Protein AF-0000000082834543 (afdb_homodimer)

Sequence (490 aa):
MIEQALQAWVHFFKPLGLNYGFVLDPGELSAFGHGLLVTLQLCAWTIPVSLLFGVLIAAGLTSGRPWLARPLQAFVELTRNTPTLVQLYCAFLVLNMLITQKLGGGSPITPFMWVVIVVALHKGVFHAEALRAGIEAVPSVTLEAARSLAFSRRQILTQVQLPLALRFALPALVNNLVDLVKMTAIASAIAVGDVTYESIMIWSHRDNVLELLLLILLYFGLLTWLVSVGGRWLEARLRMPGYGQMIEQALQAWVHFFKPLGLNYGFVLDPGELSAFGHGLLVTLQLCAWTIPVSLLFGVLIAAGLTSGRPWLARPLQAFVELTRNTPTLVQLYCAFLVLNMLITQKLGGGSPITPFMWVVIVVALHKGVFHAEALRAGIEAVPSVTLEAARSLAFSRRQILTQVQLPLALRFALPALVNNLVDLVKMTAIASAIAVGDVTYESIMIWSHRDNVLELLLLILLYFGLLTWLVSVGGRWLEARLRMPGYGQ

InterPro domains:
  IPR000515 ABC transporter type 1, transmembrane domain MetI-like [PF00528] (51-239)
  IPR000515 ABC transporter type 1, transmembrane domain MetI-like [PS50928] (36-228)
  IPR000515 ABC transporter type 1, transmembrane domain MetI-like [cd06261] (36-203)
  IPR010065 Amino acid ABC transporter, permease protein, 3-TM domain [TIGR01726] (30-133)
  IPR035906 MetI-like superfamily [G3DSA:1.10.3720.10] (27-240)
  IPR035906 MetI-like superfamily [SSF161098] (32-224)
  IPR043429 ABC transporter membrane protein permease protein ArtM/GltK/GlnP/TcyL/YhdX-like [PTHR30614] (32-240)

pLDDT: mean 88.03, std 10.31, range [29.05, 98.38]

Radius of gyration: 25.02 Å; Cα contacts (8 Å, |Δi|>4): 587; chains: 2; bounding box: 62×73×67 Å

Solvent-accessible surface area (backbone atoms only — not comparable to full-atom values): 25168 Å² total; per-residue (Å²): 108,67,66,56,53,49,50,49,52,32,58,65,35,41,83,75,71,36,63,50,62,56,68,75,35,66,68,53,34,51,44,44,51,46,3,49,50,43,44,51,49,48,44,64,50,23,53,61,49,11,52,51,40,6,52,51,50,36,49,40,59,66,59,82,44,60,85,52,21,50,59,51,49,51,49,44,51,51,54,76,32,34,35,64,68,57,51,43,48,43,48,56,58,38,49,37,46,53,46,16,63,69,67,73,42,81,52,85,67,46,66,63,52,47,45,35,51,48,53,11,49,54,49,4,46,53,36,16,50,28,45,51,52,9,49,68,63,50,57,62,65,61,54,49,52,44,49,73,71,66,48,48,74,65,47,39,42,68,69,44,48,46,57,52,9,48,60,62,15,41,65,53,42,38,52,50,49,35,51,48,54,36,52,55,57,59,36,33,79,71,66,28,66,22,41,62,32,35,41,52,59,49,26,76,72,67,68,31,51,58,47,48,48,52,50,50,45,52,51,40,34,49,53,30,46,52,49,49,51,54,40,49,52,51,49,59,70,63,52,64,92,69,84,84,111,109,66,66,58,51,50,49,49,50,31,59,65,34,40,82,75,73,36,62,50,62,56,67,76,35,68,68,52,32,49,44,45,50,47,2,49,49,42,42,49,50,48,44,66,48,23,53,60,50,11,52,51,40,7,51,52,50,36,48,39,58,67,61,82,46,61,86,52,19,51,60,50,49,52,49,43,51,50,54,75,33,32,35,64,70,57,51,43,48,43,48,56,59,38,49,35,46,53,48,17,62,69,67,72,42,81,53,86,67,46,65,63,53,46,46,36,51,48,53,11,50,52,49,5,47,54,38,16,50,28,45,51,52,8,47,66,64,50,55,64,66,62,54,50,52,42,49,74,70,65,48,49,74,66,47,40,43,69,69,45,47,46,56,51,10,47,60,61,12,41,64,55,44,39,51,49,50,36,51,47,54,37,52,55,55,58,36,33,78,69,68,27,64,22,41,63,32,34,41,51,61,48,24,76,72,68,69,32,52,56,47,49,48,52,49,49,44,51,50,40,34,48,52,30,47,51,46,49,52,52,39,48,54,50,48,59,69,62,52,61,92,74,86,80,116

Organism: NCBI:txid1287738

Foldseek 3Di:
DVLVVQVVVQVVCVVVVAHPVLCNPPVLVVLLVVQLVLLVVLLVLLLVLLQVLLVVLLCQCVVPDCVRNVVSVVVLVVLVPDDLLVQLCCCVVPVQVVCCVVVVHRRPQDLSNSLSVSLSNSLSSQSNVLLVVLLVPDDPVQLVVCVVVVDDPVCCVPPPRNLSSCLSSLVSSLVSSLVSSVSSLSSLVVPDSHNNVSLVVVCVVVVSNVNSVVVVVVSSVVVSVVSNVVSVVVSVVSPDPPPVD/DVLVVQVVVQVVCVVVVAHPVLCNPPVLVVLLVVQLVLLVVLLVLLLVLLQVLLVVLLCQCVVPDCVRNVVSVVVLVVLVPDDLLVVLCCCVVPVQVVCCVVVVHHRPQDLSNSLSVSLSNSLSSQSNVLLVVLLVPDDPVQLVVCVVVVDDPVCCVPPPRNLSSCLSSLVSSLVSSLVSSVSSLSSLVVPDSHNNVSLVVVCVVVVSNVNSVVVVVVSSVVVSVVSNVVSVVVSVVSPDPPVPD

Structure (mmCIF, N/CA/C/O backbone):
data_AF-0000000082834543-model_v1
#
loop_
_entity.id
_entity.type
_entity.pdbx_description
1 polymer 'Putative glutamine ABC transporter permease protein GlnM'
#
loop_
_atom_site.group_PDB
_atom_site.id
_atom_site.type_symbol
_atom_site.label_atom_id
_atom_site.label_alt_id
_atom_site.label_comp_id
_atom_site.label_asym_id
_atom_site.label_entity_id
_atom_site.label_seq_id
_atom_site.pdbx_PDB_ins_code
_atom_site.Cartn_x
_atom_site.Cartn_y
_atom_site.Cartn_z
_atom_site.occupancy
_atom_site.B_iso_or_equiv
_atom_site.auth_seq_id
_atom_site.auth_comp_id
_atom_site.auth_asym_id
_atom_site.auth_atom_id
_atom_site.pdbx_PDB_model_num
ATOM 1 N N . MET A 1 1 ? 18.625 3.967 36.75 1 70.62 1 MET A N 1
ATOM 2 C CA . MET A 1 1 ? 19.25 3.043 35.812 1 70.62 1 MET A CA 1
ATOM 3 C C . MET A 1 1 ? 18.766 3.301 34.406 1 70.62 1 MET A C 1
ATOM 5 O O . MET A 1 1 ? 19.562 3.52 33.469 1 70.62 1 MET A O 1
ATOM 9 N N . ILE A 1 2 ? 17.5 3.488 34.25 1 76.31 2 ILE A N 1
ATOM 10 C CA . ILE A 1 2 ? 16.953 3.762 32.938 1 76.31 2 ILE A CA 1
ATOM 11 C C . ILE A 1 2 ? 17.391 5.145 32.469 1 76.31 2 ILE A C 1
ATOM 13 O O . ILE A 1 2 ? 17.766 5.324 31.312 1 76.31 2 ILE A O 1
ATOM 17 N N . GLU A 1 3 ? 17.391 6.098 33.312 1 78.12 3 GLU A N 1
ATOM 18 C CA . GLU A 1 3 ? 17.781 7.457 32.969 1 78.12 3 GLU A CA 1
ATOM 19 C C . GLU A 1 3 ? 19.234 7.512 32.5 1 78.12 3 GLU A C 1
ATOM 21 O O . GLU A 1 3 ? 19.562 8.242 31.562 1 78.12 3 GLU A O 1
ATOM 26 N N . GLN A 1 4 ? 20.031 6.781 33.156 1 81.94 4 GLN A N 1
ATOM 27 C CA . GLN A 1 4 ? 21.438 6.746 32.781 1 81.94 4 GLN A CA 1
ATOM 28 C C . GLN A 1 4 ? 21.625 6.113 31.406 1 81.94 4 GLN A C 1
ATOM 30 O O . GLN A 1 4 ? 22.438 6.574 30.609 1 81.94 4 GLN A O 1
ATOM 35 N N . ALA A 1 5 ? 20.938 5.078 31.219 1 81.94 5 ALA A N 1
ATOM 36 C CA . ALA A 1 5 ? 21.016 4.414 29.922 1 81.94 5 ALA A CA 1
ATOM 37 C C . ALA A 1 5 ? 20.531 5.34 28.797 1 81.94 5 ALA A C 1
ATOM 39 O O . ALA A 1 5 ? 21.109 5.363 27.719 1 81.94 5 ALA A O 1
ATOM 40 N N . LEU A 1 6 ? 19.484 6.078 29.109 1 83.56 6 LEU A N 1
ATOM 41 C CA . LEU A 1 6 ? 18.953 7.016 28.125 1 83.56 6 LEU A CA 1
ATOM 42 C C . LEU A 1 6 ? 19.953 8.133 27.828 1 83.56 6 LEU A C 1
ATOM 44 O O . LEU A 1 6 ? 20.125 8.523 26.672 1 83.56 6 LEU A O 1
ATOM 48 N N . GLN A 1 7 ? 20.531 8.594 28.859 1 82.31 7 GLN A N 1
ATOM 49 C CA . GLN A 1 7 ? 21.547 9.617 28.672 1 82.31 7 GLN A CA 1
ATOM 50 C C . GLN A 1 7 ? 22.719 9.094 27.859 1 82.31 7 GLN A C 1
ATOM 52 O O . GLN A 1 7 ? 23.266 9.805 27 1 82.31 7 GLN A O 1
ATOM 57 N N . ALA A 1 8 ? 23.078 7.855 28.172 1 80.31 8 ALA A N 1
ATOM 58 C CA . ALA A 1 8 ? 24.172 7.23 27.422 1 80.31 8 ALA A CA 1
ATOM 59 C C . ALA A 1 8 ? 23.812 7.105 25.938 1 80.31 8 ALA A C 1
ATOM 61 O O . ALA A 1 8 ? 24.656 7.309 25.078 1 80.31 8 ALA A O 1
ATOM 62 N N . TRP A 1 9 ? 22.625 6.762 25.688 1 81.81 9 TRP A N 1
ATOM 63 C CA . TRP A 1 9 ? 22.125 6.648 24.328 1 81.81 9 TRP A CA 1
ATOM 64 C C . TRP A 1 9 ? 22.203 7.988 23.609 1 81.81 9 TRP A C 1
ATOM 66 O O . TRP A 1 9 ? 22.703 8.062 22.484 1 81.81 9 TRP A O 1
ATOM 76 N N . VAL A 1 10 ? 21.75 9.008 24.25 1 82.88 10 VAL A N 1
ATOM 77 C CA . VAL A 1 10 ? 21.766 10.344 23.672 1 82.88 10 VAL A CA 1
ATOM 78 C C . VAL A 1 10 ? 23.203 10.773 23.406 1 82.88 10 VAL A C 1
ATOM 80 O O . VAL A 1 10 ? 23.5 11.305 22.328 1 82.88 10 VAL A O 1
ATOM 83 N N . HIS A 1 11 ? 24.047 10.453 24.312 1 82.38 11 HIS A N 1
ATOM 84 C CA . HIS A 1 11 ? 25.438 10.859 24.188 1 82.38 11 HIS A CA 1
ATOM 85 C C . HIS A 1 11 ? 26.141 10.07 23.094 1 82.38 11 HIS A C 1
ATOM 87 O O . HIS A 1 11 ? 27.047 10.594 22.438 1 82.38 11 HIS A O 1
ATOM 93 N N . PHE A 1 12 ? 25.766 8.891 22.969 1 82.06 12 PHE A N 1
ATOM 94 C CA . PHE A 1 12 ? 26.375 8.023 21.969 1 82.06 12 PHE A CA 1
ATOM 95 C C . PHE A 1 12 ? 26.078 8.523 20.547 1 82.06 12 PHE A C 1
ATOM 97 O O . PHE A 1 12 ? 26.938 8.492 19.672 1 82.06 12 PHE A O 1
ATOM 104 N N . PHE A 1 13 ? 24.922 9.039 20.328 1 83.69 13 PHE A N 1
ATOM 105 C CA . PHE A 1 13 ? 24.5 9.367 18.969 1 83.69 13 PHE A CA 1
ATOM 106 C C . PHE A 1 13 ? 24.734 10.844 18.688 1 83.69 13 PHE A C 1
ATOM 108 O O . PHE A 1 13 ? 24.719 11.258 17.516 1 83.69 13 PHE A O 1
ATOM 115 N N . LYS A 1 14 ? 24.984 11.617 19.703 1 79.5 14 LYS A N 1
ATOM 116 C CA . LYS A 1 14 ? 25.172 13.055 19.547 1 79.5 14 LYS A CA 1
ATOM 117 C C . LYS A 1 14 ? 26.328 13.359 18.594 1 79.5 14 LYS A C 1
ATOM 119 O O . LYS A 1 14 ? 26.203 14.188 17.703 1 79.5 14 LYS A O 1
ATOM 124 N N . PRO A 1 15 ? 27.359 12.57 18.734 1 78.75 15 PRO A N 1
ATOM 125 C CA . PRO A 1 15 ? 28.484 12.859 17.828 1 78.75 15 PRO A CA 1
ATOM 126 C C . PRO A 1 15 ? 28.156 12.523 16.375 1 78.75 15 PRO A C 1
ATOM 128 O O . PRO A 1 15 ? 28.797 13.039 15.453 1 78.75 15 PRO A O 1
ATOM 131 N N . LEU A 1 16 ? 27.156 11.773 16.219 1 78.06 16 LEU A N 1
ATOM 132 C CA . LEU A 1 16 ? 26.766 11.383 14.867 1 78.06 16 LEU A CA 1
ATOM 133 C C . LEU A 1 16 ? 25.797 12.383 14.273 1 78.06 16 LEU A C 1
ATOM 135 O O . LEU A 1 16 ? 25.328 12.203 13.148 1 78.06 16 LEU A O 1
ATOM 139 N N . GLY A 1 17 ? 25.484 13.422 15.141 1 79.19 17 GLY A N 1
ATOM 140 C CA . GLY A 1 17 ? 24.594 14.461 14.664 1 79.19 17 GLY A CA 1
ATOM 141 C C . GLY A 1 17 ? 23.125 14.172 14.938 1 79.19 17 GLY A C 1
ATOM 142 O O . GLY A 1 17 ? 22.234 14.836 14.391 1 79.19 17 GLY A O 1
ATOM 143 N N . LEU A 1 18 ? 22.922 13.211 15.656 1 83.38 18 LEU A N 1
ATOM 144 C CA . LEU A 1 18 ? 21.562 12.812 15.984 1 83.38 18 LEU A CA 1
ATOM 145 C C . LEU A 1 18 ? 21.172 13.305 17.375 1 83.38 18 LEU A C 1
ATOM 147 O O . LEU A 1 18 ? 21.844 12.977 18.359 1 83.38 18 LEU A O 1
ATOM 151 N N . ASN A 1 19 ? 20.094 14.047 17.469 1 83.31 19 ASN A N 1
ATOM 152 C CA . ASN A 1 19 ? 19.625 14.602 18.719 1 83.31 19 ASN A CA 1
ATOM 153 C C . ASN A 1 19 ? 18.422 13.812 19.266 1 83.31 19 ASN A C 1
ATOM 155 O O . ASN A 1 19 ? 17.281 14.094 18.906 1 83.31 19 ASN A O 1
ATOM 159 N N . TYR A 1 20 ? 18.75 12.922 20.141 1 88.88 20 TYR A N 1
ATOM 160 C CA . TYR A 1 20 ? 17.703 12.125 20.781 1 88.88 20 TYR A CA 1
ATOM 161 C C . TYR A 1 20 ? 17.328 12.711 22.141 1 88.88 20 TYR A C 1
ATOM 163 O O . TYR A 1 20 ? 16.984 11.969 23.062 1 88.88 20 TYR A O 1
ATOM 171 N N . GLY A 1 21 ? 17.344 13.938 22.281 1 85.25 21 GLY A N 1
ATOM 172 C CA . GLY A 1 21 ? 17.062 14.641 23.531 1 85.25 21 GLY A CA 1
ATOM 173 C C . GLY A 1 21 ? 15.648 14.422 24.031 1 85.25 21 GLY A C 1
ATOM 174 O O . GLY A 1 21 ? 15.383 14.531 25.234 1 85.25 21 GLY A O 1
ATOM 175 N N . PHE A 1 22 ? 14.711 14.062 23.141 1 87.75 22 PHE A N 1
ATOM 176 C CA . PHE A 1 22 ? 13.32 13.891 23.547 1 87.75 22 PHE A CA 1
ATOM 177 C C . PHE A 1 22 ? 13.172 12.742 24.531 1 87.75 22 PHE A C 1
ATOM 179 O O . PHE A 1 22 ? 12.227 12.703 25.312 1 87.75 22 PHE A O 1
ATOM 186 N N . VAL A 1 23 ? 14.141 11.844 24.578 1 88.12 23 VAL A N 1
ATOM 187 C CA . VAL A 1 23 ? 14.055 10.68 25.453 1 88.12 23 VAL A CA 1
ATOM 188 C C . VAL A 1 23 ? 14.289 11.102 26.891 1 88.12 23 VAL A C 1
ATOM 190 O O . VAL A 1 23 ? 13.922 10.375 27.828 1 88.12 23 VAL A O 1
ATOM 193 N N . LEU A 1 24 ? 14.859 12.297 27.047 1 87.12 24 LEU A N 1
ATOM 194 C CA . LEU A 1 24 ? 15.164 12.789 28.375 1 87.12 24 LEU A CA 1
ATOM 195 C C . LEU A 1 24 ? 13.992 13.57 28.953 1 87.12 24 LEU A C 1
ATOM 197 O O . LEU A 1 24 ? 13.969 13.859 30.156 1 87.12 24 LEU A O 1
ATOM 201 N N . ASP A 1 25 ? 13.055 13.922 28.141 1 89.06 25 ASP A N 1
ATOM 202 C CA . ASP A 1 25 ? 11.812 14.555 28.594 1 89.06 25 ASP A CA 1
ATOM 203 C C . ASP A 1 25 ? 10.75 13.5 28.906 1 89.06 25 ASP A C 1
ATOM 205 O O . ASP A 1 25 ? 10.281 12.797 28 1 89.06 25 ASP A O 1
ATOM 209 N N . PRO A 1 26 ? 10.391 13.484 30.125 1 88.94 26 PRO A N 1
ATOM 210 C CA . PRO A 1 26 ? 9.445 12.438 30.531 1 88.94 26 PRO A CA 1
ATOM 211 C C . PRO A 1 26 ? 8.141 12.477 29.75 1 88.94 26 PRO A C 1
ATOM 213 O O . PRO A 1 26 ? 7.566 11.43 29.438 1 88.94 26 PRO A O 1
ATOM 216 N N . GLY A 1 27 ? 7.617 13.602 29.469 1 90.44 27 GLY A N 1
ATOM 217 C CA . GLY A 1 27 ? 6.395 13.727 28.688 1 90.44 27 GLY A CA 1
ATOM 218 C C . GLY A 1 27 ? 6.523 13.188 27.281 1 90.44 27 GLY A C 1
ATOM 219 O O . GLY A 1 27 ? 5.688 12.406 26.828 1 90.44 27 GLY A O 1
ATOM 220 N N . GLU A 1 28 ? 7.531 13.539 26.672 1 90.81 28 GLU A N 1
ATOM 221 C CA . GLU A 1 28 ? 7.766 13.094 25.297 1 90.81 28 GLU A CA 1
ATOM 222 C C . GLU A 1 28 ? 8.086 11.609 25.25 1 90.81 28 GLU A C 1
ATOM 224 O O . GLU A 1 28 ? 7.656 10.906 24.328 1 90.81 28 GLU A O 1
ATOM 229 N N . LEU A 1 29 ? 8.797 11.25 26.203 1 90.88 29 LEU A N 1
ATOM 230 C CA . LEU A 1 29 ? 9.125 9.828 26.281 1 90.88 29 LEU A CA 1
ATOM 231 C C . LEU A 1 29 ? 7.867 9 26.484 1 90.88 29 LEU A C 1
ATOM 233 O O . LEU A 1 29 ? 7.707 7.938 25.875 1 90.88 29 LEU A O 1
ATOM 237 N N . SER A 1 30 ? 7.086 9.461 27.359 1 93.38 30 SER A N 1
ATOM 238 C CA . SER A 1 30 ? 5.828 8.766 27.609 1 93.38 30 SER A CA 1
ATOM 239 C C . SER A 1 30 ? 4.938 8.766 26.375 1 93.38 30 SER A C 1
ATOM 241 O O . SER A 1 30 ? 4.297 7.758 26.062 1 93.38 30 SER A O 1
ATOM 243 N N . ALA A 1 31 ? 4.887 9.859 25.688 1 93.12 31 ALA A N 1
ATOM 244 C CA . ALA A 1 31 ? 4.098 9.961 24.469 1 93.12 31 ALA A CA 1
ATOM 245 C C . ALA A 1 31 ? 4.609 9.008 23.391 1 93.12 31 ALA A C 1
ATOM 247 O O . ALA A 1 31 ? 3.822 8.328 22.719 1 93.12 31 ALA A O 1
ATOM 248 N N . PHE A 1 32 ? 5.895 8.977 23.25 1 94.44 32 PHE A N 1
ATOM 249 C CA . PHE A 1 32 ? 6.512 8.086 22.281 1 94.44 32 PHE A CA 1
ATOM 250 C C . PHE A 1 32 ? 6.238 6.629 22.641 1 94.44 32 PHE A C 1
ATOM 252 O O . PHE A 1 32 ? 5.883 5.828 21.766 1 94.44 32 PHE A O 1
ATOM 259 N N . GLY A 1 33 ? 6.395 6.281 23.859 1 95.38 33 GLY A N 1
ATOM 260 C CA . GLY A 1 33 ? 6.105 4.934 24.328 1 95.38 33 GLY A CA 1
ATOM 261 C C . GLY A 1 33 ? 4.66 4.527 24.109 1 95.38 33 GLY A C 1
ATOM 262 O O . GLY A 1 33 ? 4.383 3.391 23.719 1 95.38 33 GLY A O 1
ATOM 263 N N . HIS A 1 34 ? 3.85 5.414 24.422 1 95.81 34 HIS A N 1
ATOM 264 C CA . HIS A 1 34 ? 2.432 5.172 24.188 1 95.81 34 HIS A CA 1
ATOM 265 C C . HIS A 1 34 ? 2.158 4.941 22.703 1 95.81 34 HIS A C 1
ATOM 267 O O . HIS A 1 34 ? 1.362 4.066 22.344 1 95.81 34 HIS A O 1
ATOM 273 N N . GLY A 1 35 ? 2.764 5.715 21.844 1 96.75 35 GLY A N 1
ATOM 274 C CA . GLY A 1 35 ? 2.631 5.527 20.406 1 96.75 35 GLY A CA 1
ATOM 275 C C . GLY A 1 35 ? 3.068 4.148 19.938 1 96.75 35 GLY A C 1
ATOM 276 O O . GLY A 1 35 ? 2.422 3.543 19.078 1 96.75 35 GLY A O 1
ATOM 277 N N . LEU A 1 36 ? 4.184 3.688 20.562 1 96.81 36 LEU A N 1
ATOM 278 C CA . LEU A 1 36 ? 4.66 2.346 20.25 1 96.81 36 LEU A CA 1
ATOM 279 C C . LEU A 1 36 ? 3.613 1.297 20.625 1 96.81 36 LEU A C 1
ATOM 281 O O . LEU A 1 36 ? 3.363 0.367 19.844 1 96.81 36 LEU A O 1
ATOM 285 N N . LEU A 1 37 ? 3.057 1.478 21.688 1 97.56 37 LEU A N 1
ATOM 286 C CA . LEU A 1 37 ? 2.072 0.525 22.203 1 97.56 37 LEU A CA 1
ATOM 287 C C . LEU A 1 37 ? 0.808 0.549 21.344 1 97.56 37 LEU A C 1
ATOM 289 O O . LEU A 1 37 ? 0.222 -0.499 21.062 1 97.56 37 LEU A O 1
ATOM 293 N N . VAL A 1 38 ? 0.364 1.679 21 1 97.56 38 VAL A N 1
ATOM 294 C CA . VAL A 1 38 ? -0.834 1.813 20.172 1 97.56 38 VAL A CA 1
ATOM 295 C C . VAL A 1 38 ? -0.613 1.134 18.828 1 97.56 38 VAL A C 1
ATOM 297 O O . VAL A 1 38 ? -1.506 0.454 18.312 1 97.56 38 VAL A O 1
ATOM 300 N N . THR A 1 39 ? 0.554 1.37 18.234 1 97.56 39 THR A N 1
ATOM 301 C CA . THR A 1 39 ? 0.878 0.698 16.969 1 97.56 39 THR A CA 1
ATOM 302 C C . THR A 1 39 ? 0.825 -0.818 17.141 1 97.56 39 THR A C 1
ATOM 304 O O . THR A 1 39 ? 0.283 -1.524 16.297 1 97.56 39 THR A O 1
ATOM 307 N N . LEU A 1 40 ? 1.346 -1.29 18.219 1 97.81 40 LEU A N 1
ATOM 308 C CA . LEU A 1 40 ? 1.307 -2.721 18.5 1 97.81 40 LEU A CA 1
ATOM 309 C C . LEU A 1 40 ? -0.131 -3.209 18.641 1 97.81 40 LEU A C 1
ATOM 311 O O . LEU A 1 40 ? -0.47 -4.297 18.172 1 97.81 40 LEU A O 1
ATOM 315 N N . GLN A 1 41 ? -0.909 -2.471 19.281 1 98.06 41 GLN A N 1
ATOM 316 C CA . GLN A 1 41 ? -2.316 -2.814 19.453 1 98.06 41 GLN A CA 1
ATOM 317 C C . GLN A 1 41 ? -3.041 -2.842 18.109 1 98.06 41 GLN A C 1
ATOM 319 O O . GLN A 1 41 ? -3.875 -3.717 17.875 1 98.06 41 GLN A O 1
ATOM 324 N N . LEU A 1 42 ? -2.738 -1.862 17.312 1 98 42 LEU A N 1
ATOM 325 C CA . LEU A 1 42 ? -3.328 -1.843 15.984 1 98 42 LEU A CA 1
ATOM 326 C C . LEU A 1 42 ? -2.988 -3.119 15.219 1 98 42 LEU A C 1
ATOM 328 O O . LEU A 1 42 ? -3.867 -3.742 14.617 1 98 42 LEU A O 1
ATOM 332 N N . CYS A 1 43 ? -1.749 -3.49 15.289 1 97.62 43 CYS A N 1
ATOM 333 C CA . CYS A 1 43 ? -1.327 -4.715 14.617 1 97.62 43 CYS A CA 1
ATOM 334 C C . CYS A 1 43 ? -2.033 -5.93 15.203 1 97.62 43 CYS A C 1
ATOM 336 O O . CYS A 1 43 ? -2.52 -6.785 14.461 1 97.62 43 CYS A O 1
ATOM 338 N N . ALA A 1 44 ? -2.094 -5.988 16.5 1 97.62 44 ALA A N 1
ATOM 339 C CA . ALA A 1 44 ? -2.656 -7.133 17.203 1 97.62 44 ALA A CA 1
ATOM 340 C C . ALA A 1 44 ? -4.125 -7.336 16.844 1 97.62 44 ALA A C 1
ATOM 342 O O . ALA A 1 44 ? -4.605 -8.469 16.781 1 97.62 44 ALA A O 1
ATOM 343 N N . TRP A 1 45 ? -4.812 -6.258 16.594 1 97.94 45 TRP A N 1
ATOM 344 C CA . TRP A 1 45 ? -6.234 -6.355 16.281 1 97.94 45 TRP A CA 1
ATOM 345 C C . TRP A 1 45 ? -6.449 -6.527 14.781 1 97.94 45 TRP A C 1
ATOM 347 O O . TRP A 1 45 ? -7.27 -7.34 14.352 1 97.94 45 TRP A O 1
ATOM 357 N N . THR A 1 46 ? -5.734 -5.777 13.969 1 98.25 46 THR A N 1
ATOM 358 C CA . THR A 1 46 ? -5.977 -5.77 12.531 1 98.25 46 THR A CA 1
ATOM 359 C C . THR A 1 46 ? -5.609 -7.113 11.914 1 98.25 46 THR A C 1
ATOM 361 O O . THR A 1 46 ? -6.246 -7.559 10.953 1 98.25 46 THR A O 1
ATOM 364 N N . ILE A 1 47 ? -4.609 -7.809 12.484 1 97.62 47 ILE A N 1
ATOM 365 C CA . ILE A 1 47 ? -4.125 -9.055 11.898 1 97.62 47 ILE A CA 1
ATOM 366 C C . ILE A 1 47 ? -5.211 -10.125 11.984 1 97.62 47 ILE A C 1
ATOM 368 O O . ILE A 1 47 ? -5.699 -10.609 10.953 1 97.62 47 ILE A O 1
ATOM 372 N N . PRO A 1 48 ? -5.73 -10.477 13.188 1 97.81 48 PRO A N 1
ATOM 373 C CA . PRO A 1 48 ? -6.762 -11.523 13.234 1 97.81 48 PRO A CA 1
ATOM 374 C C . PRO A 1 48 ? -8.07 -11.094 12.57 1 97.81 48 PRO A C 1
ATOM 376 O O . PRO A 1 48 ? -8.734 -11.914 11.93 1 97.81 48 PRO A O 1
ATOM 379 N N . VAL A 1 49 ? -8.422 -9.875 12.68 1 98.31 49 VAL A N 1
ATOM 380 C CA . VAL A 1 49 ? -9.68 -9.398 12.109 1 98.31 49 VAL A CA 1
ATOM 381 C C . VAL A 1 49 ? -9.602 -9.438 10.586 1 98.31 49 VAL A C 1
ATOM 383 O O . VAL A 1 49 ? -10.578 -9.797 9.922 1 98.31 49 VAL A O 1
ATOM 386 N N . SER A 1 50 ? -8.461 -9.023 10.023 1 98.38 50 SER A N 1
ATOM 387 C CA . SER A 1 50 ? -8.312 -9.078 8.57 1 98.38 50 SER A CA 1
ATOM 388 C C . SER A 1 50 ? -8.383 -10.516 8.062 1 98.38 50 SER A C 1
ATOM 390 O O . SER A 1 50 ? -8.969 -10.773 7.008 1 98.38 50 SER A O 1
ATOM 392 N N . LEU A 1 51 ? -7.781 -11.43 8.805 1 97.12 51 LEU A N 1
ATOM 393 C CA . LEU A 1 51 ? -7.828 -12.836 8.414 1 97.12 51 LEU A CA 1
ATOM 394 C C . LEU A 1 51 ? -9.258 -13.367 8.461 1 97.12 51 LEU A C 1
ATOM 396 O O . LEU A 1 51 ? -9.68 -14.102 7.57 1 97.12 51 LEU A O 1
ATOM 400 N N . LEU A 1 52 ? -9.945 -13 9.484 1 97.44 52 LEU A N 1
ATOM 401 C CA . LEU A 1 52 ? -11.352 -13.391 9.602 1 97.44 52 LEU A CA 1
ATOM 402 C C . LEU A 1 52 ? -12.164 -12.867 8.422 1 97.44 52 LEU A C 1
ATOM 404 O O . LEU A 1 52 ? -12.93 -13.609 7.809 1 97.44 52 LEU A O 1
ATOM 408 N N . PHE A 1 53 ? -11.977 -11.633 8.078 1 97.25 53 PHE A N 1
ATOM 409 C CA . PHE A 1 53 ? -12.68 -11.055 6.941 1 97.25 53 PHE A CA 1
ATOM 410 C C . PHE A 1 53 ? -12.281 -11.758 5.648 1 97.25 53 PHE A C 1
ATOM 412 O O . PHE A 1 53 ? -13.117 -11.961 4.766 1 97.25 53 PHE A O 1
ATOM 419 N N . GLY A 1 54 ? -10.977 -12.031 5.559 1 97.06 54 GLY A N 1
ATOM 420 C CA . GLY A 1 54 ? -10.516 -12.742 4.379 1 97.06 54 GLY A CA 1
ATOM 421 C C . GLY A 1 54 ? -11.227 -14.062 4.156 1 97.06 54 GLY A C 1
ATOM 422 O O . GLY A 1 54 ? -11.688 -14.352 3.049 1 97.06 54 GLY A O 1
ATOM 423 N N . VAL A 1 55 ? -11.398 -14.82 5.203 1 94.19 55 VAL A N 1
ATOM 424 C CA . VAL A 1 55 ? -12.062 -16.109 5.133 1 94.19 55 VAL A CA 1
ATOM 425 C C . VAL A 1 55 ? -13.547 -15.922 4.805 1 94.19 55 VAL A C 1
ATOM 427 O O . VAL A 1 55 ? -14.094 -16.625 3.955 1 94.19 55 VAL A O 1
ATOM 430 N N . LEU A 1 56 ? -14.164 -15 5.426 1 95.69 56 LEU A N 1
ATOM 431 C CA . LEU A 1 56 ? -15.586 -14.75 5.223 1 95.69 56 LEU A CA 1
ATOM 432 C C . LEU A 1 56 ? -15.859 -14.281 3.797 1 95.69 56 LEU A C 1
ATOM 434 O O . LEU A 1 56 ? -16.812 -14.734 3.164 1 95.69 56 LEU A O 1
ATOM 438 N N . ILE A 1 57 ? -15.039 -13.414 3.295 1 96.38 57 ILE A N 1
ATOM 439 C CA . ILE A 1 57 ? -15.211 -12.898 1.942 1 96.38 57 ILE A CA 1
ATOM 440 C C . ILE A 1 57 ? -14.984 -14.016 0.929 1 96.38 57 ILE A C 1
ATOM 442 O O . ILE A 1 57 ? -15.758 -14.18 -0.014 1 96.38 57 ILE A O 1
ATOM 446 N N . ALA A 1 58 ? -13.922 -14.773 1.163 1 93.44 58 ALA A N 1
ATOM 447 C CA . ALA A 1 58 ? -13.648 -15.898 0.276 1 93.44 58 ALA A CA 1
ATOM 448 C C . ALA A 1 58 ? -14.82 -16.875 0.266 1 93.44 58 ALA A C 1
ATOM 450 O O . ALA A 1 58 ? -15.227 -17.359 -0.795 1 93.44 58 ALA A O 1
ATOM 451 N N . ALA A 1 59 ? -15.359 -17.172 1.396 1 90.5 59 ALA A N 1
ATOM 452 C CA . ALA A 1 59 ? -16.5 -18.078 1.518 1 90.5 59 ALA A CA 1
ATOM 453 C C . ALA A 1 59 ? -17.734 -17.516 0.814 1 90.5 59 ALA A C 1
ATOM 455 O O . ALA A 1 59 ? -18.453 -18.234 0.143 1 90.5 59 ALA A O 1
ATOM 456 N N . GLY A 1 60 ? -17.953 -16.266 0.995 1 92.25 60 GLY A N 1
ATOM 457 C CA . GLY A 1 60 ? -19.078 -15.633 0.339 1 92.25 60 GLY A CA 1
ATOM 458 C C . GLY A 1 60 ? -18.969 -15.641 -1.175 1 92.25 60 GLY A C 1
ATOM 459 O O . GLY A 1 60 ? -19.953 -15.883 -1.871 1 92.25 60 GLY A O 1
ATOM 460 N N . LEU A 1 61 ? -17.828 -15.469 -1.646 1 92.06 61 LEU A N 1
ATOM 461 C CA . LEU A 1 61 ? -17.594 -15.414 -3.086 1 92.06 61 LEU A CA 1
ATOM 462 C C . LEU A 1 61 ? -17.75 -16.797 -3.715 1 92.06 61 LEU A C 1
ATOM 464 O O . LEU A 1 61 ? -18.109 -16.906 -4.887 1 92.06 61 LEU A O 1
ATOM 468 N N . THR A 1 62 ? -17.516 -17.844 -2.939 1 85.94 62 THR A N 1
ATOM 469 C CA . THR A 1 62 ? -17.562 -19.203 -3.465 1 85.94 62 THR A CA 1
ATOM 470 C C . THR A 1 62 ? -18.828 -19.922 -3.008 1 85.94 62 THR A C 1
ATOM 472 O O . THR A 1 62 ? -18.938 -21.141 -3.115 1 85.94 62 THR A O 1
ATOM 475 N N . SER A 1 63 ? -19.766 -19.281 -2.457 1 85.31 63 SER A N 1
ATOM 476 C CA . SER A 1 63 ? -20.984 -19.859 -1.886 1 85.31 63 SER A CA 1
ATOM 477 C C . SER A 1 63 ? -21.906 -20.391 -2.975 1 85.31 63 SER A C 1
ATOM 479 O O . SER A 1 63 ? -22.797 -21.188 -2.703 1 85.31 63 SER A O 1
ATOM 481 N N . GLY A 1 64 ? -21.797 -20.016 -4.129 1 85.69 64 GLY A N 1
ATOM 482 C CA . GLY A 1 64 ? -22.703 -20.391 -5.199 1 85.69 64 GLY A CA 1
ATOM 483 C C . GLY A 1 64 ? -23.984 -19.562 -5.219 1 85.69 64 GLY A C 1
ATOM 484 O O . GLY A 1 64 ? -24.828 -19.75 -6.09 1 85.69 64 GLY A O 1
ATOM 485 N N . ARG A 1 65 ? -24.203 -18.688 -4.309 1 92.94 65 ARG A N 1
ATOM 486 C CA . ARG A 1 65 ? -25.359 -17.797 -4.227 1 92.94 65 ARG A CA 1
ATOM 487 C C . ARG A 1 65 ? -25.062 -16.453 -4.859 1 92.94 65 ARG A C 1
ATOM 489 O O . ARG A 1 65 ? -24.375 -15.617 -4.266 1 92.94 65 ARG A O 1
ATOM 496 N N . PRO A 1 66 ? -25.609 -16.109 -5.879 1 93.06 66 PRO A N 1
ATOM 497 C CA . PRO A 1 66 ? -25.297 -14.875 -6.602 1 93.06 66 PRO A CA 1
ATOM 498 C C . PRO A 1 66 ? -25.641 -13.617 -5.805 1 93.06 66 PRO A C 1
ATOM 500 O O . PRO A 1 66 ? -24.969 -12.594 -5.941 1 93.06 66 PRO A O 1
ATOM 503 N N . TRP A 1 67 ? -26.703 -13.695 -5.031 1 93.88 67 TRP A N 1
ATOM 504 C CA . TRP A 1 67 ? -27.109 -12.516 -4.273 1 93.88 67 TRP A CA 1
ATOM 505 C C . TRP A 1 67 ? -26.047 -12.148 -3.24 1 93.88 67 TRP A C 1
ATOM 507 O O . TRP A 1 67 ? -25.953 -10.992 -2.824 1 93.88 67 TRP A O 1
ATOM 517 N N . LEU A 1 68 ? -25.234 -13.039 -2.893 1 93.75 68 LEU A N 1
ATOM 518 C CA . LEU A 1 68 ? -24.125 -12.797 -1.96 1 93.75 68 LEU A CA 1
ATOM 519 C C . LEU A 1 68 ? -22.828 -12.516 -2.707 1 93.75 68 LEU A C 1
ATOM 521 O O . LEU A 1 68 ? -22.094 -11.594 -2.357 1 93.75 68 LEU A O 1
ATOM 525 N N . ALA A 1 69 ? -22.625 -13.211 -3.676 1 93.81 69 ALA A N 1
ATOM 526 C CA . ALA A 1 69 ? -21.359 -13.156 -4.406 1 93.81 69 ALA A CA 1
ATOM 527 C C . ALA A 1 69 ? -21.234 -11.859 -5.199 1 93.81 69 ALA A C 1
ATOM 529 O O . ALA A 1 69 ? -20.156 -11.266 -5.281 1 93.81 69 ALA A O 1
ATOM 530 N N . ARG A 1 70 ? -22.266 -11.406 -5.77 1 94.56 70 ARG A N 1
ATOM 531 C CA . ARG A 1 70 ? -22.203 -10.25 -6.652 1 94.56 70 ARG A CA 1
ATOM 532 C C . ARG A 1 70 ? -21.875 -8.977 -5.875 1 94.56 70 ARG A C 1
ATOM 534 O O . ARG A 1 70 ? -20.938 -8.258 -6.223 1 94.56 70 ARG A O 1
ATOM 541 N N . PRO A 1 71 ? -22.562 -8.695 -4.801 1 94.75 71 PRO A N 1
ATOM 542 C CA . PRO A 1 71 ? -22.188 -7.512 -4.027 1 94.75 71 PRO A CA 1
ATOM 543 C C . PRO A 1 71 ? -20.797 -7.621 -3.43 1 94.75 71 PRO A C 1
ATOM 545 O O . PRO A 1 71 ? -20.078 -6.617 -3.334 1 94.75 71 PRO A O 1
ATOM 548 N N . LEU A 1 72 ? -20.422 -8.781 -3.037 1 94.81 72 LEU A N 1
ATOM 549 C CA . LEU A 1 72 ? -19.094 -8.984 -2.482 1 94.81 72 LEU A CA 1
ATOM 550 C C . LEU A 1 72 ? -18.016 -8.742 -3.541 1 94.81 72 LEU A C 1
ATOM 552 O O . LEU A 1 72 ? -16.953 -8.203 -3.242 1 94.81 72 LEU A O 1
ATOM 556 N N . GLN A 1 73 ? -18.344 -9.133 -4.699 1 94.19 73 GLN A N 1
ATOM 557 C CA . GLN A 1 73 ? -17.438 -8.883 -5.809 1 94.19 73 GLN A CA 1
ATOM 558 C C . GLN A 1 73 ? -17.281 -7.391 -6.078 1 94.19 73 GLN A C 1
ATOM 560 O O . GLN A 1 73 ? -16.172 -6.91 -6.336 1 94.19 73 GLN A O 1
ATOM 565 N N . ALA A 1 74 ? -18.344 -6.738 -6.047 1 92.12 74 ALA A N 1
ATOM 566 C CA . ALA A 1 74 ? -18.312 -5.289 -6.219 1 92.12 74 ALA A CA 1
ATOM 567 C C . ALA A 1 74 ? -17.5 -4.625 -5.113 1 92.12 74 ALA A C 1
ATOM 569 O O . ALA A 1 74 ? -16.719 -3.701 -5.375 1 92.12 74 ALA A O 1
ATOM 570 N N . PHE A 1 75 ? -17.703 -5.117 -3.914 1 93.12 75 PHE A N 1
ATOM 571 C CA . PHE A 1 75 ? -16.969 -4.598 -2.766 1 93.12 75 PHE A CA 1
ATOM 572 C C . PHE A 1 75 ? -15.477 -4.836 -2.93 1 93.12 75 PHE A C 1
ATOM 574 O O . PHE A 1 75 ? -14.672 -3.941 -2.662 1 93.12 75 PHE A O 1
ATOM 581 N N . VAL A 1 76 ? -15.109 -5.949 -3.35 1 93.19 76 VAL A N 1
ATOM 582 C CA . VAL A 1 76 ? -13.711 -6.324 -3.566 1 93.19 76 VAL A CA 1
ATOM 583 C C . VAL A 1 76 ? -13.094 -5.41 -4.621 1 93.19 76 VAL A C 1
ATOM 585 O O . VAL A 1 76 ? -12 -4.875 -4.422 1 93.19 76 VAL A O 1
ATOM 588 N N . GLU A 1 77 ? -13.844 -5.191 -5.648 1 89.12 77 GLU A N 1
ATOM 589 C CA . GLU A 1 77 ? -13.352 -4.352 -6.734 1 89.12 77 GLU A CA 1
ATOM 590 C C . GLU A 1 77 ? -13.18 -2.906 -6.281 1 89.12 77 GLU A C 1
ATOM 592 O O . GLU A 1 77 ? -12.195 -2.252 -6.625 1 89.12 77 GLU A O 1
ATOM 597 N N . LEU A 1 78 ? -14.078 -2.451 -5.562 1 88.44 78 LEU A N 1
ATOM 598 C CA . LEU A 1 78 ? -14.016 -1.086 -5.047 1 88.44 78 LEU A CA 1
ATOM 599 C C . LEU A 1 78 ? -12.828 -0.913 -4.109 1 88.44 78 LEU A C 1
ATOM 601 O O . LEU A 1 78 ? -12.102 0.081 -4.195 1 88.44 78 LEU A O 1
ATOM 605 N N . THR A 1 79 ? -12.68 -1.811 -3.229 1 90.25 79 THR A N 1
ATOM 606 C CA . THR A 1 79 ? -11.609 -1.742 -2.238 1 90.25 79 THR A CA 1
ATOM 607 C C . THR A 1 79 ? -10.242 -1.831 -2.91 1 90.25 79 THR A C 1
ATOM 609 O O . THR A 1 79 ? -9.328 -1.076 -2.572 1 90.25 79 THR A O 1
ATOM 612 N N . ARG A 1 80 ? -10.102 -2.627 -3.861 1 89.12 80 ARG A N 1
ATOM 613 C CA . ARG A 1 80 ? -8.812 -2.873 -4.508 1 89.12 80 ARG A CA 1
ATOM 614 C C . ARG A 1 80 ? -8.445 -1.729 -5.445 1 89.12 80 ARG A C 1
ATOM 616 O O . ARG A 1 80 ? -7.281 -1.567 -5.809 1 89.12 80 ARG A O 1
ATOM 623 N N . ASN A 1 81 ? -9.539 -0.911 -5.797 1 87.62 81 ASN A N 1
ATOM 624 C CA . ASN A 1 81 ? -9.273 0.095 -6.82 1 87.62 81 ASN A CA 1
ATOM 625 C C . ASN A 1 81 ? -9.328 1.508 -6.246 1 87.62 81 ASN A C 1
ATOM 627 O O . ASN A 1 81 ? -9.398 2.484 -6.996 1 87.62 81 ASN A O 1
ATOM 631 N N . THR A 1 82 ? -9.297 1.588 -4.945 1 89.88 82 THR A N 1
ATOM 632 C CA . THR A 1 82 ? -9.312 2.898 -4.305 1 89.88 82 THR A CA 1
ATOM 633 C C . THR A 1 82 ? -8.227 2.992 -3.24 1 89.88 82 THR A C 1
ATOM 635 O O . THR A 1 82 ? -7.859 1.986 -2.629 1 89.88 82 THR A O 1
ATOM 638 N N . PRO A 1 83 ? -7.66 4.199 -3.07 1 90.81 83 PRO A N 1
ATOM 639 C CA . PRO A 1 83 ? -6.641 4.375 -2.033 1 90.81 83 PRO A CA 1
ATOM 640 C C . PRO A 1 83 ? -7.172 4.09 -0.63 1 90.81 83 PRO A C 1
ATOM 642 O O . PRO A 1 83 ? -8.266 4.539 -0.277 1 90.81 83 PRO A O 1
ATOM 645 N N . THR A 1 84 ? -6.383 3.381 0.09 1 90.19 84 THR A N 1
ATOM 646 C CA . THR A 1 84 ? -6.797 3.01 1.438 1 90.19 84 THR A CA 1
ATOM 647 C C . THR A 1 84 ? -6.969 4.25 2.312 1 90.19 84 THR A C 1
ATOM 649 O O . THR A 1 84 ? -7.84 4.285 3.186 1 90.19 84 THR A O 1
ATOM 652 N N . LEU A 1 85 ? -6.098 5.207 2.129 1 88.12 85 LEU A N 1
ATOM 653 C CA . LEU A 1 85 ? -6.219 6.457 2.867 1 88.12 85 LEU A CA 1
ATOM 654 C C . LEU A 1 85 ? -7.59 7.09 2.646 1 88.12 85 LEU A C 1
ATOM 656 O O . LEU A 1 85 ? -8.211 7.578 3.592 1 88.12 85 LEU A O 1
ATOM 660 N N . VAL A 1 86 ? -8.016 7.078 1.437 1 86.81 86 VAL A N 1
ATOM 661 C CA . VAL A 1 86 ? -9.312 7.645 1.093 1 86.81 86 VAL A CA 1
ATOM 662 C C . VAL A 1 86 ? -10.43 6.809 1.716 1 86.81 86 VAL A C 1
ATOM 664 O O . VAL A 1 86 ? -11.43 7.348 2.188 1 86.81 86 VAL A O 1
ATOM 667 N N . GLN A 1 87 ? -10.273 5.539 1.724 1 89.88 87 GLN A N 1
ATOM 668 C CA . GLN A 1 87 ? -11.227 4.648 2.389 1 89.88 87 GLN A CA 1
ATOM 669 C C . GLN A 1 87 ? -11.344 4.98 3.873 1 89.88 87 GLN A C 1
ATOM 671 O O . GLN A 1 87 ? -12.445 4.992 4.426 1 89.88 87 GLN A O 1
ATOM 676 N N . LEU A 1 88 ? -10.227 5.238 4.445 1 90.38 88 LEU A N 1
ATOM 677 C CA . LEU A 1 88 ? -10.203 5.562 5.867 1 90.38 88 LEU A CA 1
ATOM 678 C C . LEU A 1 88 ? -10.922 6.879 6.137 1 90.38 88 LEU A C 1
ATOM 680 O O . LEU A 1 88 ? -11.703 6.977 7.082 1 90.38 88 LEU A O 1
ATOM 684 N N . TYR A 1 89 ? -10.664 7.863 5.324 1 87.94 89 TYR A N 1
ATOM 685 C CA . TYR A 1 89 ? -11.359 9.133 5.477 1 87.94 89 TYR A CA 1
ATOM 686 C C . TYR A 1 89 ? -12.859 8.961 5.32 1 87.94 89 TYR A C 1
ATOM 688 O O . TYR A 1 89 ? -13.648 9.555 6.066 1 87.94 89 TYR A O 1
ATOM 696 N N . CYS A 1 90 ? -13.25 8.156 4.34 1 85.94 90 CYS A N 1
ATOM 697 C CA . CYS A 1 90 ? -14.664 7.914 4.098 1 85.94 90 CYS A CA 1
ATOM 698 C C . CYS A 1 90 ? -15.32 7.258 5.309 1 85.94 90 CYS A C 1
ATOM 700 O O . CYS A 1 90 ? -16.391 7.68 5.738 1 85.94 90 CYS A O 1
ATOM 702 N N . ALA A 1 91 ? -14.656 6.32 5.824 1 85.62 91 ALA A N 1
ATOM 703 C CA . ALA A 1 91 ? -15.227 5.598 6.957 1 85.62 91 ALA A CA 1
ATOM 704 C C . ALA A 1 91 ? -15.266 6.48 8.203 1 85.62 91 ALA A C 1
ATOM 706 O O . ALA A 1 91 ? -16.297 6.559 8.875 1 85.62 91 ALA A O 1
ATOM 707 N N . PHE A 1 92 ? -14.25 7.191 8.453 1 84.81 92 PHE A N 1
ATOM 708 C CA . PHE A 1 92 ? -14.109 7.977 9.672 1 84.81 92 PHE A CA 1
ATOM 709 C C . PHE A 1 92 ? -14.945 9.25 9.594 1 84.81 92 PHE A C 1
ATOM 711 O O . PHE A 1 92 ? -15.664 9.594 10.531 1 84.81 92 PHE A O 1
ATOM 718 N N . LEU A 1 93 ? -14.883 9.883 8.539 1 81.25 93 LEU A N 1
ATOM 719 C CA . LEU A 1 93 ? -15.516 11.195 8.484 1 81.25 93 LEU A CA 1
ATOM 720 C C . LEU A 1 93 ? -16.953 11.086 7.996 1 81.25 93 LEU A C 1
ATOM 722 O O . LEU A 1 93 ? -17.844 11.766 8.508 1 81.25 93 LEU A O 1
ATOM 726 N N . VAL A 1 94 ? -17.219 10.148 7.039 1 75.88 94 VAL A N 1
ATOM 727 C CA . VAL A 1 94 ? -18.547 10.094 6.434 1 75.88 94 VAL A CA 1
ATOM 728 C C . VAL A 1 94 ? -19.422 9.109 7.199 1 75.88 94 VAL A C 1
ATOM 730 O O . VAL A 1 94 ? -20.484 9.469 7.695 1 75.88 94 VAL A O 1
ATOM 733 N N . LEU A 1 95 ? -18.953 7.949 7.344 1 75.75 95 LEU A N 1
ATOM 734 C CA . LEU A 1 95 ? -19.797 6.938 7.973 1 75.75 95 LEU A CA 1
ATOM 735 C C . LEU A 1 95 ? -19.984 7.227 9.461 1 75.75 95 LEU A C 1
ATOM 737 O O . LEU A 1 95 ? -21.062 7 10.016 1 75.75 95 LEU A O 1
ATOM 741 N N . ASN A 1 96 ? -18.922 7.711 10 1 74.12 96 ASN A N 1
ATOM 742 C CA . ASN A 1 96 ? -19.031 8.07 11.414 1 74.12 96 ASN A CA 1
ATOM 743 C C . ASN A 1 96 ? -20.062 9.172 11.633 1 74.12 96 ASN A C 1
ATOM 745 O O . ASN A 1 96 ? -20.844 9.125 12.594 1 74.12 96 ASN A O 1
ATOM 749 N N . MET A 1 97 ? -20.078 10.078 10.75 1 74.25 97 MET A N 1
ATOM 750 C CA . MET A 1 97 ? -21.047 11.18 10.836 1 74.25 97 MET A CA 1
ATOM 751 C C . MET A 1 97 ? -22.469 10.664 10.648 1 74.25 97 MET A C 1
ATOM 753 O O . MET A 1 97 ? -23.375 11.055 11.383 1 74.25 97 MET A O 1
ATOM 757 N N . LEU A 1 98 ? -22.609 9.773 9.703 1 72.56 98 LEU A N 1
ATOM 758 C CA . LEU A 1 98 ? -23.938 9.25 9.406 1 72.56 98 LEU A CA 1
ATOM 759 C C . LEU A 1 98 ? -24.469 8.414 10.57 1 72.56 98 LEU A C 1
ATOM 761 O O . LEU A 1 98 ? -25.641 8.5 10.914 1 72.56 98 LEU A O 1
ATOM 765 N N . ILE A 1 99 ? -23.609 7.738 11.211 1 72.31 99 ILE A N 1
ATOM 766 C CA . ILE A 1 99 ? -24 6.902 12.336 1 72.31 99 ILE A CA 1
ATOM 767 C C . ILE A 1 99 ? -24.328 7.781 13.539 1 72.31 99 ILE A C 1
ATOM 769 O O . ILE A 1 99 ? -25.312 7.539 14.242 1 72.31 99 ILE A O 1
ATOM 773 N N . THR A 1 100 ? -23.5 8.773 13.703 1 72.12 100 THR A N 1
ATOM 774 C CA . THR A 1 100 ? -23.719 9.688 14.812 1 72.12 100 THR A CA 1
ATOM 775 C C . THR A 1 100 ? -25.047 10.438 14.656 1 72.12 100 THR A C 1
ATOM 777 O O . THR A 1 100 ? -25.766 10.633 15.633 1 72.12 100 THR A O 1
ATOM 780 N N . GLN A 1 101 ? -25.281 10.828 13.469 1 70.5 101 GLN A N 1
ATOM 781 C CA . GLN A 1 101 ? -26.531 11.547 13.195 1 70.5 101 GLN A CA 1
ATOM 782 C C . GLN A 1 101 ? -27.734 10.648 13.406 1 70.5 101 GLN A C 1
ATOM 784 O O . GLN A 1 101 ? -28.766 11.094 13.914 1 70.5 101 GLN A O 1
ATOM 789 N N . LYS A 1 102 ? -27.547 9.5 13.039 1 70.94 102 LYS A N 1
ATOM 790 C CA . LYS A 1 102 ? -28.688 8.578 13.117 1 70.94 102 LYS A CA 1
ATOM 791 C C . LYS A 1 102 ? -28.891 8.078 14.547 1 70.94 102 LYS A C 1
ATOM 793 O O . LYS A 1 102 ? -30.016 7.91 15 1 70.94 102 LYS A O 1
ATOM 798 N N . LEU A 1 103 ? -27.844 7.891 15.109 1 70.38 103 LEU A N 1
ATOM 799 C CA . LEU A 1 103 ? -27.984 7.312 16.438 1 70.38 103 LEU A CA 1
ATOM 800 C C . LEU A 1 103 ? -28.109 8.406 17.5 1 70.38 103 LEU A C 1
ATOM 802 O O . LEU A 1 103 ? -28.406 8.117 18.656 1 70.38 103 LEU A O 1
ATOM 806 N N . GLY A 1 104 ? -28.203 9.719 16.953 1 61.31 104 GLY A N 1
ATOM 807 C CA . GLY A 1 104 ? -28.484 10.883 17.797 1 61.31 104 GLY A CA 1
ATOM 808 C C . GLY A 1 104 ? -27.375 11.188 18.781 1 61.31 104 GLY A C 1
ATOM 809 O O . GLY A 1 104 ? -27.406 12.211 19.469 1 61.31 104 GLY A O 1
ATOM 810 N N . GLY A 1 105 ? -26.344 10.242 18.891 1 60.22 105 GLY A N 1
ATOM 811 C CA . GLY A 1 105 ? -25.281 10.453 19.859 1 60.22 105 GLY A CA 1
ATOM 812 C C . GLY A 1 105 ? -23.891 10.281 19.281 1 60.22 105 GLY A C 1
ATOM 813 O O . GLY A 1 105 ? -23.734 10.25 18.047 1 60.22 105 GLY A O 1
ATOM 814 N N . GLY A 1 106 ? -22.75 10.547 20.172 1 62 106 GLY A N 1
ATOM 815 C CA . GLY A 1 106 ? -21.359 10.383 19.781 1 62 106 GLY A CA 1
ATOM 816 C C . GLY A 1 106 ? -21.062 9.031 19.156 1 62 106 GLY A C 1
ATOM 817 O O . GLY A 1 106 ? -21.75 8.047 19.453 1 62 106 GLY A O 1
ATOM 818 N N . SER A 1 107 ? -20.656 9.008 17.953 1 64.31 107 SER A N 1
ATOM 819 C CA . SER A 1 107 ? -20.297 7.742 17.328 1 64.31 107 SER A CA 1
ATOM 820 C C . SER A 1 107 ? -19.516 6.848 18.297 1 64.31 107 SER A C 1
ATOM 822 O O . SER A 1 107 ? -18.547 7.293 18.922 1 64.31 107 SER A O 1
ATOM 824 N N . PRO A 1 108 ? -20.078 5.723 18.672 1 71.5 108 PRO A N 1
ATOM 825 C CA . PRO A 1 108 ? -19.406 4.801 19.578 1 71.5 108 PRO A CA 1
ATOM 826 C C . PRO A 1 108 ? -18.125 4.207 18.969 1 71.5 108 PRO A C 1
ATOM 828 O O . PRO A 1 108 ? -17.328 3.59 19.688 1 71.5 108 PRO A O 1
ATOM 831 N N . ILE A 1 109 ? -17.922 4.508 17.75 1 84.06 109 ILE A N 1
ATOM 832 C CA . ILE A 1 109 ? -16.734 3.879 17.156 1 84.06 109 ILE A CA 1
ATOM 833 C C . ILE A 1 109 ? -15.562 4.848 17.188 1 84.06 109 ILE A C 1
ATOM 835 O O . ILE A 1 109 ? -15.602 5.906 16.562 1 84.06 109 ILE A O 1
ATOM 839 N N . THR A 1 110 ? -14.594 4.578 18 1 88.81 110 THR A N 1
ATOM 840 C CA . THR A 1 110 ? -13.414 5.418 18.156 1 88.81 110 THR A CA 1
ATOM 841 C C . THR A 1 110 ? -12.57 5.422 16.891 1 88.81 110 THR A C 1
ATOM 843 O O . THR A 1 110 ? -12.688 4.52 16.062 1 88.81 110 THR A O 1
ATOM 846 N N . PRO A 1 111 ? -11.758 6.492 16.703 1 91.12 111 PRO A N 1
ATOM 847 C CA . PRO A 1 111 ? -10.844 6.512 15.555 1 91.12 111 PRO A CA 1
ATOM 848 C C . PRO A 1 111 ? -9.992 5.246 15.461 1 91.12 111 PRO A C 1
ATOM 850 O O . PRO A 1 111 ? -9.75 4.738 14.367 1 91.12 111 PRO A O 1
ATOM 853 N N . PHE A 1 112 ? -9.633 4.738 16.625 1 95.12 112 PHE A N 1
ATOM 854 C CA . PHE A 1 112 ? -8.852 3.51 16.688 1 95.12 112 PHE A CA 1
ATOM 855 C C . PHE A 1 112 ? -9.609 2.357 16.016 1 95.12 112 PHE A C 1
ATOM 857 O O . PHE A 1 112 ? -9.047 1.631 15.203 1 95.12 112 PHE A O 1
ATOM 864 N N . MET A 1 113 ? -10.828 2.221 16.328 1 94.31 113 MET A N 1
ATOM 865 C CA . MET A 1 113 ? -11.648 1.127 15.812 1 94.31 113 MET A CA 1
ATOM 866 C C . MET A 1 113 ? -11.883 1.29 14.312 1 94.31 113 MET A C 1
ATOM 868 O O . MET A 1 113 ? -11.953 0.302 13.578 1 94.31 113 MET A O 1
ATOM 872 N N . TRP A 1 114 ? -12 2.512 13.859 1 93.44 114 TRP A N 1
ATOM 873 C CA . TRP A 1 114 ? -12.18 2.748 12.438 1 93.44 114 TRP A CA 1
ATOM 874 C C . TRP A 1 114 ? -10.953 2.289 11.648 1 93.44 114 TRP A C 1
ATOM 876 O O . TRP A 1 114 ? -11.078 1.724 10.562 1 93.44 114 TRP A O 1
ATOM 886 N N . VAL A 1 115 ? -9.75 2.57 12.211 1 95.69 115 VAL A N 1
ATOM 887 C CA . VAL A 1 115 ? -8.531 2.121 11.555 1 95.69 115 VAL A CA 1
ATOM 888 C C . VAL A 1 115 ? -8.516 0.596 11.477 1 95.69 115 VAL A C 1
ATOM 890 O O . VAL A 1 115 ? -8.211 0.025 10.422 1 95.69 115 VAL A O 1
ATOM 893 N N . VAL A 1 116 ? -8.914 -0.027 12.57 1 96.94 116 VAL A N 1
ATOM 894 C CA . VAL A 1 116 ? -8.914 -1.485 12.625 1 96.94 116 VAL A CA 1
ATOM 895 C C . VAL A 1 116 ? -9.875 -2.043 11.57 1 96.94 116 VAL A C 1
ATOM 897 O O . VAL A 1 116 ? -9.508 -2.928 10.797 1 96.94 116 VAL A O 1
ATOM 900 N N . ILE A 1 117 ? -11 -1.529 11.492 1 95.75 117 ILE A N 1
ATOM 901 C CA . ILE A 1 117 ? -12.039 -2.043 10.609 1 95.75 117 ILE A CA 1
ATOM 902 C C . ILE A 1 117 ? -11.641 -1.822 9.148 1 95.75 117 ILE A C 1
ATOM 904 O O . ILE A 1 117 ? -11.695 -2.748 8.336 1 95.75 117 ILE A O 1
ATOM 908 N N . VAL A 1 118 ? -11.227 -0.617 8.812 1 95.06 118 VAL A N 1
ATOM 909 C CA . VAL A 1 118 ? -10.938 -0.25 7.434 1 95.06 118 VAL A CA 1
ATOM 910 C C . VAL A 1 118 ? -9.711 -1.019 6.938 1 95.06 118 VAL A C 1
ATOM 912 O O . VAL A 1 118 ? -9.734 -1.598 5.848 1 95.06 118 VAL A O 1
ATOM 915 N N . VAL A 1 119 ? -8.68 -1.032 7.734 1 96.31 119 VAL A N 1
ATOM 916 C CA . VAL A 1 119 ? -7.453 -1.725 7.348 1 96.31 119 VAL A CA 1
ATOM 917 C C . VAL A 1 119 ? -7.707 -3.227 7.273 1 96.31 119 VAL A C 1
ATOM 919 O O . VAL A 1 119 ? -7.234 -3.898 6.352 1 96.31 119 VAL A O 1
ATOM 922 N N . ALA A 1 120 ? -8.461 -3.729 8.219 1 97.5 120 ALA A N 1
ATOM 923 C CA . ALA A 1 120 ? -8.758 -5.156 8.234 1 97.5 120 ALA A CA 1
ATOM 924 C C . ALA A 1 120 ? -9.602 -5.559 7.027 1 97.5 120 ALA A C 1
ATOM 926 O O . ALA A 1 120 ? -9.359 -6.598 6.41 1 97.5 120 ALA A O 1
ATOM 927 N N . LEU A 1 121 ? -10.562 -4.793 6.719 1 96.5 121 LEU A N 1
ATOM 928 C CA . LEU A 1 121 ? -11.406 -5.09 5.562 1 96.5 121 LEU A CA 1
ATOM 929 C C . LEU A 1 121 ? -10.609 -4.988 4.27 1 96.5 121 LEU A C 1
ATOM 931 O O . LEU A 1 121 ? -10.75 -5.832 3.379 1 9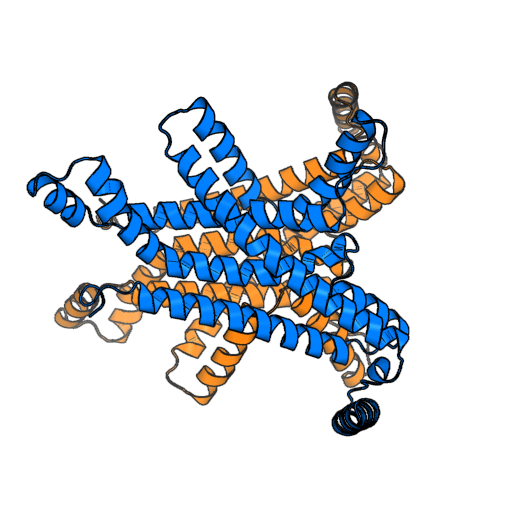6.5 121 LEU A O 1
ATOM 935 N N . HIS A 1 122 ? -9.836 -3.928 4.203 1 95.75 122 HIS A N 1
ATOM 936 C CA . HIS A 1 122 ? -9 -3.748 3.02 1 95.75 122 HIS A CA 1
ATOM 937 C C . HIS A 1 122 ? -8.078 -4.945 2.809 1 95.75 122 HIS A C 1
ATOM 939 O O . HIS A 1 122 ? -8.031 -5.512 1.714 1 95.75 122 HIS A O 1
ATOM 945 N N . LYS A 1 123 ? -7.383 -5.324 3.779 1 97.12 123 LYS A N 1
ATOM 946 C CA . LYS A 1 123 ? -6.457 -6.445 3.641 1 97.12 123 LYS A CA 1
ATOM 947 C C . LYS A 1 123 ? -7.207 -7.773 3.59 1 97.12 123 LYS A C 1
ATOM 949 O O . LYS A 1 123 ? -6.707 -8.75 3.035 1 97.12 123 LYS A O 1
ATOM 954 N N . GLY A 1 124 ? -8.422 -7.812 4.215 1 97.62 124 GLY A N 1
ATOM 955 C CA . GLY A 1 124 ? -9.266 -8.992 4.082 1 97.62 124 GLY A CA 1
ATOM 956 C C . GLY A 1 124 ? -9.555 -9.352 2.637 1 97.62 124 GLY A C 1
ATOM 957 O O . GLY A 1 124 ? -9.578 -10.531 2.279 1 97.62 124 GLY A O 1
ATOM 958 N N . VAL A 1 125 ? -9.781 -8.383 1.883 1 96.62 125 VAL A N 1
ATOM 959 C CA . VAL A 1 125 ? -10.031 -8.57 0.458 1 96.62 125 VAL A CA 1
ATOM 960 C C . VAL A 1 125 ? -8.82 -9.242 -0.193 1 96.62 125 VAL A C 1
ATOM 962 O O . VAL A 1 125 ? -8.977 -10.18 -0.979 1 96.62 125 VAL A O 1
ATOM 965 N N . PHE A 1 126 ? -7.68 -8.859 0.176 1 94.81 126 PHE A N 1
ATOM 966 C CA . PHE A 1 126 ? -6.469 -9.43 -0.401 1 94.81 126 PHE A CA 1
ATOM 967 C C . PHE A 1 126 ? -6.219 -10.836 0.132 1 94.81 126 PHE A C 1
ATOM 969 O O . PHE A 1 126 ? -5.703 -11.695 -0.585 1 94.81 126 PHE A O 1
ATOM 976 N N . HIS A 1 127 ? -6.605 -11.016 1.36 1 97 127 HIS A N 1
ATOM 977 C CA . HIS A 1 127 ? -6.547 -12.375 1.883 1 97 127 HIS A CA 1
ATOM 978 C C . HIS A 1 127 ? -7.477 -13.305 1.105 1 97 127 HIS A C 1
ATOM 980 O O . HIS A 1 127 ? -7.105 -14.438 0.79 1 97 127 HIS A O 1
ATOM 986 N N . ALA A 1 128 ? -8.641 -12.836 0.828 1 96.12 128 ALA A N 1
ATOM 987 C CA . ALA A 1 128 ? -9.609 -13.633 0.083 1 96.12 128 ALA A CA 1
ATOM 988 C C . ALA A 1 128 ? -9.07 -14 -1.297 1 96.12 128 ALA A C 1
ATOM 990 O O . ALA A 1 128 ? -9.227 -15.141 -1.746 1 96.12 128 ALA A O 1
ATOM 991 N N . GLU A 1 129 ? -8.477 -13.07 -1.916 1 92.44 129 GLU A N 1
ATOM 992 C CA . GLU A 1 129 ? -7.879 -13.32 -3.223 1 92.44 129 GLU A CA 1
ATOM 993 C C . GLU A 1 129 ? -6.746 -14.344 -3.125 1 92.44 129 GLU A C 1
ATOM 995 O O . GLU A 1 129 ? -6.602 -15.203 -3.996 1 92.44 129 GLU A O 1
ATOM 1000 N N . ALA A 1 130 ? -5.934 -14.211 -2.125 1 93.38 130 ALA A N 1
ATOM 1001 C CA . ALA A 1 130 ? -4.848 -15.156 -1.903 1 93.38 130 ALA A CA 1
ATOM 1002 C C . ALA A 1 130 ? -5.395 -16.562 -1.668 1 93.38 130 ALA A C 1
ATOM 1004 O O . ALA A 1 130 ? -4.84 -17.547 -2.178 1 93.38 130 ALA A O 1
ATOM 1005 N N . LEU A 1 131 ? -6.43 -16.609 -0.942 1 94.06 131 LEU A N 1
ATOM 1006 C CA . LEU A 1 131 ? -7.059 -17.906 -0.661 1 94.06 131 LEU A CA 1
ATOM 1007 C C . LEU A 1 131 ? -7.656 -18.5 -1.928 1 94.06 131 LEU A C 1
ATOM 1009 O O . LEU A 1 131 ? -7.508 -19.703 -2.182 1 94.06 131 LEU A O 1
ATOM 1013 N N . ARG A 1 132 ? -8.297 -17.688 -2.645 1 90.62 132 ARG A N 1
ATOM 1014 C CA . ARG A 1 132 ? -8.859 -18.156 -3.914 1 90.62 132 ARG A CA 1
ATOM 1015 C C . ARG A 1 132 ? -7.762 -18.656 -4.848 1 90.62 132 ARG A C 1
ATOM 1017 O O . ARG A 1 132 ? -7.898 -19.719 -5.457 1 90.62 132 ARG A O 1
ATOM 1024 N N . ALA A 1 133 ? -6.715 -17.891 -4.945 1 88.19 133 ALA A N 1
ATOM 1025 C CA . ALA A 1 133 ? -5.582 -18.297 -5.77 1 88.19 133 ALA A CA 1
ATOM 1026 C C . ALA A 1 133 ? -4.977 -19.609 -5.262 1 88.19 133 ALA A C 1
ATOM 1028 O O . ALA A 1 133 ? -4.547 -20.453 -6.051 1 88.19 133 ALA A O 1
ATOM 1029 N N . GLY A 1 134 ? -4.945 -19.734 -4 1 89.94 134 GLY A N 1
ATOM 1030 C CA . GLY A 1 134 ? -4.469 -20.984 -3.41 1 89.94 134 GLY A CA 1
ATOM 1031 C C . GLY A 1 134 ? -5.328 -22.172 -3.764 1 89.94 134 GLY A C 1
ATOM 1032 O O . GLY A 1 134 ? -4.809 -23.266 -4.051 1 89.94 134 GLY A O 1
ATOM 1033 N N . ILE A 1 135 ? -6.594 -22.047 -3.779 1 88.88 135 ILE A N 1
ATOM 1034 C CA . ILE A 1 135 ? -7.527 -23.109 -4.133 1 88.88 135 ILE A CA 1
ATOM 1035 C C . ILE A 1 135 ? -7.34 -23.5 -5.598 1 88.88 135 ILE A C 1
ATOM 1037 O O . ILE A 1 135 ? -7.32 -24.672 -5.934 1 88.88 135 ILE A O 1
ATOM 1041 N N . GLU A 1 136 ? -7.152 -22.516 -6.371 1 86.94 136 GLU A N 1
ATOM 1042 C CA . GLU A 1 136 ? -6.977 -22.75 -7.805 1 86.94 136 GLU A CA 1
ATOM 1043 C C . GLU A 1 136 ? -5.633 -23.406 -8.094 1 86.94 136 GLU A C 1
ATOM 1045 O O . GLU A 1 136 ? -5.473 -24.062 -9.133 1 86.94 136 GLU A O 1
ATOM 1050 N N . ALA A 1 137 ? -4.762 -23.203 -7.203 1 86.12 137 ALA A N 1
ATOM 1051 C CA . ALA A 1 137 ? -3.414 -23.734 -7.402 1 86.12 137 ALA A CA 1
ATOM 1052 C C . ALA A 1 137 ? -3.369 -25.234 -7.105 1 86.12 137 ALA A C 1
ATOM 1054 O O . ALA A 1 137 ? -2.414 -25.922 -7.477 1 86.12 137 ALA A O 1
ATOM 1055 N N . VAL A 1 138 ? -4.395 -25.797 -6.504 1 89.81 138 VAL A N 1
ATOM 1056 C CA . VAL A 1 138 ? -4.434 -27.219 -6.199 1 89.81 138 VAL A CA 1
ATOM 1057 C C . VAL A 1 138 ? -4.594 -28.016 -7.488 1 89.81 138 VAL A C 1
ATOM 1059 O O . VAL A 1 138 ? -5.551 -27.812 -8.234 1 89.81 138 VAL A O 1
ATOM 1062 N N . PRO A 1 139 ? -3.646 -28.906 -7.715 1 89.56 139 PRO A N 1
ATOM 1063 C CA . PRO A 1 139 ? -3.709 -29.688 -8.961 1 89.56 139 PRO A CA 1
ATOM 1064 C C . PRO A 1 139 ? -4.977 -30.531 -9.062 1 89.56 139 PRO A C 1
ATOM 1066 O O . PRO A 1 139 ? -5.367 -31.188 -8.086 1 89.56 139 PRO A O 1
ATOM 1069 N N . SER A 1 140 ? -5.445 -30.562 -10.195 1 89.5 140 SER A N 1
ATOM 1070 C CA . SER A 1 140 ? -6.664 -31.328 -10.445 1 89.5 140 SER A CA 1
ATOM 1071 C C . SER A 1 140 ? -6.418 -32.812 -10.273 1 89.5 140 SER A C 1
ATOM 1073 O O . SER A 1 140 ? -7.305 -33.562 -9.836 1 89.5 140 SER A O 1
ATOM 1075 N N . VAL A 1 141 ? -5.25 -33.188 -10.609 1 89.19 141 VAL A N 1
ATOM 1076 C CA . VAL A 1 141 ? -4.883 -34.594 -10.516 1 89.19 141 VAL A CA 1
ATOM 1077 C C . VAL A 1 141 ? -5 -35.094 -9.07 1 89.19 141 VAL A C 1
ATOM 1079 O O . VAL A 1 141 ? -5.418 -36.219 -8.805 1 89.19 141 VAL A O 1
ATOM 1082 N N . THR A 1 142 ? -4.605 -34.156 -8.172 1 89.56 142 THR A N 1
ATOM 1083 C CA . THR A 1 142 ? -4.695 -34.5 -6.754 1 89.56 142 THR A CA 1
ATOM 1084 C C . THR A 1 142 ? -6.152 -34.656 -6.324 1 89.56 142 THR A C 1
ATOM 1086 O O . THR A 1 142 ? -6.492 -35.562 -5.574 1 89.56 142 THR A O 1
ATOM 1089 N N . LEU A 1 143 ? -6.977 -33.875 -6.852 1 90.38 143 LEU A N 1
ATOM 1090 C CA . LEU A 1 143 ? -8.391 -33.938 -6.516 1 90.38 143 LEU A CA 1
ATOM 1091 C C . LEU A 1 143 ? -9.055 -35.156 -7.145 1 90.38 143 LEU A C 1
ATOM 1093 O O . LEU A 1 143 ? -9.906 -35.781 -6.523 1 90.38 143 LEU A O 1
ATOM 1097 N N . GLU A 1 144 ? -8.641 -35.5 -8.328 1 91.12 144 GLU A N 1
ATOM 1098 C CA . GLU A 1 144 ? -9.148 -36.688 -9.008 1 91.12 144 GLU A CA 1
ATOM 1099 C C . GLU A 1 144 ? -8.719 -37.969 -8.297 1 91.12 144 GLU A C 1
ATOM 1101 O O . GLU A 1 144 ? -9.5 -38.906 -8.18 1 91.12 144 GLU A O 1
ATOM 1106 N N . ALA A 1 145 ? -7.5 -37.906 -7.887 1 92.25 145 ALA A N 1
ATOM 1107 C CA . ALA A 1 145 ? -6.996 -39.031 -7.137 1 92.25 145 ALA A CA 1
ATOM 1108 C C . ALA A 1 145 ? -7.797 -39.25 -5.855 1 92.25 145 ALA A C 1
ATOM 1110 O O . ALA A 1 145 ? -8.117 -40.375 -5.496 1 92.25 145 ALA A O 1
ATOM 1111 N N . ALA A 1 146 ? -8.102 -38.219 -5.188 1 90.81 146 ALA A N 1
ATOM 1112 C CA . ALA A 1 146 ? -8.891 -38.312 -3.965 1 90.81 146 ALA A CA 1
ATOM 1113 C C . ALA A 1 146 ? -10.289 -38.844 -4.254 1 90.81 146 ALA A C 1
ATOM 1115 O O . ALA A 1 146 ? -10.836 -39.625 -3.475 1 90.81 146 ALA A O 1
ATOM 1116 N N . ARG A 1 147 ? -10.836 -38.469 -5.344 1 90.69 147 ARG A N 1
ATOM 1117 C CA . ARG A 1 147 ? -12.148 -38.938 -5.758 1 90.69 147 ARG A CA 1
ATOM 1118 C C . ARG A 1 147 ? -12.117 -40.438 -6.07 1 90.69 147 ARG A C 1
ATOM 1120 O O . ARG A 1 147 ? -13.07 -41.156 -5.773 1 90.69 147 ARG A O 1
ATOM 1127 N N . SER A 1 148 ? -11.078 -40.844 -6.66 1 92.88 148 SER A N 1
ATOM 1128 C CA . SER A 1 148 ? -10.93 -42.25 -7.012 1 92.88 148 SER A CA 1
ATOM 1129 C C . SER A 1 148 ? -10.797 -43.125 -5.77 1 92.88 148 SER A C 1
ATOM 1131 O O . SER A 1 148 ? -11.094 -44.312 -5.812 1 92.88 148 SER A O 1
ATOM 1133 N N . LEU A 1 149 ? -10.328 -42.562 -4.68 1 93.06 149 LEU A N 1
ATOM 1134 C CA . LEU A 1 149 ? -10.18 -43.25 -3.414 1 93.06 149 LEU A CA 1
ATOM 1135 C C . LEU A 1 149 ? -11.477 -43.219 -2.609 1 93.06 149 LEU A C 1
ATOM 1137 O O . LEU A 1 149 ? -11.484 -43.562 -1.426 1 93.06 149 LEU A O 1
ATOM 1141 N N . ALA A 1 150 ? -12.562 -42.719 -3.191 1 91.69 150 ALA A N 1
ATOM 1142 C CA . ALA A 1 150 ? -13.93 -42.719 -2.676 1 91.69 150 ALA A CA 1
ATOM 1143 C C . ALA A 1 150 ? -14.086 -41.719 -1.533 1 91.69 150 ALA A C 1
ATOM 1145 O O . ALA A 1 150 ? -14.867 -41.938 -0.604 1 91.69 150 ALA A O 1
ATOM 1146 N N . PHE A 1 151 ? -13.227 -40.719 -1.513 1 90.81 151 PHE A N 1
ATOM 1147 C CA . PHE A 1 151 ? -13.477 -39.625 -0.576 1 90.81 151 PHE A CA 1
ATOM 1148 C C . PHE A 1 151 ? -14.789 -38.938 -0.911 1 90.81 151 PHE A C 1
ATOM 1150 O O . PHE A 1 151 ? -15.117 -38.75 -2.084 1 90.81 151 PHE A O 1
ATOM 1157 N N . SER A 1 152 ? -15.5 -38.531 0.175 1 92.19 152 SER A N 1
ATOM 1158 C CA . SER A 1 152 ? -16.688 -37.719 -0.038 1 92.19 152 SER A CA 1
ATOM 1159 C C . SER A 1 152 ? -16.328 -36.281 -0.384 1 92.19 152 SER A C 1
ATOM 1161 O O . SER A 1 152 ? -15.172 -35.875 -0.214 1 92.19 152 SER A O 1
ATOM 1163 N N . ARG A 1 153 ? -17.266 -35.531 -0.944 1 87.75 153 ARG A N 1
ATOM 1164 C CA . ARG A 1 153 ? -17.031 -34.125 -1.305 1 87.75 153 ARG A CA 1
ATOM 1165 C C . ARG A 1 153 ? -16.562 -33.312 -0.101 1 87.75 153 ARG A C 1
ATOM 1167 O O . ARG A 1 153 ? -15.672 -32.469 -0.229 1 87.75 153 ARG A O 1
ATOM 1174 N N . ARG A 1 154 ? -17.109 -33.625 1.007 1 88.25 154 ARG A N 1
ATOM 1175 C CA . ARG A 1 154 ? -16.734 -32.938 2.229 1 88.25 154 ARG A CA 1
ATOM 1176 C C . ARG A 1 154 ? -15.32 -33.312 2.662 1 88.25 154 ARG A C 1
ATOM 1178 O O . ARG A 1 154 ? -14.555 -32.438 3.119 1 88.25 154 ARG A O 1
ATOM 1185 N N . GLN A 1 155 ? -15.008 -34.5 2.479 1 90.56 155 GLN A N 1
ATOM 1186 C CA . GLN A 1 155 ? -13.664 -34.969 2.828 1 90.56 155 GLN A CA 1
ATOM 1187 C C . GLN A 1 155 ? -12.609 -34.375 1.91 1 90.56 155 GLN A C 1
ATOM 1189 O O . GLN A 1 155 ? -11.539 -33.969 2.367 1 90.56 155 GLN A O 1
ATOM 1194 N N . ILE A 1 156 ? -12.961 -34.344 0.642 1 89.94 156 ILE A N 1
ATOM 1195 C CA . ILE A 1 156 ? -12.039 -33.75 -0.324 1 89.94 156 ILE A CA 1
ATOM 1196 C C . ILE A 1 156 ? -11.805 -32.281 0.008 1 89.94 156 ILE A C 1
ATOM 1198 O O . ILE A 1 156 ? -10.672 -31.812 0.002 1 89.94 156 ILE A O 1
ATOM 1202 N N . LEU A 1 157 ? -12.82 -31.625 0.343 1 85.25 157 LEU A N 1
ATOM 1203 C CA . LEU A 1 157 ? -12.727 -30.203 0.639 1 85.25 157 LEU A CA 1
ATOM 1204 C C . LEU A 1 157 ? -11.945 -29.953 1.925 1 85.25 157 LEU A C 1
ATOM 1206 O O . LEU A 1 157 ? -11.008 -29.156 1.944 1 85.25 157 LEU A O 1
ATOM 1210 N N . THR A 1 158 ? -12.219 -30.609 3.035 1 87.81 158 THR A N 1
ATOM 1211 C CA . THR A 1 158 ? -11.695 -30.297 4.359 1 87.81 158 THR A CA 1
ATOM 1212 C C . THR A 1 158 ? -10.352 -30.969 4.59 1 87.81 158 THR A C 1
ATOM 1214 O O . THR A 1 158 ? -9.508 -30.453 5.324 1 87.81 158 THR A O 1
ATOM 1217 N N . GLN A 1 159 ? -10.109 -32.094 3.859 1 89.75 159 GLN A N 1
ATOM 1218 C CA . GLN A 1 159 ? -8.922 -32.875 4.18 1 89.75 159 GLN A CA 1
ATOM 1219 C C . GLN A 1 159 ? -7.875 -32.781 3.074 1 89.75 159 GLN A C 1
ATOM 1221 O O . GLN A 1 159 ? -6.695 -33.062 3.301 1 89.75 159 GLN A O 1
ATOM 1226 N N . VAL A 1 160 ? -8.281 -32.406 1.939 1 89.06 160 VAL A N 1
ATOM 1227 C CA . VAL A 1 160 ? -7.328 -32.406 0.835 1 89.06 160 VAL A CA 1
ATOM 1228 C C . VAL A 1 160 ? -7.207 -30.984 0.264 1 89.06 160 VAL A C 1
ATOM 1230 O O . VAL A 1 160 ? -6.18 -30.328 0.434 1 89.06 160 VAL A O 1
ATOM 1233 N N . GLN A 1 161 ? -8.336 -30.484 -0.188 1 88.06 161 GLN A N 1
ATOM 1234 C CA . GLN A 1 161 ? -8.32 -29.25 -0.954 1 88.06 161 GLN A CA 1
ATOM 1235 C C . GLN A 1 161 ? -7.969 -28.062 -0.065 1 88.06 161 GLN A C 1
ATOM 1237 O O . GLN A 1 161 ? -7.07 -27.281 -0.385 1 88.06 161 GLN A O 1
ATOM 1242 N N . LEU A 1 162 ? -8.539 -27.906 1.06 1 88.44 162 LEU A N 1
ATOM 1243 C CA . LEU A 1 162 ? -8.383 -26.719 1.888 1 88.44 162 LEU A CA 1
ATOM 1244 C C . LEU A 1 162 ? -6.992 -26.688 2.518 1 88.44 162 LEU A C 1
ATOM 1246 O O . LEU A 1 162 ? -6.34 -25.641 2.52 1 88.44 162 LEU A O 1
ATOM 1250 N N . PRO A 1 163 ? -6.586 -27.781 3.051 1 88.88 163 PRO A N 1
ATOM 1251 C CA . PRO A 1 163 ? -5.23 -27.766 3.604 1 88.88 163 PRO A CA 1
ATOM 1252 C C . PRO A 1 163 ? -4.172 -27.453 2.553 1 88.88 163 PRO A C 1
ATOM 1254 O O . PRO A 1 163 ? -3.25 -26.672 2.818 1 88.88 163 PRO A O 1
ATOM 1257 N N . LEU A 1 164 ? -4.312 -28 1.386 1 90.19 164 LEU A N 1
ATOM 1258 C CA . LEU A 1 164 ? -3.361 -27.75 0.31 1 90.19 164 LEU A CA 1
ATOM 1259 C C . LEU A 1 164 ? -3.486 -26.312 -0.185 1 90.19 164 LEU A C 1
ATOM 1261 O O . LEU A 1 164 ? -2.48 -25.656 -0.464 1 90.19 164 LEU A O 1
ATOM 1265 N N . ALA A 1 165 ? -4.676 -25.906 -0.267 1 90.31 165 ALA A N 1
ATOM 1266 C CA . ALA A 1 165 ? -4.934 -24.531 -0.703 1 90.31 165 ALA A CA 1
ATOM 1267 C C . ALA A 1 165 ? -4.301 -23.516 0.252 1 90.31 165 ALA A C 1
ATOM 1269 O O . ALA A 1 165 ? -3.742 -22.516 -0.182 1 90.31 165 ALA A O 1
ATOM 1270 N N . LEU A 1 166 ? -4.41 -23.781 1.497 1 90.81 166 LEU A N 1
ATOM 1271 C CA . LEU A 1 166 ? -3.848 -22.891 2.504 1 90.81 166 LEU A CA 1
ATOM 1272 C C . LEU A 1 166 ? -2.326 -22.844 2.402 1 90.81 166 LEU A C 1
ATOM 1274 O O . LEU A 1 166 ? -1.721 -21.781 2.561 1 90.81 166 LEU A O 1
ATOM 1278 N N . ARG A 1 167 ? -1.767 -23.938 2.117 1 90.81 167 ARG A N 1
ATOM 1279 C CA . ARG A 1 167 ? -0.316 -24 1.96 1 90.81 167 ARG A CA 1
ATOM 1280 C C . ARG A 1 167 ? 0.137 -23.172 0.758 1 90.81 167 ARG A C 1
ATOM 1282 O O . ARG A 1 167 ? 1.147 -22.469 0.826 1 90.81 167 ARG A O 1
ATOM 1289 N N . PHE A 1 168 ? -0.619 -23.266 -0.252 1 89.56 168 PHE A N 1
ATOM 1290 C CA . PHE A 1 168 ? -0.294 -22.5 -1.453 1 89.56 168 PHE A CA 1
ATOM 1291 C C . PHE A 1 168 ? -0.512 -21.016 -1.227 1 89.56 168 PHE A C 1
ATOM 1293 O O . PHE A 1 168 ? 0.209 -20.172 -1.784 1 89.56 168 PHE A O 1
ATOM 1300 N N . ALA A 1 169 ? -1.42 -20.703 -0.373 1 93.19 169 ALA A N 1
ATOM 1301 C CA . ALA A 1 169 ? -1.8 -19.312 -0.149 1 93.19 169 ALA A CA 1
ATOM 1302 C C . ALA A 1 169 ? -0.902 -18.656 0.899 1 93.19 169 ALA A C 1
ATOM 1304 O O . ALA A 1 169 ? -0.855 -17.438 1.008 1 93.19 169 ALA A O 1
ATOM 1305 N N . LEU A 1 170 ? -0.19 -19.453 1.633 1 93.38 170 LEU A N 1
ATOM 1306 C CA . LEU A 1 170 ? 0.488 -19 2.842 1 93.38 170 LEU A CA 1
ATOM 1307 C C . LEU A 1 170 ? 1.496 -17.906 2.518 1 93.38 170 LEU A C 1
ATOM 1309 O O . LEU A 1 170 ? 1.543 -16.875 3.199 1 93.38 170 LEU A O 1
ATOM 1313 N N . PRO A 1 171 ? 2.33 -18.047 1.488 1 89.25 171 PRO A N 1
ATOM 1314 C CA . PRO A 1 171 ? 3.281 -16.984 1.175 1 89.25 171 PRO A CA 1
ATOM 1315 C C . PRO A 1 171 ? 2.6 -15.648 0.877 1 89.25 171 PRO A C 1
ATOM 1317 O O . PRO A 1 171 ? 3.039 -14.602 1.361 1 89.25 171 PRO A O 1
ATOM 1320 N N . ALA A 1 172 ? 1.562 -15.742 0.13 1 91.56 172 ALA A N 1
ATOM 1321 C CA . ALA A 1 172 ? 0.808 -14.531 -0.204 1 91.56 172 ALA A CA 1
ATOM 1322 C C . ALA A 1 172 ? 0.146 -13.938 1.036 1 91.56 172 ALA A C 1
ATOM 1324 O O . ALA A 1 172 ? 0.08 -12.719 1.188 1 91.56 172 ALA A O 1
ATOM 1325 N N . LEU A 1 173 ? -0.369 -14.789 1.886 1 95.25 173 LEU A N 1
ATOM 1326 C CA . LEU A 1 173 ? -0.997 -14.328 3.119 1 95.25 173 LEU A CA 1
ATOM 1327 C C . LEU A 1 173 ? 0.016 -13.625 4.016 1 95.25 173 LEU A C 1
ATOM 1329 O O . LEU A 1 173 ? -0.287 -12.578 4.598 1 95.25 173 LEU A O 1
ATOM 1333 N N . VAL A 1 174 ? 1.192 -14.188 4.121 1 93.69 174 VAL A N 1
ATOM 1334 C CA . VAL A 1 174 ? 2.246 -13.602 4.941 1 93.69 174 VAL A CA 1
ATOM 1335 C C . VAL A 1 174 ? 2.646 -12.242 4.379 1 93.69 174 VAL A C 1
ATOM 1337 O O . VAL A 1 174 ? 2.812 -11.281 5.129 1 93.69 174 VAL A O 1
ATOM 1340 N N . ASN A 1 175 ? 2.77 -12.18 3.1 1 91.38 175 ASN A N 1
ATOM 1341 C CA . ASN A 1 175 ? 3.082 -10.906 2.459 1 91.38 175 ASN A CA 1
ATOM 1342 C C . ASN A 1 175 ? 2.006 -9.859 2.734 1 91.38 175 ASN A C 1
ATOM 1344 O O . ASN A 1 175 ? 2.316 -8.695 2.979 1 91.38 175 ASN A O 1
ATOM 1348 N N . ASN A 1 176 ? 0.771 -10.281 2.67 1 95.25 176 ASN A N 1
ATOM 1349 C CA . ASN A 1 176 ? -0.339 -9.391 2.979 1 95.25 176 ASN A CA 1
ATOM 1350 C C . ASN A 1 176 ? -0.263 -8.875 4.414 1 95.25 176 ASN A C 1
ATOM 1352 O O . ASN A 1 176 ? -0.589 -7.719 4.684 1 95.25 176 ASN A O 1
ATOM 1356 N N . LEU A 1 177 ? 0.129 -9.773 5.281 1 96.62 177 LEU A N 1
ATOM 1357 C CA . LEU A 1 177 ? 0.209 -9.383 6.688 1 96.62 177 LEU A CA 1
ATOM 1358 C C . LEU A 1 177 ? 1.349 -8.398 6.914 1 96.62 177 LEU A C 1
ATOM 1360 O O . LEU A 1 177 ? 1.23 -7.484 7.738 1 96.62 177 LEU A O 1
ATOM 1364 N N . VAL A 1 178 ? 2.439 -8.625 6.293 1 94.56 178 VAL A N 1
ATOM 1365 C CA . VAL A 1 178 ? 3.549 -7.676 6.363 1 94.56 178 VAL A CA 1
ATOM 1366 C C . VAL A 1 178 ? 3.09 -6.305 5.867 1 94.56 178 VAL A C 1
ATOM 1368 O O . VAL A 1 178 ? 3.352 -5.285 6.512 1 94.56 178 VAL A O 1
ATOM 1371 N N . ASP A 1 179 ? 2.402 -6.262 4.773 1 94.25 179 ASP A N 1
ATOM 1372 C CA . ASP A 1 179 ? 1.871 -5.023 4.215 1 94.25 179 ASP A CA 1
ATOM 1373 C C . ASP A 1 179 ? 0.882 -4.367 5.176 1 94.25 179 ASP A C 1
ATOM 1375 O O . ASP A 1 179 ? 0.82 -3.141 5.273 1 94.25 179 ASP A O 1
ATOM 1379 N N . LEU A 1 180 ? 0.11 -5.215 5.816 1 96.69 180 LEU A N 1
ATOM 1380 C CA . LEU A 1 180 ? -0.875 -4.746 6.785 1 96.69 180 LEU A CA 1
ATOM 1381 C C . LEU A 1 180 ? -0.204 -3.969 7.91 1 96.69 180 LEU A C 1
ATOM 1383 O O . LEU A 1 180 ? -0.674 -2.895 8.297 1 96.69 180 LEU A O 1
ATOM 1387 N N . VAL A 1 181 ? 0.855 -4.492 8.406 1 96.69 181 VAL A N 1
ATOM 1388 C CA . VAL A 1 181 ? 1.582 -3.85 9.492 1 96.69 181 VAL A CA 1
ATOM 1389 C C . VAL A 1 181 ? 2.018 -2.449 9.07 1 96.69 181 VAL A C 1
ATOM 1391 O O . VAL A 1 181 ? 1.818 -1.48 9.805 1 96.69 181 VAL A O 1
ATOM 1394 N N . LYS A 1 182 ? 2.529 -2.32 7.938 1 94.44 182 LYS A N 1
ATOM 1395 C CA . LYS A 1 182 ? 2.986 -1.029 7.43 1 94.44 182 LYS A CA 1
ATOM 1396 C C . LYS A 1 182 ? 1.811 -0.087 7.188 1 94.44 182 LYS A C 1
ATOM 1398 O O . LYS A 1 182 ? 1.926 1.123 7.395 1 94.44 182 LYS A O 1
ATOM 1403 N N . MET A 1 183 ? 0.749 -0.654 6.832 1 93.75 183 MET A N 1
ATOM 1404 C CA . MET A 1 183 ? -0.441 0.131 6.52 1 93.75 183 MET A CA 1
ATOM 1405 C C . MET A 1 183 ? -1.019 0.771 7.777 1 93.75 183 MET A C 1
ATOM 1407 O O . MET A 1 183 ? -1.72 1.781 7.699 1 93.75 183 MET A O 1
ATOM 1411 N N . THR A 1 184 ? -0.729 0.229 8.914 1 95.06 184 THR A N 1
ATOM 1412 C CA . THR A 1 184 ? -1.263 0.784 10.156 1 95.06 184 THR A CA 1
ATOM 1413 C C . THR A 1 184 ? -0.769 2.211 10.359 1 95.06 184 THR A C 1
ATOM 1415 O O . THR A 1 184 ? -1.36 2.973 11.133 1 95.06 184 THR A O 1
ATOM 1418 N N . ALA A 1 185 ? 0.281 2.584 9.688 1 93.31 185 ALA A N 1
ATOM 1419 C CA . ALA A 1 185 ? 0.834 3.928 9.828 1 93.31 185 ALA A CA 1
ATOM 1420 C C . ALA A 1 185 ? -0.16 4.984 9.352 1 93.31 185 ALA A C 1
ATOM 1422 O O . ALA A 1 185 ? -0.077 6.148 9.75 1 93.31 185 ALA A O 1
ATOM 1423 N N . ILE A 1 186 ? -1.151 4.605 8.562 1 90.88 186 ILE A N 1
ATOM 1424 C CA . ILE A 1 186 ? -2.115 5.57 8.039 1 90.88 186 ILE A CA 1
ATOM 1425 C C . ILE A 1 186 ? -3.021 6.059 9.164 1 90.88 186 ILE A C 1
ATOM 1427 O O . ILE A 1 186 ? -3.736 7.051 9.016 1 90.88 186 ILE A O 1
ATOM 1431 N N . ALA A 1 187 ? -2.973 5.34 10.305 1 93.44 187 ALA A N 1
ATOM 1432 C CA . ALA A 1 187 ? -3.75 5.734 11.477 1 93.44 187 ALA A CA 1
ATOM 1433 C C . ALA A 1 187 ? -3.443 7.172 11.883 1 93.44 187 ALA A C 1
ATOM 1435 O O . ALA A 1 187 ? -4.309 7.871 12.406 1 93.44 187 ALA A O 1
ATOM 1436 N N . SER A 1 188 ? -2.262 7.629 11.617 1 91.94 188 SER A N 1
ATOM 1437 C CA . SER A 1 188 ? -1.849 8.977 11.977 1 91.94 188 SER A CA 1
ATOM 1438 C C . SER A 1 188 ? -2.66 10.023 11.227 1 91.94 188 SER A C 1
ATOM 1440 O O . SER A 1 188 ? -2.852 11.141 11.711 1 91.94 188 SER A O 1
ATOM 1442 N N . ALA A 1 189 ? -3.244 9.664 10.086 1 85.56 189 ALA A N 1
ATOM 1443 C CA . ALA A 1 189 ? -3.986 10.594 9.242 1 85.56 189 ALA A CA 1
ATOM 1444 C C . ALA A 1 189 ? -5.285 11.031 9.914 1 85.56 189 ALA A C 1
ATOM 1446 O O . ALA A 1 189 ? -5.812 12.109 9.617 1 85.56 189 ALA A O 1
ATOM 1447 N N . ILE A 1 190 ? -5.816 10.188 10.797 1 88.06 190 ILE A N 1
ATOM 1448 C CA . ILE A 1 190 ? -7.027 10.57 11.523 1 88.06 190 ILE A CA 1
ATOM 1449 C C . ILE A 1 190 ? -6.707 10.75 13 1 88.06 190 ILE A C 1
ATOM 1451 O O . ILE A 1 190 ? -7.551 10.492 13.859 1 88.06 190 ILE A O 1
ATOM 1455 N N . ALA A 1 191 ? -5.457 10.953 13.289 1 89.25 191 ALA A N 1
ATOM 1456 C CA . ALA A 1 191 ? -4.965 11.406 14.594 1 89.25 191 ALA A CA 1
ATOM 1457 C C . ALA A 1 191 ? -5.094 10.297 15.641 1 89.25 191 ALA A C 1
ATOM 1459 O O . ALA A 1 191 ? -5.391 10.57 16.797 1 89.25 191 ALA A O 1
ATOM 1460 N N . VAL A 1 192 ? -4.984 9.078 15.164 1 93.38 192 VAL A N 1
ATOM 1461 C CA . VAL A 1 192 ? -4.773 8.008 16.125 1 93.38 192 VAL A CA 1
ATOM 1462 C C . VAL A 1 192 ? -3.377 8.117 16.734 1 93.38 192 VAL A C 1
ATOM 1464 O O . VAL A 1 192 ? -2.408 8.398 16.031 1 93.38 192 VAL A O 1
ATOM 1467 N N . GLY A 1 193 ? -3.217 8.031 18.047 1 94.62 193 GLY A N 1
ATOM 1468 C CA . GLY A 1 193 ? -1.963 8.242 18.75 1 94.62 193 GLY A CA 1
ATOM 1469 C C . GLY A 1 193 ? -0.978 7.102 18.578 1 94.62 193 GLY A C 1
ATOM 1470 O O . GLY A 1 193 ? -0.446 6.578 19.547 1 94.62 193 GLY A O 1
ATOM 1471 N N . ASP A 1 194 ? -0.753 6.688 17.266 1 96.5 194 ASP A N 1
ATOM 1472 C CA . ASP A 1 194 ? 0.247 5.664 16.984 1 96.5 194 ASP A CA 1
ATOM 1473 C C . ASP A 1 194 ? 1.65 6.262 16.953 1 96.5 194 ASP A C 1
ATOM 1475 O O . ASP A 1 194 ? 1.833 7.445 17.234 1 96.5 194 ASP A O 1
ATOM 1479 N N . VAL A 1 195 ? 2.625 5.48 16.672 1 95.75 195 VAL A N 1
ATOM 1480 C CA . VAL A 1 195 ? 4.016 5.918 16.766 1 95.75 195 VAL A CA 1
ATOM 1481 C C . VAL A 1 195 ? 4.281 7.008 15.727 1 95.75 195 VAL A C 1
ATOM 1483 O O . VAL A 1 195 ? 5.059 7.93 15.969 1 95.75 195 VAL A O 1
ATOM 1486 N N . THR A 1 196 ? 3.678 6.895 14.586 1 92.56 196 THR A N 1
ATOM 1487 C CA . THR A 1 196 ? 3.863 7.898 13.539 1 92.56 196 THR A CA 1
ATOM 1488 C C . THR A 1 196 ? 3.279 9.242 13.977 1 92.56 196 THR A C 1
ATOM 1490 O O . THR A 1 196 ? 3.938 10.273 13.859 1 92.56 196 THR A O 1
ATOM 1493 N N . TYR A 1 197 ? 2.135 9.227 14.516 1 93.25 197 TYR A N 1
ATOM 1494 C CA . TYR A 1 197 ? 1.472 10.445 14.969 1 93.25 197 TYR A CA 1
ATOM 1495 C C . TYR A 1 197 ? 2.258 11.102 16.094 1 93.25 197 TYR A C 1
ATOM 1497 O O . TYR A 1 197 ? 2.521 12.305 16.062 1 93.25 197 TYR A O 1
ATOM 1505 N N . GLU A 1 198 ? 2.568 10.352 17.078 1 93.94 198 GLU A N 1
ATOM 1506 C CA . GLU A 1 198 ? 3.285 10.891 18.234 1 93.94 198 GLU A CA 1
ATOM 1507 C C . GLU A 1 198 ? 4.641 11.461 17.828 1 93.94 198 GLU A C 1
ATOM 1509 O O . GLU A 1 198 ? 5.094 12.453 18.391 1 93.94 198 GLU A O 1
ATOM 1514 N N . SER A 1 199 ? 5.285 10.781 16.906 1 92.56 199 SER A N 1
ATOM 1515 C CA . SER A 1 199 ? 6.57 11.273 16.422 1 92.56 199 SER A CA 1
ATOM 1516 C C . SER A 1 199 ? 6.414 12.617 15.719 1 92.56 199 SER A C 1
ATOM 1518 O O . SER A 1 199 ? 7.246 13.508 15.891 1 92.56 199 SER A O 1
ATOM 1520 N N . ILE A 1 200 ? 5.363 12.727 14.945 1 88.12 200 ILE A N 1
ATOM 1521 C CA . ILE A 1 200 ? 5.086 13.984 14.258 1 88.12 200 ILE A CA 1
ATOM 1522 C C . ILE A 1 200 ? 4.887 15.102 15.289 1 88.12 200 ILE A C 1
ATOM 1524 O O . ILE A 1 200 ? 5.426 16.203 15.125 1 88.12 200 ILE A O 1
ATOM 1528 N N . MET A 1 201 ? 4.223 14.82 16.328 1 90.75 201 MET A N 1
ATOM 1529 C CA . MET A 1 201 ? 3.965 15.812 17.375 1 90.75 201 MET A CA 1
ATOM 1530 C C . MET A 1 201 ? 5.262 16.219 18.062 1 90.75 201 MET A C 1
ATOM 1532 O O . MET A 1 201 ? 5.465 17.391 18.375 1 90.75 201 MET A O 1
ATOM 1536 N N . ILE A 1 202 ? 6.117 15.273 18.266 1 90.44 202 ILE A N 1
ATOM 1537 C CA . ILE A 1 202 ? 7.375 15.531 18.969 1 90.44 202 ILE A CA 1
ATOM 1538 C C . ILE A 1 202 ? 8.312 16.328 18.062 1 90.44 202 ILE A C 1
ATOM 1540 O O . ILE A 1 202 ? 8.891 17.328 18.484 1 90.44 202 ILE A O 1
ATOM 1544 N N . TRP A 1 203 ? 8.461 15.891 16.812 1 87.19 203 TRP A N 1
ATOM 1545 C CA . TRP A 1 203 ? 9.461 16.547 15.969 1 87.19 203 TRP A CA 1
ATOM 1546 C C . TRP A 1 203 ? 8.969 17.906 15.508 1 87.19 203 TRP A C 1
ATOM 1548 O O . TRP A 1 203 ? 9.773 18.766 15.117 1 87.19 203 TRP A O 1
ATOM 1558 N N . SER A 1 204 ? 7.68 18.172 15.523 1 83.31 204 SER A N 1
ATOM 1559 C CA . SER A 1 204 ? 7.172 19.516 15.219 1 83.31 204 SER A CA 1
ATOM 1560 C C . SER A 1 204 ? 7.633 20.531 16.25 1 83.31 204 SER A C 1
ATOM 1562 O O . SER A 1 204 ? 7.75 21.719 15.945 1 83.31 204 SER A O 1
ATOM 1564 N N . HIS A 1 205 ? 8.023 20 17.391 1 82.44 205 HIS A N 1
ATOM 1565 C CA . HIS A 1 205 ? 8.43 20.891 18.469 1 82.44 205 HIS A CA 1
ATOM 1566 C C . HIS A 1 205 ? 9.945 20.906 18.641 1 82.44 205 HIS A C 1
ATOM 1568 O O . HIS A 1 205 ? 10.516 21.938 19 1 82.44 205 HIS A O 1
ATOM 1574 N N . ARG A 1 206 ? 10.648 19.812 18.375 1 79.44 206 ARG A N 1
ATOM 1575 C CA . ARG A 1 206 ? 12.07 19.672 18.703 1 79.44 206 ARG A CA 1
ATOM 1576 C C . ARG A 1 206 ? 12.93 19.703 17.453 1 79.44 206 ARG A C 1
ATOM 1578 O O . ARG A 1 206 ? 14.148 19.828 17.531 1 79.44 206 ARG A O 1
ATOM 1585 N N . ASP A 1 207 ? 12.305 19.562 16.328 1 77.94 207 ASP A N 1
ATOM 1586 C CA . ASP A 1 207 ? 13.008 19.562 15.055 1 77.94 207 ASP A CA 1
ATOM 1587 C C . ASP A 1 207 ? 13.953 18.375 14.945 1 77.94 207 ASP A C 1
ATOM 1589 O O . ASP A 1 207 ? 15.078 18.5 14.469 1 77.94 207 ASP A O 1
ATOM 1593 N N . ASN A 1 208 ? 13.625 17.328 15.578 1 84.44 208 ASN A N 1
ATOM 1594 C CA . ASN A 1 208 ? 14.406 16.094 15.539 1 84.44 208 ASN A CA 1
ATOM 1595 C C . ASN A 1 208 ? 13.758 15.062 14.617 1 84.44 208 ASN A C 1
ATOM 1597 O O . ASN A 1 208 ? 13.555 13.914 15.016 1 84.44 208 ASN A O 1
ATOM 1601 N N . VAL A 1 209 ? 13.508 15.492 13.461 1 82.12 209 VAL A N 1
ATOM 1602 C CA . VAL A 1 209 ? 12.781 14.695 12.477 1 82.12 209 VAL A CA 1
ATOM 1603 C C . VAL A 1 209 ? 13.578 13.445 12.125 1 82.12 209 VAL A C 1
ATOM 1605 O O . VAL A 1 209 ? 13.047 12.328 12.164 1 82.12 209 VAL A O 1
ATOM 1608 N N . LEU A 1 210 ? 14.82 13.562 11.875 1 82.5 210 LEU A N 1
ATOM 1609 C CA . LEU A 1 210 ? 15.664 12.453 11.445 1 82.5 210 LEU A CA 1
ATOM 1610 C C . LEU A 1 210 ? 15.711 11.367 12.516 1 82.5 210 LEU A C 1
ATOM 1612 O O . LEU A 1 210 ? 15.562 10.18 12.219 1 82.5 210 LEU A O 1
ATOM 1616 N N . GLU A 1 211 ? 15.898 11.75 13.672 1 87.69 211 GLU A N 1
ATOM 1617 C CA . GLU A 1 211 ? 16.031 10.82 14.797 1 87.69 211 GLU A CA 1
ATOM 1618 C C . GLU A 1 211 ? 14.766 9.984 14.969 1 87.69 211 GLU A C 1
ATOM 1620 O O . GLU A 1 211 ? 14.836 8.758 15.102 1 87.69 211 GLU A O 1
ATOM 1625 N N . LEU A 1 212 ? 13.695 10.664 14.922 1 89.69 212 LEU A N 1
ATOM 1626 C CA . LEU A 1 212 ? 12.422 9.984 15.148 1 89.69 212 LEU A CA 1
ATOM 1627 C C . LEU A 1 212 ? 12.062 9.102 13.961 1 89.69 212 LEU A C 1
ATOM 1629 O O . LEU A 1 212 ? 11.531 8 14.141 1 89.69 212 LEU A O 1
ATOM 1633 N N . LEU A 1 213 ? 12.398 9.562 12.805 1 87.94 213 LEU A N 1
ATOM 1634 C CA . LEU A 1 213 ? 12.109 8.766 11.617 1 87.94 213 LEU A CA 1
ATOM 1635 C C . LEU A 1 213 ? 12.945 7.488 11.602 1 87.94 213 LEU A C 1
ATOM 1637 O O . LEU A 1 213 ? 12.469 6.434 11.172 1 87.94 213 LEU A O 1
ATOM 1641 N N . LEU A 1 214 ? 14.141 7.551 12.016 1 87.56 214 LEU A N 1
ATOM 1642 C CA . LEU A 1 214 ? 14.984 6.359 12.102 1 87.56 214 LEU A CA 1
ATOM 1643 C C . LEU A 1 214 ? 14.398 5.359 13.094 1 87.56 214 LEU A C 1
ATOM 1645 O O . LEU A 1 214 ? 14.414 4.152 12.844 1 87.56 214 LEU A O 1
ATOM 1649 N N . LEU A 1 215 ? 13.898 5.895 14.18 1 91 215 LEU A N 1
ATOM 1650 C CA . LEU A 1 215 ? 13.297 5.023 15.18 1 91 215 LEU A CA 1
ATOM 1651 C C . LEU A 1 215 ? 12.039 4.352 14.633 1 91 215 LEU A C 1
ATOM 1653 O O . LEU A 1 215 ? 11.797 3.172 14.891 1 91 215 LEU A O 1
ATOM 1657 N N . ILE A 1 216 ? 11.25 5.098 13.859 1 92.38 216 ILE A N 1
ATOM 1658 C CA . ILE A 1 216 ? 10.039 4.547 13.258 1 92.38 216 ILE A CA 1
ATOM 1659 C C . ILE A 1 216 ? 10.414 3.449 12.266 1 92.38 216 ILE A C 1
ATOM 1661 O O . ILE A 1 216 ? 9.789 2.387 12.234 1 92.38 216 ILE A O 1
ATOM 1665 N N . LEU A 1 217 ? 11.414 3.768 11.492 1 89.88 217 LEU A N 1
ATOM 1666 C CA . LEU A 1 217 ? 11.867 2.793 10.508 1 89.88 217 LEU A CA 1
ATOM 1667 C C . LEU A 1 217 ? 12.328 1.506 11.188 1 89.88 217 LEU A C 1
ATOM 1669 O O . LEU A 1 217 ? 11.992 0.408 10.734 1 89.88 217 LEU A O 1
ATOM 1673 N N . LEU A 1 218 ? 13.039 1.619 12.234 1 91.19 218 LEU A N 1
ATOM 1674 C CA . LEU A 1 218 ? 13.523 0.461 12.977 1 91.19 218 LEU A CA 1
ATOM 1675 C C . LEU A 1 218 ? 12.367 -0.302 13.609 1 91.19 218 LEU A C 1
ATOM 1677 O O . LEU A 1 218 ? 12.359 -1.535 13.617 1 91.19 218 LEU A O 1
ATOM 1681 N N . TYR A 1 219 ? 11.445 0.455 14.18 1 95.19 219 TYR A N 1
ATOM 1682 C CA . TYR A 1 219 ? 10.305 -0.154 14.844 1 95.19 219 TYR A CA 1
ATOM 1683 C C . TYR A 1 219 ? 9.453 -0.95 13.859 1 95.19 219 TYR A C 1
ATOM 1685 O O . TYR A 1 219 ? 9.125 -2.111 14.109 1 95.19 219 TYR A O 1
ATOM 1693 N N . PHE A 1 220 ? 9.156 -0.376 12.75 1 94.94 220 PHE A N 1
ATOM 1694 C CA . PHE A 1 220 ? 8.352 -1.075 11.758 1 94.94 220 PHE A CA 1
ATOM 1695 C C . PHE A 1 220 ? 9.148 -2.205 11.109 1 94.94 220 PHE A C 1
ATOM 1697 O O . PHE A 1 220 ? 8.586 -3.246 10.766 1 94.94 220 PHE A O 1
ATOM 1704 N N . GLY A 1 221 ? 10.422 -1.955 10.891 1 92.19 221 GLY A N 1
ATOM 1705 C CA . GLY A 1 221 ? 11.266 -3.049 10.438 1 92.19 221 GLY A CA 1
ATOM 1706 C C . GLY A 1 221 ? 11.219 -4.262 11.352 1 92.19 221 GLY A C 1
ATOM 1707 O O . GLY A 1 221 ? 11.133 -5.395 10.875 1 92.19 221 GLY A O 1
ATOM 1708 N N . LEU A 1 222 ? 11.25 -3.99 12.57 1 94.38 222 LEU A N 1
ATOM 1709 C CA . LEU A 1 222 ? 11.18 -5.062 13.562 1 94.38 222 LEU A CA 1
ATOM 1710 C C . LEU A 1 222 ? 9.82 -5.762 13.508 1 94.38 222 LEU A C 1
ATOM 1712 O O . LEU A 1 222 ? 9.75 -6.992 13.523 1 94.38 222 LEU A O 1
ATOM 1716 N N . LEU A 1 223 ? 8.781 -5.016 13.484 1 95.88 223 LEU A N 1
ATOM 1717 C CA . LEU A 1 223 ? 7.434 -5.582 13.477 1 95.88 223 LEU A CA 1
ATOM 1718 C C . LEU A 1 223 ? 7.215 -6.434 12.227 1 95.88 223 LEU A C 1
ATOM 1720 O O . LEU A 1 223 ? 6.676 -7.539 12.312 1 95.88 223 LEU A O 1
ATOM 1724 N N . THR A 1 224 ? 7.594 -5.902 11.109 1 95.06 224 THR A N 1
ATOM 1725 C CA . THR A 1 224 ? 7.406 -6.648 9.867 1 95.06 224 THR A CA 1
ATOM 1726 C C . THR A 1 224 ? 8.289 -7.895 9.852 1 95.06 224 THR A C 1
ATOM 1728 O O . THR A 1 224 ? 7.895 -8.938 9.328 1 95.06 224 THR A O 1
ATOM 1731 N N . TRP A 1 225 ? 9.469 -7.754 10.398 1 92.06 225 TRP A N 1
ATOM 1732 C CA . TRP A 1 225 ? 10.352 -8.906 10.523 1 92.06 225 TRP A CA 1
ATOM 1733 C C . TRP A 1 225 ? 9.719 -9.984 11.398 1 92.06 225 TRP A C 1
ATOM 1735 O O . TRP A 1 225 ? 9.758 -11.172 11.062 1 92.06 225 TRP A O 1
ATOM 1745 N N . LEU A 1 226 ? 9.18 -9.609 12.461 1 94.69 226 LEU A N 1
ATOM 1746 C CA . LEU A 1 226 ? 8.516 -10.547 13.367 1 94.69 226 LEU A CA 1
ATOM 1747 C C . LEU A 1 226 ? 7.379 -11.273 12.664 1 94.69 226 LEU A C 1
ATOM 1749 O O . LEU A 1 226 ? 7.219 -12.484 12.82 1 94.69 226 LEU A O 1
ATOM 1753 N N . VAL A 1 227 ? 6.621 -10.539 11.922 1 94.56 227 VAL A N 1
ATOM 1754 C CA . VAL A 1 227 ? 5.512 -11.133 11.18 1 94.56 227 VAL A CA 1
ATOM 1755 C C . VAL A 1 227 ? 6.055 -12.094 10.125 1 94.56 227 VAL A C 1
ATOM 1757 O O . VAL A 1 227 ? 5.508 -13.18 9.93 1 94.56 227 VAL A O 1
ATOM 1760 N N . SER A 1 228 ? 7.102 -11.68 9.445 1 91.5 228 SER A N 1
ATOM 1761 C CA . SER A 1 228 ? 7.711 -12.516 8.414 1 91.5 228 SER A CA 1
ATOM 1762 C C . SER A 1 228 ? 8.25 -13.812 9.008 1 91.5 228 SER A C 1
ATOM 1764 O O . SER A 1 228 ? 8.078 -14.891 8.43 1 91.5 228 SER A O 1
ATOM 1766 N N . VAL A 1 229 ? 8.898 -13.742 10.125 1 91.44 229 VAL A N 1
ATOM 1767 C CA . VAL A 1 229 ? 9.453 -14.914 10.789 1 91.44 229 VAL A CA 1
ATOM 1768 C C . VAL A 1 229 ? 8.312 -15.828 11.258 1 91.44 229 VAL A C 1
ATOM 1770 O O . VAL A 1 229 ? 8.398 -17.047 11.133 1 91.44 229 VAL A O 1
ATOM 1773 N N . GLY A 1 230 ? 7.301 -15.242 11.82 1 91.69 230 GLY A N 1
ATOM 1774 C CA . GLY A 1 230 ? 6.133 -16.016 12.195 1 91.69 230 GLY A CA 1
ATOM 1775 C C . GLY A 1 230 ? 5.492 -16.734 11.016 1 91.69 230 GLY A C 1
ATOM 1776 O O . GLY A 1 230 ? 5.102 -17.891 11.133 1 91.69 230 GLY A O 1
ATOM 1777 N N . GLY A 1 231 ? 5.375 -16.031 9.898 1 88.88 231 GLY A N 1
ATOM 1778 C CA . GLY A 1 231 ? 4.84 -16.625 8.688 1 88.88 231 GLY A CA 1
ATOM 1779 C C . GLY A 1 231 ? 5.684 -17.766 8.164 1 88.88 231 GLY A C 1
ATOM 1780 O O . GLY A 1 231 ? 5.156 -18.812 7.77 1 88.88 231 GLY A O 1
ATOM 1781 N N . ARG A 1 232 ? 6.996 -17.609 8.164 1 85.25 232 ARG A N 1
ATOM 1782 C CA . ARG A 1 232 ? 7.902 -18.656 7.707 1 85.25 232 ARG A CA 1
ATOM 1783 C C . ARG A 1 232 ? 7.816 -19.891 8.609 1 85.25 232 ARG A C 1
ATOM 1785 O O . ARG A 1 232 ? 7.883 -21.016 8.125 1 85.25 232 ARG A O 1
ATOM 1792 N N . TRP A 1 233 ? 7.785 -19.562 9.812 1 89.12 233 TRP A N 1
ATOM 1793 C CA . TRP A 1 233 ? 7.641 -20.656 10.766 1 89.12 233 TRP A CA 1
ATOM 1794 C C . TRP A 1 233 ? 6.371 -21.469 10.492 1 89.12 233 TRP A C 1
ATOM 1796 O O . TRP A 1 233 ? 6.391 -22.703 10.516 1 89.12 233 TRP A O 1
ATOM 1806 N N . LEU A 1 234 ? 5.332 -20.812 10.203 1 86.44 234 LEU A N 1
ATOM 1807 C CA . LEU A 1 234 ? 4.066 -21.469 9.875 1 86.44 234 LEU A CA 1
ATOM 1808 C C . LEU A 1 234 ? 4.172 -22.219 8.562 1 86.44 234 LEU A C 1
ATOM 1810 O O . LEU A 1 234 ? 3.623 -23.312 8.422 1 86.44 234 LEU A O 1
ATOM 1814 N N . GLU A 1 235 ? 4.863 -21.625 7.648 1 83.06 235 GLU A N 1
ATOM 1815 C CA . GLU A 1 235 ? 5.09 -22.281 6.363 1 83.06 235 GLU A CA 1
ATOM 1816 C C . GLU A 1 235 ? 5.883 -23.578 6.535 1 83.06 235 GLU A C 1
ATOM 1818 O O . GLU A 1 235 ? 5.586 -24.578 5.887 1 83.06 235 GLU A O 1
ATOM 1823 N N . ALA A 1 236 ? 6.824 -23.609 7.344 1 81.31 236 ALA A N 1
ATOM 1824 C CA . ALA A 1 236 ? 7.672 -24.781 7.582 1 81.31 236 ALA A CA 1
ATOM 1825 C C . ALA A 1 236 ? 6.895 -25.891 8.281 1 81.31 236 ALA A C 1
ATOM 1827 O O . ALA A 1 236 ? 7.098 -27.078 7.996 1 81.31 236 ALA A O 1
ATOM 1828 N N . ARG A 1 237 ? 6.039 -25.531 9.062 1 81.44 237 ARG A N 1
ATOM 1829 C CA . ARG A 1 237 ? 5.25 -26.516 9.797 1 81.44 237 ARG A CA 1
ATOM 1830 C C . ARG A 1 237 ? 4.207 -27.156 8.898 1 81.44 237 ARG A C 1
ATOM 1832 O O . ARG A 1 237 ? 3.84 -28.328 9.102 1 81.44 237 ARG A O 1
ATOM 1839 N N . LEU A 1 238 ? 3.762 -26.359 8.008 1 75.25 238 LEU A N 1
ATOM 1840 C CA . LEU A 1 238 ? 2.74 -26.875 7.109 1 75.25 238 LEU A CA 1
ATOM 1841 C C . LEU A 1 238 ? 3.377 -27.562 5.906 1 75.25 238 LEU A C 1
ATOM 1843 O O . LEU A 1 238 ? 2.68 -28.172 5.098 1 75.25 238 LEU A O 1
ATOM 1847 N N . ARG A 1 239 ? 4.637 -27.312 5.656 1 65.69 239 ARG A N 1
ATOM 1848 C CA . ARG A 1 239 ? 5.344 -27.969 4.559 1 65.69 239 ARG A CA 1
ATOM 1849 C C . ARG A 1 239 ? 5.258 -29.484 4.676 1 65.69 239 ARG A C 1
ATOM 1851 O O . ARG A 1 239 ? 5.402 -30.047 5.77 1 65.69 239 ARG A O 1
ATOM 1858 N N . MET A 1 240 ? 4.344 -30.109 3.887 1 56.44 240 MET A N 1
ATOM 1859 C CA . MET A 1 240 ? 4.312 -31.562 3.799 1 56.44 240 MET A CA 1
ATOM 1860 C C . MET A 1 240 ? 5.656 -32.125 3.322 1 56.44 240 MET A C 1
ATOM 1862 O O . MET A 1 240 ? 6.316 -31.5 2.482 1 56.44 240 MET A O 1
ATOM 1866 N N . PRO A 1 241 ? 6.27 -33 3.83 1 43.47 241 PRO A N 1
ATOM 1867 C CA . PRO A 1 241 ? 7.414 -33.75 3.336 1 43.47 241 PRO A CA 1
ATOM 1868 C C . PRO A 1 241 ? 7.195 -34.312 1.926 1 43.47 241 PRO A C 1
ATOM 1870 O O . PRO A 1 241 ? 6.113 -34.812 1.617 1 43.47 241 PRO A O 1
ATOM 1873 N N . GLY A 1 242 ? 7.859 -33.812 0.721 1 44.94 242 GLY A N 1
ATOM 1874 C CA . GLY A 1 242 ? 7.941 -34.344 -0.629 1 44.94 242 GLY A CA 1
ATOM 1875 C C . GLY A 1 242 ? 7.57 -33.344 -1.694 1 44.94 242 GLY A C 1
ATOM 1876 O O . GLY A 1 242 ? 7.777 -33.562 -2.887 1 44.94 242 GLY A O 1
ATOM 1877 N N . TYR A 1 243 ? 6.555 -32.438 -1.664 1 45.47 243 TYR A N 1
ATOM 1878 C CA . TYR A 1 243 ? 6.051 -31.75 -2.846 1 45.47 243 TYR A CA 1
ATOM 1879 C C . TYR A 1 243 ? 6.965 -30.594 -3.236 1 45.47 243 TYR A C 1
ATOM 1881 O O . TYR A 1 243 ? 6.98 -30.172 -4.395 1 45.47 243 TYR A O 1
ATOM 1889 N N . GLY A 1 244 ? 7.887 -30.094 -2.41 1 39.47 244 GLY A N 1
ATOM 1890 C CA . GLY A 1 244 ? 8.883 -29.094 -2.789 1 39.47 244 GLY A CA 1
ATOM 1891 C C . GLY A 1 244 ? 10.266 -29.688 -2.988 1 39.47 244 GLY A C 1
ATOM 1892 O O . GLY A 1 244 ? 11.25 -28.953 -3.094 1 39.47 244 GLY A O 1
ATOM 1893 N N . GLN A 1 245 ? 10.477 -30.984 -2.865 1 29.05 245 GLN A N 1
ATOM 1894 C CA . GLN A 1 245 ? 11.852 -31.391 -3.146 1 29.05 245 GLN A CA 1
ATOM 1895 C C . GLN A 1 245 ? 12.125 -31.406 -4.648 1 29.05 245 GLN A C 1
ATOM 1897 O O . GLN A 1 245 ? 11.234 -31.719 -5.441 1 29.05 245 GLN A O 1
ATOM 1902 N N . MET B 1 1 ? -22.688 27.5 -20.75 1 70.56 1 MET B N 1
ATOM 1903 C CA . MET B 1 1 ? -23.031 26.109 -20.969 1 70.56 1 MET B CA 1
ATOM 1904 C C . MET B 1 1 ? -22.453 25.219 -19.859 1 70.56 1 MET B C 1
ATOM 1906 O O . MET B 1 1 ? -23.172 24.469 -19.219 1 70.56 1 MET B O 1
ATOM 1910 N N . ILE B 1 2 ? -21.25 25.484 -19.516 1 76.44 2 ILE B N 1
ATOM 1911 C CA . ILE B 1 2 ? -20.641 24.703 -18.438 1 76.44 2 ILE B CA 1
ATOM 1912 C C . ILE B 1 2 ? -21.297 25.047 -17.109 1 76.44 2 ILE B C 1
ATOM 1914 O O . ILE B 1 2 ? -21.594 24.156 -16.312 1 76.44 2 ILE B O 1
ATOM 1918 N N . GLU B 1 3 ? -21.531 26.266 -16.875 1 78.81 3 GLU B N 1
ATOM 1919 C CA . GLU B 1 3 ? -22.141 26.688 -15.609 1 78.81 3 GLU B CA 1
ATOM 1920 C C . GLU B 1 3 ? -23.516 26.062 -15.422 1 78.81 3 GLU B C 1
ATOM 1922 O O . GLU B 1 3 ? -23.875 25.688 -14.312 1 78.81 3 GLU B O 1
ATOM 1927 N N . GLN B 1 4 ? -24.234 26.016 -16.484 1 81.88 4 GLN B N 1
ATOM 1928 C CA . GLN B 1 4 ? -25.562 25.422 -16.406 1 81.88 4 GLN B CA 1
ATOM 1929 C C . GLN B 1 4 ? -25.484 23.922 -16.078 1 81.88 4 GLN B C 1
ATOM 1931 O O . GLN B 1 4 ? -26.297 23.406 -15.312 1 81.88 4 GLN B O 1
ATOM 1936 N N . ALA B 1 5 ? -24.609 23.312 -16.75 1 81.81 5 ALA B N 1
ATOM 1937 C CA . ALA B 1 5 ? -24.406 21.891 -16.484 1 81.81 5 ALA B CA 1
ATOM 1938 C C . ALA B 1 5 ? -24.016 21.641 -15.039 1 81.81 5 ALA B C 1
ATOM 1940 O O . ALA B 1 5 ? -24.469 20.688 -14.414 1 81.81 5 ALA B O 1
ATOM 1941 N N . LEU B 1 6 ? -23.141 22.516 -14.531 1 83.81 6 LEU B N 1
ATOM 1942 C CA . LEU B 1 6 ? -22.703 22.391 -13.148 1 83.81 6 LEU B CA 1
ATOM 1943 C C . LEU B 1 6 ? -23.859 22.609 -12.188 1 83.81 6 LEU B C 1
ATOM 1945 O O . LEU B 1 6 ? -23.984 21.906 -11.188 1 83.81 6 LEU B O 1
ATOM 1949 N N . GLN B 1 7 ? -24.625 23.562 -12.492 1 82.75 7 GLN B N 1
ATOM 1950 C CA . GLN B 1 7 ? -25.797 23.828 -11.664 1 82.75 7 GLN B CA 1
ATOM 1951 C C . GLN B 1 7 ? -26.766 22.641 -11.695 1 82.75 7 GLN B C 1
ATOM 1953 O O . GLN B 1 7 ? -27.344 22.281 -10.664 1 82.75 7 GLN B O 1
ATOM 1958 N N . ALA B 1 8 ? -26.906 22.094 -12.891 1 80.5 8 ALA B N 1
ATOM 1959 C CA . ALA B 1 8 ? -27.781 20.922 -13.023 1 80.5 8 ALA B CA 1
ATOM 1960 C C . ALA B 1 8 ? -27.25 19.766 -12.195 1 80.5 8 ALA B C 1
ATOM 1962 O O . ALA B 1 8 ? -28.016 19.016 -11.586 1 80.5 8 ALA B O 1
ATOM 1963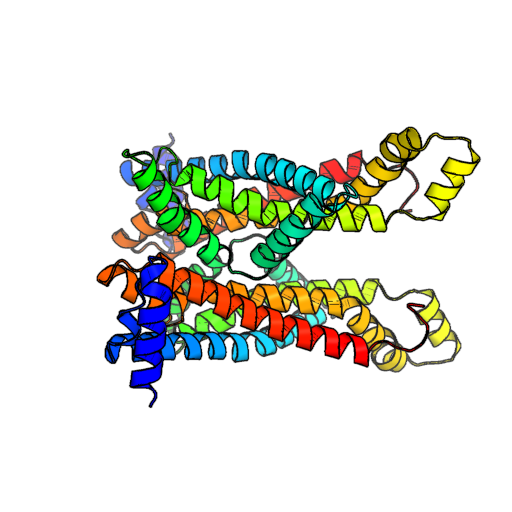 N N . TRP B 1 9 ? -26 19.609 -12.227 1 82 9 TRP B N 1
ATOM 1964 C CA . TRP B 1 9 ? -25.344 18.562 -11.438 1 82 9 TRP B CA 1
ATOM 1965 C C . TRP B 1 9 ? -25.625 18.75 -9.953 1 82 9 TRP B C 1
ATOM 1967 O O . TRP B 1 9 ? -26 17.797 -9.258 1 82 9 TRP B O 1
ATOM 1977 N N . VAL B 1 10 ? -25.438 19.938 -9.492 1 83 10 VAL B N 1
ATOM 1978 C CA . VAL B 1 10 ? -25.641 20.25 -8.078 1 83 10 VAL B CA 1
ATOM 1979 C C . VAL B 1 10 ? -27.109 20 -7.711 1 83 10 VAL B C 1
ATOM 1981 O O . VAL B 1 10 ? -27.391 19.406 -6.668 1 83 10 VAL B O 1
ATOM 1984 N N . HIS B 1 11 ? -27.953 20.359 -8.594 1 82.44 11 HIS B N 1
ATOM 1985 C CA . HIS B 1 11 ? -29.375 20.234 -8.328 1 82.44 11 HIS B CA 1
ATOM 1986 C C . HIS B 1 11 ? -29.812 18.766 -8.359 1 82.44 11 HIS B C 1
ATOM 1988 O O . HIS B 1 11 ? -30.719 18.375 -7.629 1 82.44 11 HIS B O 1
ATOM 1994 N N . PHE B 1 12 ? -29.188 18.062 -9.172 1 82.19 12 PHE B N 1
ATOM 1995 C CA . PHE B 1 12 ? -29.531 16.656 -9.305 1 82.19 12 PHE B CA 1
ATOM 1996 C C . PHE B 1 12 ? -29.188 15.891 -8.039 1 82.19 12 PHE B C 1
ATOM 1998 O O . PHE B 1 12 ? -29.938 15.008 -7.609 1 82.19 12 PHE B O 1
ATOM 2005 N N . PHE B 1 13 ? -28.141 16.25 -7.402 1 83.56 13 PHE B N 1
ATOM 2006 C CA . PHE B 1 13 ? -27.656 15.445 -6.281 1 83.56 13 PHE B CA 1
ATOM 2007 C C . PHE B 1 13 ? -28.141 16.016 -4.957 1 83.56 13 PHE B C 1
ATOM 2009 O O . PHE B 1 13 ? -28.094 15.344 -3.928 1 83.56 13 PHE B O 1
ATOM 2016 N N . LYS B 1 14 ? -28.641 17.234 -4.992 1 79.44 14 LYS B N 1
ATOM 2017 C CA . LYS B 1 14 ? -29.094 17.906 -3.773 1 79.44 14 LYS B CA 1
ATOM 2018 C C . LYS B 1 14 ? -30.188 17.094 -3.076 1 79.44 14 LYS B C 1
ATOM 2020 O O . LYS B 1 14 ? -30.141 16.891 -1.861 1 79.44 14 LYS B O 1
ATOM 2025 N N . PRO B 1 15 ? -31.047 16.547 -3.869 1 78.56 15 PRO B N 1
ATOM 2026 C CA . PRO B 1 15 ? -32.094 15.766 -3.203 1 78.56 15 PRO B CA 1
ATOM 2027 C C . PRO B 1 15 ? -31.562 14.484 -2.559 1 78.56 15 PRO B C 1
ATOM 2029 O O . PRO B 1 15 ? -32.188 13.938 -1.657 1 78.56 15 PRO B O 1
ATOM 2032 N N . LEU B 1 16 ? -30.453 14.125 -2.971 1 77.88 16 LEU B N 1
ATOM 2033 C CA . LEU B 1 16 ? -29.859 12.914 -2.43 1 77.88 16 LEU B CA 1
ATOM 2034 C C . LEU B 1 16 ? -29.031 13.219 -1.184 1 77.88 16 LEU B C 1
ATOM 2036 O O . LEU B 1 16 ? -28.422 12.312 -0.604 1 77.88 16 LEU B O 1
ATOM 2040 N N . GLY B 1 17 ? -29.016 14.555 -0.856 1 78.94 17 GLY B N 1
ATOM 2041 C CA . GLY B 1 17 ? -28.312 14.969 0.344 1 78.94 17 GLY B CA 1
ATOM 2042 C C . GLY B 1 17 ? -26.844 15.297 0.087 1 78.94 17 GLY B C 1
ATOM 2043 O O . GLY B 1 17 ? -26.062 15.422 1.026 1 78.94 17 GLY B O 1
ATOM 2044 N N . LEU B 1 18 ? -26.547 15.344 -1.093 1 83.19 18 LEU B N 1
ATOM 2045 C CA . LEU B 1 18 ? -25.172 15.641 -1.471 1 83.19 18 LEU B CA 1
ATOM 2046 C C . LEU B 1 18 ? -25.016 17.109 -1.885 1 83.19 18 LEU B C 1
ATOM 2048 O O . LEU B 1 18 ? -25.703 17.562 -2.797 1 83.19 18 LEU B O 1
ATOM 2052 N N . ASN B 1 19 ? -24.125 17.812 -1.241 1 83 19 ASN B N 1
ATOM 2053 C CA . ASN B 1 19 ? -23.875 19.234 -1.514 1 83 19 ASN B CA 1
ATOM 2054 C C . ASN B 1 19 ? -22.625 19.438 -2.354 1 83 19 ASN B C 1
ATOM 2056 O O . ASN B 1 19 ? -21.531 19.547 -1.811 1 83 19 ASN B O 1
ATOM 2060 N N . TYR B 1 20 ? -22.859 19.547 -3.619 1 88.81 20 TYR B N 1
ATOM 2061 C CA . TYR B 1 20 ? -21.75 19.797 -4.535 1 88.81 20 TYR B CA 1
ATOM 2062 C C . TYR B 1 20 ? -21.625 21.281 -4.859 1 88.81 20 TYR B C 1
ATOM 2064 O O . TYR B 1 20 ? -21.234 21.641 -5.969 1 88.81 20 TYR B O 1
ATOM 2072 N N . GLY B 1 21 ? -21.891 22.125 -3.973 1 85.44 21 GLY B N 1
ATOM 2073 C CA . GLY B 1 21 ? -21.891 23.562 -4.148 1 85.44 21 GLY B CA 1
ATOM 2074 C C . GLY B 1 21 ? -20.516 24.109 -4.492 1 85.44 21 GLY B C 1
ATOM 2075 O O . GLY B 1 21 ? -20.406 25.188 -5.102 1 85.44 21 GLY B O 1
ATOM 2076 N N . PHE B 1 22 ? -19.453 23.391 -4.148 1 87.75 22 PHE B N 1
ATOM 2077 C CA . PHE B 1 22 ? -18.109 23.875 -4.391 1 87.75 22 PHE B CA 1
ATOM 2078 C C . PHE B 1 22 ? -17.828 24.016 -5.883 1 87.75 22 PHE B C 1
ATOM 2080 O O . PHE B 1 22 ? -16.984 24.812 -6.297 1 87.75 22 PHE B O 1
ATOM 2087 N N . VAL B 1 23 ? -18.609 23.328 -6.711 1 88 23 VAL B N 1
ATOM 2088 C CA . VAL B 1 23 ? -18.375 23.359 -8.148 1 88 23 VAL B CA 1
ATOM 2089 C C . VAL B 1 23 ? -18.828 24.703 -8.719 1 88 23 VAL B C 1
ATOM 2091 O O . VAL B 1 23 ? -18.422 25.094 -9.82 1 88 23 VAL B O 1
ATOM 2094 N N . LEU B 1 24 ? -19.625 25.406 -7.914 1 87.06 24 LEU B N 1
ATOM 2095 C CA . LEU B 1 24 ? -20.172 26.688 -8.367 1 87.06 24 LEU B CA 1
ATOM 2096 C C . LEU B 1 24 ? -19.234 27.828 -7.988 1 87.06 24 LEU B C 1
ATOM 2098 O O . LEU B 1 24 ? -19.391 28.953 -8.469 1 87.06 24 LEU B O 1
ATOM 2102 N N . ASP B 1 25 ? -18.297 27.578 -7.129 1 89.12 25 ASP B N 1
ATOM 2103 C CA . ASP B 1 25 ? -17.266 28.547 -6.781 1 89.12 25 ASP B CA 1
ATOM 2104 C C . ASP B 1 25 ? -16.047 28.391 -7.695 1 89.12 25 ASP B C 1
ATOM 2106 O O . ASP B 1 25 ? -15.359 27.375 -7.664 1 89.12 25 ASP B O 1
ATOM 2110 N N . PRO B 1 26 ? -15.812 29.422 -8.422 1 88.94 26 PRO B N 1
ATOM 2111 C CA . PRO B 1 26 ? -14.734 29.328 -9.406 1 88.94 26 PRO B CA 1
ATOM 2112 C C . PRO B 1 26 ? -13.391 28.984 -8.766 1 88.94 26 PRO B C 1
ATOM 2114 O O . PRO B 1 26 ? -12.586 28.25 -9.352 1 88.94 26 PRO B O 1
ATOM 2117 N N . GLY B 1 27 ? -13.078 29.516 -7.66 1 90.5 27 GLY B N 1
ATOM 2118 C CA . GLY B 1 27 ? -11.828 29.234 -6.969 1 90.5 27 GLY B CA 1
ATOM 2119 C C . GLY B 1 27 ? -11.711 27.781 -6.547 1 90.5 27 GLY B C 1
ATOM 2120 O O . GLY B 1 27 ? -10.688 27.141 -6.805 1 90.5 27 GLY B O 1
ATOM 2121 N N . GLU B 1 28 ? -12.695 27.297 -6.004 1 90.81 28 GLU B N 1
ATOM 2122 C CA . GLU B 1 28 ? -12.695 25.922 -5.543 1 90.81 28 GLU B CA 1
ATOM 2123 C C . GLU B 1 28 ? -12.703 24.938 -6.723 1 90.81 28 GLU B C 1
ATOM 2125 O O . GLU B 1 28 ? -12.062 23.891 -6.672 1 90.81 28 GLU B O 1
ATOM 2130 N N . LEU B 1 29 ? -13.43 25.359 -7.652 1 91 29 LEU B N 1
ATOM 2131 C CA . LEU B 1 29 ? -13.469 24.516 -8.852 1 91 29 LEU B CA 1
ATOM 2132 C C . LEU B 1 29 ? -12.102 24.453 -9.508 1 91 29 LEU B C 1
ATOM 2134 O O . LEU B 1 29 ? -11.672 23.391 -9.961 1 91 29 LEU B O 1
ATOM 2138 N N . SER B 1 30 ? -11.531 25.562 -9.594 1 93.38 30 SER B N 1
ATOM 2139 C CA . SER B 1 30 ? -10.188 25.609 -10.172 1 93.38 30 SER B CA 1
ATOM 2140 C C . SER B 1 30 ? -9.195 24.812 -9.336 1 93.38 30 SER B C 1
ATOM 2142 O O . SER B 1 30 ? -8.336 24.125 -9.883 1 93.38 30 SER B O 1
ATOM 2144 N N . ALA B 1 31 ? -9.297 24.922 -8.047 1 93.12 31 ALA B N 1
ATOM 2145 C CA . ALA B 1 31 ? -8.422 24.172 -7.145 1 93.12 31 ALA B CA 1
ATOM 2146 C C . ALA B 1 31 ? -8.617 22.672 -7.305 1 93.12 31 ALA B C 1
ATOM 2148 O O . ALA B 1 31 ? -7.648 21.922 -7.348 1 93.12 31 ALA B O 1
ATOM 2149 N N . PHE B 1 32 ? -9.867 22.297 -7.359 1 94.44 32 PHE B N 1
ATOM 2150 C CA . PHE B 1 32 ? -10.195 20.875 -7.539 1 94.44 32 PHE B CA 1
ATOM 2151 C C . PHE B 1 32 ? -9.68 20.375 -8.875 1 94.44 32 PHE B C 1
ATOM 2153 O O . PHE B 1 32 ? -9.086 19.297 -8.945 1 94.44 32 PHE B O 1
ATOM 2160 N N . GLY B 1 33 ? -9.836 21.109 -9.922 1 95.31 33 GLY B N 1
ATOM 2161 C CA . GLY B 1 33 ? -9.336 20.75 -11.234 1 95.31 33 GLY B CA 1
ATOM 2162 C C . GLY B 1 33 ? -7.82 20.625 -11.281 1 95.31 33 GLY B C 1
ATOM 2163 O O . GLY B 1 33 ? -7.281 19.719 -11.914 1 95.31 33 GLY B O 1
ATOM 2164 N N . HIS B 1 34 ? -7.246 21.562 -10.703 1 95.81 34 HIS B N 1
ATOM 2165 C CA . HIS B 1 34 ? -5.793 21.516 -10.602 1 95.81 34 HIS B CA 1
ATOM 2166 C C . HIS B 1 34 ? -5.332 20.266 -9.859 1 95.81 34 HIS B C 1
ATOM 2168 O O . HIS B 1 34 ? -4.344 19.641 -10.25 1 95.81 34 HIS B O 1
ATOM 2174 N N . GLY B 1 35 ? -5.996 19.922 -8.789 1 96.75 35 GLY B N 1
ATOM 2175 C CA . GLY B 1 35 ? -5.684 18.703 -8.055 1 96.75 35 GLY B CA 1
ATOM 2176 C C . GLY B 1 35 ? -5.789 17.453 -8.906 1 96.75 35 GLY B C 1
ATOM 2177 O O . GLY B 1 35 ? -4.953 16.547 -8.797 1 96.75 35 GLY B O 1
ATOM 2178 N N . LEU B 1 36 ? -6.848 17.453 -9.758 1 96.88 36 LEU B N 1
ATOM 2179 C CA . LEU B 1 36 ? -7.012 16.328 -10.672 1 96.88 36 LEU B CA 1
ATOM 2180 C C . LEU B 1 36 ? -5.82 16.219 -11.617 1 96.88 36 LEU B C 1
ATOM 2182 O O . LEU B 1 36 ? -5.312 15.117 -11.859 1 96.88 36 LEU B O 1
ATOM 2186 N N . LEU B 1 37 ? -5.414 17.297 -12.07 1 97.56 37 LEU B N 1
ATOM 2187 C CA . LEU B 1 37 ? -4.316 17.328 -13.031 1 97.56 37 LEU B CA 1
ATOM 2188 C C . LEU B 1 37 ? -3.002 16.938 -12.367 1 97.56 37 LEU B C 1
ATOM 2190 O O . LEU B 1 37 ? -2.193 16.219 -12.969 1 97.56 37 LEU B O 1
ATOM 2194 N N . VAL B 1 38 ? -2.764 17.406 -11.219 1 97.5 38 VAL B N 1
ATOM 2195 C CA . VAL B 1 38 ? -1.541 17.062 -10.5 1 97.5 38 VAL B CA 1
ATOM 2196 C C . VAL B 1 38 ? -1.483 15.562 -10.242 1 97.5 38 VAL B C 1
ATOM 2198 O O . VAL B 1 38 ? -0.426 14.945 -10.375 1 97.5 38 VAL B O 1
ATOM 2201 N N . THR B 1 39 ? -2.611 14.992 -9.812 1 97.5 39 THR B N 1
ATOM 2202 C CA . THR B 1 39 ? -2.668 13.555 -9.617 1 97.5 39 THR B CA 1
ATOM 2203 C C . THR B 1 39 ? -2.326 12.82 -10.914 1 97.5 39 THR B C 1
ATOM 2205 O O . THR B 1 39 ? -1.57 11.844 -10.898 1 97.5 39 THR B O 1
ATOM 2208 N N . LEU B 1 40 ? -2.84 13.289 -11.992 1 97.81 40 LEU B N 1
ATOM 2209 C CA . LEU B 1 40 ? -2.541 12.688 -13.281 1 97.81 40 LEU B CA 1
ATOM 2210 C C . LEU B 1 40 ? -1.056 12.805 -13.609 1 97.81 40 LEU B C 1
ATOM 2212 O O . LEU B 1 40 ? -0.459 11.875 -14.156 1 97.81 40 LEU B O 1
ATOM 2216 N N . GLN B 1 41 ? -0.516 13.906 -13.344 1 98.06 41 GLN B N 1
ATOM 2217 C CA . GLN B 1 41 ? 0.909 14.125 -13.57 1 98.06 41 GLN B CA 1
ATOM 2218 C C . GLN B 1 41 ? 1.753 13.195 -12.711 1 98.06 41 GLN B C 1
ATOM 2220 O O . GLN B 1 41 ? 2.764 12.656 -13.164 1 98.06 41 GLN B O 1
ATOM 2225 N N . LEU B 1 42 ? 1.335 13.07 -11.477 1 98 42 LEU B N 1
ATOM 2226 C CA . LEU B 1 42 ? 2.037 12.141 -10.594 1 98 42 LEU B CA 1
ATOM 2227 C C . LEU B 1 42 ? 2.039 10.734 -11.18 1 98 42 LEU B C 1
ATOM 2229 O O . LEU B 1 42 ? 3.082 10.07 -11.219 1 98 42 LEU B O 1
ATOM 2233 N N . CYS B 1 43 ? 0.906 10.328 -11.641 1 97.62 43 CYS B N 1
ATOM 2234 C CA . CYS B 1 43 ? 0.807 9 -12.25 1 97.62 43 CYS B CA 1
ATOM 2235 C C . CYS B 1 43 ? 1.682 8.906 -13.492 1 97.62 43 CYS B C 1
ATOM 2237 O O . CYS B 1 43 ? 2.402 7.922 -13.672 1 97.62 43 CYS B O 1
ATOM 2239 N N . ALA B 1 44 ? 1.625 9.906 -14.312 1 97.62 44 ALA B N 1
ATOM 2240 C CA . ALA B 1 44 ? 2.332 9.914 -15.594 1 97.62 44 ALA B CA 1
ATOM 2241 C C . ALA B 1 44 ? 3.84 9.805 -15.383 1 97.62 44 ALA B C 1
ATOM 2243 O O . ALA B 1 44 ? 4.543 9.203 -16.203 1 97.62 44 ALA B O 1
ATOM 2244 N N . TRP B 1 45 ? 4.324 10.367 -14.312 1 97.94 45 TRP B N 1
ATOM 2245 C CA . TRP B 1 45 ? 5.758 10.344 -14.055 1 97.94 45 TRP B CA 1
ATOM 2246 C C . TRP B 1 45 ? 6.148 9.102 -13.266 1 97.94 45 TRP B C 1
ATOM 2248 O O . TRP B 1 45 ? 7.152 8.453 -13.562 1 97.94 45 TRP B O 1
ATOM 2258 N N . THR B 1 46 ? 5.375 8.75 -12.25 1 98.25 46 THR B N 1
ATOM 2259 C CA . THR B 1 46 ? 5.754 7.664 -11.352 1 98.25 46 THR B CA 1
ATOM 2260 C C . THR B 1 46 ? 5.723 6.324 -12.078 1 98.25 46 THR B C 1
ATOM 2262 O O . THR B 1 46 ? 6.52 5.434 -11.789 1 98.25 46 THR B O 1
ATOM 2265 N N . ILE B 1 47 ? 4.832 6.18 -13.07 1 97.62 47 ILE B N 1
ATOM 2266 C CA . ILE B 1 47 ? 4.668 4.898 -13.75 1 97.62 47 ILE B CA 1
ATOM 2267 C C . ILE B 1 47 ? 5.938 4.566 -14.539 1 97.62 47 ILE B C 1
ATOM 2269 O O . ILE B 1 47 ? 6.609 3.57 -14.25 1 97.62 47 ILE B O 1
ATOM 2273 N N . PRO B 1 48 ? 6.391 5.414 -15.5 1 97.81 48 PRO B N 1
ATOM 2274 C CA . PRO B 1 48 ? 7.598 5.055 -16.25 1 97.81 48 PRO B CA 1
ATOM 2275 C C . PRO B 1 48 ? 8.852 5.035 -15.375 1 97.81 48 PRO B C 1
ATOM 2277 O O . PRO B 1 48 ? 9.727 4.188 -15.562 1 97.81 48 PRO B O 1
ATOM 2280 N N . VAL B 1 49 ? 8.938 5.898 -14.438 1 98.31 49 VAL B N 1
ATOM 2281 C CA . VAL B 1 49 ? 10.117 5.973 -13.586 1 98.31 49 VAL B CA 1
ATOM 2282 C C . VAL B 1 49 ? 10.211 4.73 -12.711 1 98.31 49 VAL B C 1
ATOM 2284 O O . VAL B 1 49 ? 11.297 4.195 -12.484 1 98.31 49 VAL B O 1
ATOM 2287 N N . SER B 1 50 ? 9.062 4.297 -12.164 1 98.38 50 SER B N 1
ATOM 2288 C CA . SER B 1 50 ? 9.078 3.09 -11.344 1 98.38 50 SER B CA 1
ATOM 2289 C C . SER B 1 50 ? 9.484 1.868 -12.156 1 98.38 50 SER B C 1
ATOM 2291 O O . SER B 1 50 ? 10.211 1.001 -11.672 1 98.38 50 SER B O 1
ATOM 2293 N N . LEU B 1 51 ? 9.016 1.802 -13.383 1 97.12 51 LEU B N 1
ATOM 2294 C CA . LEU B 1 51 ? 9.375 0.692 -14.258 1 97.12 51 LEU B CA 1
ATOM 2295 C C . LEU B 1 51 ? 10.875 0.707 -14.555 1 97.12 51 LEU B C 1
ATOM 2297 O O . LEU B 1 51 ? 11.523 -0.343 -14.562 1 97.12 51 LEU B O 1
ATOM 2301 N N . LEU B 1 52 ? 11.367 1.867 -14.82 1 97.44 52 LEU B N 1
ATOM 2302 C CA . LEU B 1 52 ? 12.797 2.016 -15.062 1 97.44 52 LEU B CA 1
ATOM 2303 C C . LEU B 1 52 ? 13.602 1.551 -13.852 1 97.44 52 LEU B C 1
ATOM 2305 O O . LEU B 1 52 ? 14.562 0.785 -13.992 1 97.44 52 LEU B O 1
ATOM 2309 N N . PHE B 1 53 ? 13.211 1.952 -12.688 1 97.25 53 PHE B N 1
ATOM 2310 C CA . PHE B 1 53 ? 13.898 1.526 -11.477 1 97.25 53 PHE B CA 1
ATOM 2311 C C . PHE B 1 53 ? 13.773 0.019 -11.281 1 97.25 53 PHE B C 1
ATOM 2313 O O . PHE B 1 53 ? 14.719 -0.633 -10.828 1 97.25 53 PHE B O 1
ATOM 23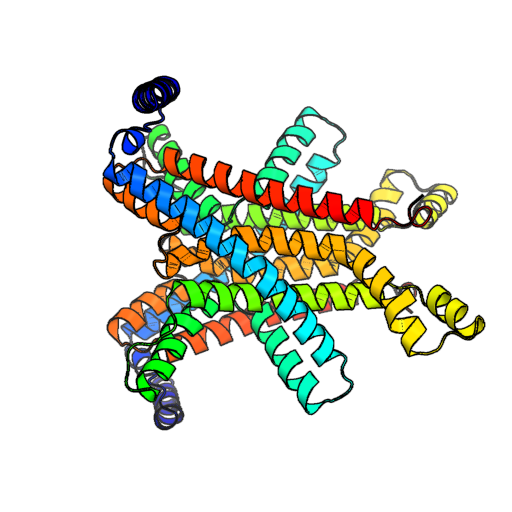20 N N . GLY B 1 54 ? 12.57 -0.476 -11.578 1 97.12 54 GLY B N 1
ATOM 2321 C CA . GLY B 1 54 ? 12.375 -1.913 -11.477 1 97.12 54 GLY B CA 1
ATOM 2322 C C . GLY B 1 54 ? 13.359 -2.709 -12.312 1 97.12 54 GLY B C 1
ATOM 2323 O O . GLY B 1 54 ? 13.977 -3.658 -11.82 1 97.12 54 GLY B O 1
ATOM 2324 N N . VAL B 1 55 ? 13.57 -2.279 -13.523 1 94.25 55 VAL B N 1
ATOM 2325 C CA . VAL B 1 55 ? 14.484 -2.951 -14.438 1 94.25 55 VAL B CA 1
ATOM 2326 C C . VAL B 1 55 ? 15.922 -2.805 -13.938 1 94.25 55 VAL B C 1
ATOM 2328 O O . VAL B 1 55 ? 16.688 -3.773 -13.922 1 94.25 55 VAL B O 1
ATOM 2331 N N . LEU B 1 56 ? 16.281 -1.657 -13.523 1 95.69 56 LEU B N 1
ATOM 2332 C CA . LEU B 1 56 ? 17.641 -1.39 -13.062 1 95.69 56 LEU B CA 1
ATOM 2333 C C . LEU B 1 56 ? 17.953 -2.197 -11.805 1 95.69 56 LEU B C 1
ATOM 2335 O O . LEU B 1 56 ? 19.031 -2.768 -11.688 1 95.69 56 LEU B O 1
ATOM 2339 N N . ILE B 1 57 ? 17.016 -2.25 -10.898 1 96.38 57 ILE B N 1
ATOM 2340 C CA . ILE B 1 57 ? 17.219 -2.99 -9.656 1 96.38 57 ILE B CA 1
ATOM 2341 C C . ILE B 1 57 ? 17.312 -4.484 -9.953 1 96.38 57 ILE B C 1
ATOM 2343 O O . ILE B 1 57 ? 18.203 -5.172 -9.438 1 96.38 57 ILE B O 1
ATOM 2347 N N . ALA B 1 58 ? 16.422 -4.949 -10.805 1 93.5 58 ALA B N 1
ATOM 2348 C CA . ALA B 1 58 ? 16.469 -6.355 -11.188 1 93.5 58 ALA B CA 1
ATOM 2349 C C . ALA B 1 58 ? 17.797 -6.699 -11.836 1 93.5 58 ALA B C 1
ATOM 2351 O O . ALA B 1 58 ? 18.406 -7.734 -11.539 1 93.5 58 ALA B O 1
ATOM 2352 N N . ALA B 1 59 ? 18.266 -5.863 -12.703 1 90.31 59 ALA B N 1
ATOM 2353 C CA . ALA B 1 59 ? 19.547 -6.066 -13.375 1 90.31 59 ALA B CA 1
ATOM 2354 C C . ALA B 1 59 ? 20.703 -6.055 -12.375 1 90.31 59 ALA B C 1
ATOM 2356 O O . ALA B 1 59 ? 21.625 -6.867 -12.484 1 90.31 59 ALA B O 1
ATOM 2357 N N . GLY B 1 60 ? 20.656 -5.148 -11.477 1 92.25 60 GLY B N 1
ATOM 2358 C CA . GLY B 1 60 ? 21.703 -5.074 -10.461 1 92.25 60 GLY B CA 1
ATOM 2359 C C . GLY B 1 60 ? 21.734 -6.297 -9.562 1 92.25 60 GLY B C 1
ATOM 2360 O O . GLY B 1 60 ? 22.812 -6.797 -9.234 1 92.25 60 GLY B O 1
ATOM 2361 N N . LEU B 1 61 ? 20.625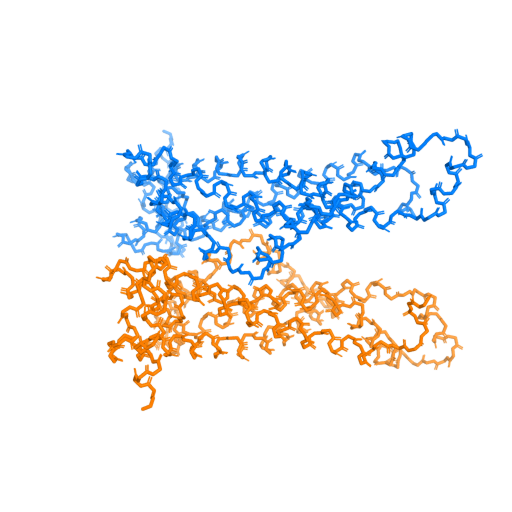 -6.812 -9.258 1 92.06 61 LEU B N 1
ATOM 2362 C CA . LEU B 1 61 ? 20.531 -7.965 -8.375 1 92.06 61 LEU B CA 1
ATOM 2363 C C . LEU B 1 61 ? 21.016 -9.227 -9.078 1 92.06 61 LEU B C 1
ATOM 2365 O O . LEU B 1 61 ? 21.516 -10.156 -8.422 1 92.06 61 LEU B O 1
ATOM 2369 N N . THR B 1 62 ? 20.922 -9.258 -10.391 1 85.94 62 THR B N 1
ATOM 2370 C CA . THR B 1 62 ? 21.281 -10.453 -11.141 1 85.94 62 THR B CA 1
ATOM 2371 C C . THR B 1 62 ? 22.609 -10.258 -11.859 1 85.94 62 THR B C 1
ATOM 2373 O O . THR B 1 62 ? 22.969 -11.031 -12.75 1 85.94 62 THR B O 1
ATOM 2376 N N . SER B 1 63 ? 23.359 -9.266 -11.602 1 85.12 63 SER B N 1
ATOM 2377 C CA . SER B 1 63 ? 24.594 -8.914 -12.281 1 85.12 63 SER B CA 1
ATOM 2378 C C . SER B 1 63 ? 25.703 -9.906 -11.945 1 85.12 63 SER B C 1
ATOM 2380 O O . SER B 1 63 ? 26.703 -9.984 -12.656 1 85.12 63 SER B O 1
ATOM 2382 N N . GLY B 1 64 ? 25.609 -10.633 -10.945 1 85.94 64 GLY B N 1
ATOM 2383 C CA . GLY B 1 64 ? 26.672 -11.516 -10.5 1 85.94 64 GLY B CA 1
ATOM 2384 C C . GLY B 1 64 ? 27.75 -10.805 -9.711 1 85.94 64 GLY B C 1
ATOM 2385 O O . GLY B 1 64 ? 28.719 -11.43 -9.273 1 85.94 64 GLY B O 1
ATOM 2386 N N . ARG B 1 65 ? 27.688 -9.516 -9.547 1 92.5 65 ARG B N 1
ATOM 2387 C CA . ARG B 1 65 ? 28.641 -8.711 -8.781 1 92.5 65 ARG B CA 1
ATOM 2388 C C . ARG B 1 65 ? 28.156 -8.484 -7.363 1 92.5 65 ARG B C 1
ATOM 2390 O O . ARG B 1 65 ? 27.234 -7.695 -7.141 1 92.5 65 ARG B O 1
ATOM 2397 N N . PRO B 1 66 ? 28.75 -8.992 -6.418 1 92.94 66 PRO B N 1
ATOM 2398 C CA . PRO B 1 66 ? 28.281 -8.898 -5.039 1 92.94 66 PRO B CA 1
ATOM 2399 C C . PRO B 1 66 ? 28.281 -7.469 -4.504 1 92.94 66 PRO B C 1
ATOM 2401 O O . PRO B 1 66 ? 27.422 -7.113 -3.682 1 92.94 66 PRO B O 1
ATOM 2404 N N . TRP B 1 67 ? 29.281 -6.699 -4.91 1 93.75 67 TRP B N 1
ATOM 2405 C CA . TRP B 1 67 ? 29.359 -5.336 -4.402 1 93.75 67 TRP B CA 1
ATOM 2406 C C . TRP B 1 67 ? 28.156 -4.516 -4.852 1 93.75 67 TRP B C 1
ATOM 2408 O O . TRP B 1 67 ? 27.781 -3.531 -4.203 1 93.75 67 TRP B O 1
ATOM 2418 N N . LEU B 1 68 ? 27.5 -4.902 -5.836 1 93.69 68 LEU B N 1
ATOM 2419 C CA . LEU B 1 68 ? 26.297 -4.25 -6.328 1 93.69 68 LEU B CA 1
ATOM 2420 C C . LEU B 1 68 ? 25.047 -4.941 -5.785 1 93.69 68 LEU B C 1
ATOM 2422 O O . LEU B 1 68 ? 24.109 -4.273 -5.34 1 93.69 68 LEU B O 1
ATOM 2426 N N . ALA B 1 69 ? 25.078 -6.141 -5.762 1 93.75 69 ALA B N 1
ATOM 2427 C CA . ALA B 1 69 ? 23.906 -6.941 -5.402 1 93.75 69 ALA B CA 1
ATOM 2428 C C . ALA B 1 69 ? 23.609 -6.836 -3.91 1 93.75 69 ALA B C 1
ATOM 2430 O O . ALA B 1 69 ? 22.438 -6.777 -3.504 1 93.75 69 ALA B O 1
ATOM 2431 N N . ARG B 1 70 ? 24.578 -6.824 -3.109 1 94.56 70 ARG B N 1
ATOM 2432 C CA . ARG B 1 70 ? 24.375 -6.859 -1.664 1 94.56 70 ARG B CA 1
ATOM 2433 C C . ARG B 1 70 ? 23.719 -5.574 -1.169 1 94.56 70 ARG B C 1
ATOM 2435 O O . ARG B 1 70 ? 22.703 -5.617 -0.476 1 94.56 70 ARG B O 1
ATOM 2442 N N . PRO B 1 71 ? 24.234 -4.414 -1.529 1 94.88 71 PRO B N 1
ATOM 2443 C CA . PRO B 1 71 ? 23.547 -3.193 -1.099 1 94.88 71 PRO B CA 1
ATOM 2444 C C . PRO B 1 71 ? 22.156 -3.062 -1.685 1 94.88 71 PRO B C 1
ATOM 2446 O O . PRO B 1 71 ? 21.25 -2.549 -1.022 1 94.88 71 PRO B O 1
ATOM 2449 N N . LEU B 1 72 ? 21.984 -3.51 -2.877 1 94.88 72 LEU B N 1
ATOM 2450 C CA . LEU B 1 72 ? 20.672 -3.457 -3.506 1 94.88 72 LEU B CA 1
ATOM 2451 C C . LEU B 1 72 ? 19.672 -4.371 -2.783 1 94.88 72 LEU B C 1
ATOM 2453 O O . LEU B 1 72 ? 18.5 -4.031 -2.643 1 94.88 72 LEU B O 1
ATOM 2457 N N . GLN B 1 73 ? 20.188 -5.441 -2.357 1 94.19 73 GLN B N 1
ATOM 2458 C CA . GLN B 1 73 ? 19.359 -6.355 -1.581 1 94.19 73 GLN B CA 1
ATOM 2459 C C . GLN B 1 73 ? 18.938 -5.73 -0.254 1 94.19 73 GLN B C 1
ATOM 2461 O O . GLN B 1 73 ? 17.797 -5.879 0.172 1 94.19 73 GLN B O 1
ATOM 2466 N N . ALA B 1 74 ? 19.844 -5.117 0.356 1 92.31 74 ALA B N 1
ATOM 2467 C CA . ALA B 1 74 ? 19.531 -4.418 1.603 1 92.31 74 ALA B CA 1
ATOM 2468 C C . ALA B 1 74 ? 18.5 -3.32 1.378 1 92.31 74 ALA B C 1
ATOM 2470 O O . ALA B 1 74 ? 17.594 -3.143 2.188 1 92.31 74 ALA B O 1
ATOM 2471 N N . PHE B 1 75 ? 18.688 -2.617 0.287 1 93.19 75 PHE B N 1
ATOM 2472 C CA . PHE B 1 75 ? 17.75 -1.555 -0.071 1 93.19 75 PHE B CA 1
ATOM 2473 C C . PHE B 1 75 ? 16.359 -2.117 -0.305 1 93.19 75 PHE B C 1
ATOM 2475 O O . PHE B 1 75 ? 15.367 -1.548 0.158 1 93.19 75 PHE B O 1
ATOM 2482 N N . VAL B 1 76 ? 16.266 -3.176 -0.972 1 93.25 76 VAL B N 1
ATOM 2483 C CA . VAL B 1 76 ? 15 -3.84 -1.271 1 93.25 76 VAL B CA 1
ATOM 2484 C C . VAL B 1 76 ? 14.32 -4.266 0.029 1 93.25 76 VAL B C 1
ATOM 2486 O O . VAL B 1 76 ? 13.133 -4.012 0.225 1 93.25 76 VAL B O 1
ATOM 2489 N N . GLU B 1 77 ? 15.109 -4.801 0.892 1 89.25 77 GLU B N 1
ATOM 2490 C CA . GLU B 1 77 ? 14.57 -5.266 2.164 1 89.25 77 GLU B CA 1
ATOM 2491 C C . GLU B 1 77 ? 14.078 -4.102 3.018 1 89.25 77 GLU B C 1
ATOM 2493 O O . GLU B 1 77 ? 13.023 -4.188 3.645 1 89.25 77 GLU B O 1
ATOM 2498 N N . LEU B 1 78 ? 14.789 -3.082 3.039 1 88.69 78 LEU B N 1
ATOM 2499 C CA . LEU B 1 78 ? 14.406 -1.896 3.797 1 88.69 78 LEU B CA 1
ATOM 2500 C C . LEU B 1 78 ? 13.117 -1.292 3.25 1 88.69 78 LEU B C 1
ATOM 2502 O O . LEU B 1 78 ? 12.227 -0.926 4.016 1 88.69 78 LEU B O 1
ATOM 2506 N N . THR B 1 79 ? 13.062 -1.152 1.984 1 90.38 79 THR B N 1
ATOM 2507 C CA . THR B 1 79 ? 11.906 -0.542 1.334 1 90.38 79 THR B CA 1
ATOM 2508 C C . THR B 1 79 ? 10.664 -1.396 1.537 1 90.38 79 THR B C 1
ATOM 2510 O O . THR B 1 79 ? 9.586 -0.873 1.845 1 90.38 79 THR B O 1
ATOM 2513 N N . ARG B 1 80 ? 10.773 -2.639 1.463 1 89.12 80 ARG B N 1
ATOM 2514 C CA . ARG B 1 80 ? 9.633 -3.551 1.535 1 89.12 80 ARG B CA 1
ATOM 2515 C C . ARG B 1 80 ? 9.148 -3.705 2.971 1 89.12 80 ARG B C 1
ATOM 2517 O O . ARG B 1 80 ? 8.016 -4.137 3.205 1 89.12 80 ARG B O 1
ATOM 2524 N N . ASN B 1 81 ? 10.086 -3.293 3.938 1 87.69 81 ASN B N 1
ATOM 2525 C CA . ASN B 1 81 ? 9.734 -3.572 5.324 1 87.69 81 ASN B CA 1
ATOM 2526 C C . ASN B 1 81 ? 9.445 -2.289 6.102 1 87.69 81 ASN B C 1
ATOM 25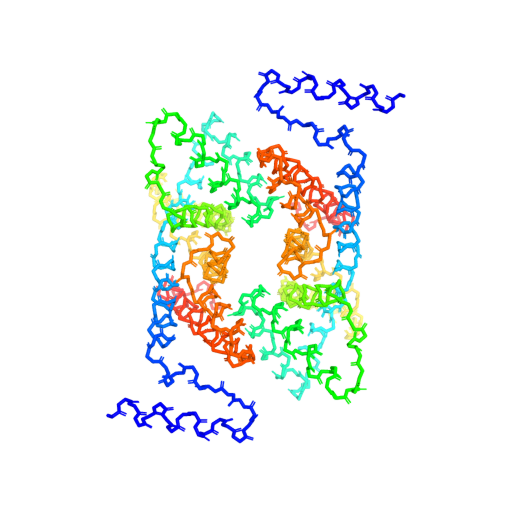28 O O . ASN B 1 81 ? 9.391 -2.301 7.332 1 87.69 81 ASN B O 1
ATOM 2532 N N . THR B 1 82 ? 9.266 -1.214 5.379 1 90.06 82 THR B N 1
ATOM 2533 C CA . THR B 1 82 ? 8.953 0.055 6.027 1 90.06 82 THR B CA 1
ATOM 2534 C C . THR B 1 82 ? 7.766 0.731 5.348 1 90.06 82 THR B C 1
ATOM 2536 O O . THR B 1 82 ? 7.547 0.554 4.148 1 90.06 82 THR B O 1
ATOM 2539 N N . PRO B 1 83 ? 6.961 1.447 6.137 1 90.94 83 PRO B N 1
ATOM 2540 C CA . PRO B 1 83 ? 5.832 2.164 5.547 1 90.94 83 PRO B CA 1
ATOM 2541 C C . PRO B 1 83 ? 6.266 3.215 4.523 1 90.94 83 PRO B C 1
ATOM 2543 O O . PRO B 1 83 ? 7.207 3.971 4.777 1 90.94 83 PRO B O 1
ATOM 2546 N N . THR B 1 84 ? 5.562 3.211 3.453 1 90.5 84 THR B N 1
ATOM 2547 C CA . THR B 1 84 ? 5.91 4.145 2.385 1 90.5 84 THR B CA 1
ATOM 2548 C C . THR B 1 84 ? 5.738 5.586 2.852 1 90.5 84 THR B C 1
ATOM 2550 O O . THR B 1 84 ? 6.492 6.469 2.443 1 90.5 84 THR B O 1
ATOM 2553 N N . LEU B 1 85 ? 4.715 5.828 3.629 1 88.38 85 LEU B N 1
ATOM 2554 C CA . LEU B 1 85 ? 4.508 7.16 4.184 1 88.38 85 LEU B CA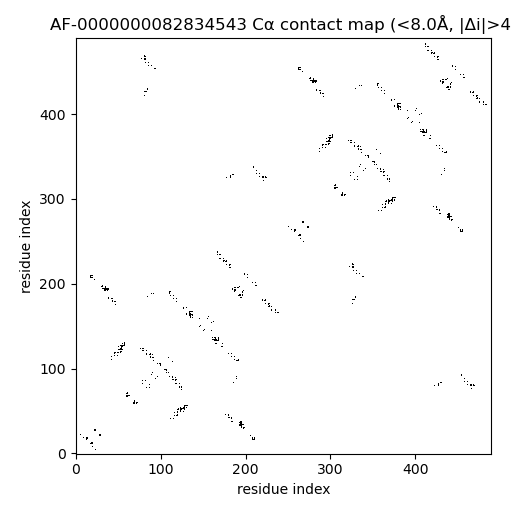 1
ATOM 2555 C C . LEU B 1 85 ? 5.738 7.629 4.953 1 88.38 85 LEU B C 1
ATOM 2557 O O . LEU B 1 85 ? 6.152 8.781 4.828 1 88.38 85 LEU B O 1
ATOM 2561 N N . VAL B 1 86 ? 6.281 6.75 5.711 1 87.12 86 VAL B N 1
ATOM 2562 C CA . VAL B 1 86 ? 7.465 7.07 6.5 1 87.12 86 VAL B CA 1
ATOM 2563 C C . VAL B 1 86 ? 8.656 7.297 5.574 1 87.12 86 VAL B C 1
ATOM 2565 O O . VAL B 1 86 ? 9.477 8.18 5.816 1 87.12 86 VAL B O 1
ATOM 2568 N N . GLN B 1 87 ? 8.758 6.539 4.562 1 90.12 87 GLN B N 1
ATOM 2569 C CA . GLN B 1 87 ? 9.789 6.738 3.553 1 90.12 87 GLN B CA 1
ATOM 2570 C C . GLN B 1 87 ? 9.688 8.125 2.926 1 90.12 87 GLN B C 1
ATOM 2572 O O . GLN B 1 87 ? 10.703 8.789 2.705 1 90.12 87 GLN B O 1
ATOM 2577 N N . LEU B 1 88 ? 8.492 8.5 2.674 1 90.62 88 LEU B N 1
ATOM 2578 C CA . LEU B 1 88 ? 8.266 9.805 2.064 1 90.62 88 LEU B CA 1
ATOM 2579 C C . LEU B 1 88 ? 8.672 10.93 3.014 1 90.62 88 LEU B C 1
ATOM 2581 O O . LEU B 1 88 ? 9.328 11.891 2.6 1 90.62 88 LEU B O 1
ATOM 2585 N N . TYR B 1 89 ? 8.312 10.812 4.258 1 88.12 89 TYR B N 1
ATOM 2586 C CA . TYR B 1 89 ? 8.719 11.805 5.242 1 88.12 89 TYR B CA 1
ATOM 2587 C C . TYR B 1 89 ? 10.234 11.883 5.352 1 88.12 89 TYR B C 1
ATOM 2589 O O . TYR B 1 89 ? 10.805 12.969 5.445 1 88.12 89 TYR B O 1
ATOM 2597 N N . CYS B 1 90 ? 10.867 10.711 5.352 1 86.25 90 CYS B N 1
ATOM 2598 C CA . CYS B 1 90 ? 12.32 10.664 5.445 1 86.25 90 CYS B CA 1
ATOM 2599 C C . CYS B 1 90 ? 12.969 11.375 4.262 1 86.25 90 CYS B C 1
ATOM 2601 O O . CYS B 1 90 ? 13.891 12.172 4.441 1 86.25 90 CYS B O 1
ATOM 2603 N N . ALA B 1 91 ? 12.453 11.109 3.146 1 86.06 91 ALA B N 1
ATOM 2604 C CA . ALA B 1 91 ? 13.031 11.695 1.944 1 86.06 91 ALA B CA 1
ATOM 2605 C C . ALA B 1 91 ? 12.773 13.203 1.893 1 86.06 91 ALA B C 1
ATOM 2607 O O . ALA B 1 91 ? 13.695 13.984 1.649 1 86.06 91 ALA B O 1
ATOM 2608 N N . PHE B 1 92 ? 11.617 13.609 2.205 1 84.94 92 PHE B N 1
ATOM 2609 C CA . PHE B 1 92 ? 11.203 15 2.078 1 84.94 92 PHE B CA 1
ATOM 2610 C C . PHE B 1 92 ? 11.773 15.844 3.219 1 84.94 92 PHE B C 1
ATOM 2612 O O . PHE B 1 92 ? 12.305 16.922 2.99 1 84.94 92 PHE B O 1
ATOM 2619 N N . LEU B 1 93 ? 11.695 15.367 4.344 1 81.69 93 LEU B N 1
ATOM 2620 C CA . LEU B 1 93 ? 12.055 16.203 5.48 1 81.69 93 LEU B CA 1
ATOM 2621 C C . LEU B 1 93 ? 13.531 16.047 5.832 1 81.69 93 LEU B C 1
ATOM 2623 O O . LEU B 1 93 ? 14.211 17.016 6.16 1 81.69 93 LEU B O 1
ATOM 2627 N N . VAL B 1 94 ? 14.07 14.812 5.688 1 76.5 94 VAL B N 1
ATOM 2628 C CA . VAL B 1 94 ? 15.438 14.57 6.141 1 76.5 94 VAL B CA 1
ATOM 2629 C C . VAL B 1 94 ? 16.406 14.781 4.984 1 76.5 94 VAL B C 1
ATOM 2631 O O . VAL B 1 94 ? 17.328 15.602 5.074 1 76.5 94 VAL B O 1
ATOM 2634 N N . LEU B 1 95 ? 16.172 14.125 3.938 1 75.75 95 LEU B N 1
ATOM 2635 C CA . LEU B 1 95 ? 17.141 14.203 2.842 1 75.75 95 LEU B CA 1
ATOM 2636 C C . LEU B 1 95 ? 17.094 15.578 2.186 1 75.75 95 LEU B C 1
ATOM 2638 O O . LEU B 1 95 ? 18.125 16.109 1.775 1 75.75 95 LEU B O 1
ATOM 2642 N N . ASN B 1 96 ? 15.93 16.078 2.135 1 73.88 96 ASN B N 1
ATOM 2643 C CA . ASN B 1 96 ? 15.812 17.422 1.571 1 73.88 96 ASN B CA 1
ATOM 2644 C C . ASN B 1 96 ? 16.578 18.438 2.408 1 73.88 96 ASN B C 1
ATOM 2646 O O . ASN B 1 96 ? 17.234 19.328 1.863 1 73.88 96 ASN B O 1
ATOM 2650 N N . MET B 1 97 ? 16.5 18.281 3.65 1 74.31 97 MET B N 1
ATOM 2651 C CA . MET B 1 97 ? 17.219 19.172 4.559 1 74.31 97 MET B CA 1
ATOM 2652 C C . MET B 1 97 ? 18.719 19.016 4.414 1 74.31 97 MET B C 1
ATOM 2654 O O . MET B 1 97 ? 19.453 20 4.363 1 74.31 97 MET B O 1
ATOM 2658 N N . LEU B 1 98 ? 19.141 17.781 4.297 1 72.75 98 LEU B N 1
ATOM 2659 C CA . LEU B 1 98 ? 20.562 17.516 4.191 1 72.75 98 LEU B CA 1
ATOM 2660 C C . LEU B 1 98 ? 21.125 18.062 2.881 1 72.75 98 LEU B C 1
ATOM 2662 O O . LEU B 1 98 ? 22.234 18.609 2.855 1 72.75 98 LEU B O 1
ATOM 2666 N N . ILE B 1 99 ? 20.359 17.984 1.882 1 72.31 99 ILE B N 1
ATOM 2667 C CA . ILE B 1 99 ? 20.797 18.469 0.575 1 72.31 99 ILE B CA 1
ATOM 2668 C C . ILE B 1 99 ? 20.812 20 0.57 1 72.31 99 ILE B C 1
ATOM 2670 O O . ILE B 1 99 ? 21.75 20.609 0.052 1 72.31 99 ILE B O 1
ATOM 2674 N N . THR B 1 100 ? 19.781 20.531 1.174 1 72.25 100 THR B N 1
ATOM 2675 C CA . THR B 1 100 ? 19.703 21.984 1.243 1 72.25 100 THR B CA 1
ATOM 2676 C C . THR B 1 100 ? 20.844 22.562 2.061 1 72.25 100 THR B C 1
ATOM 2678 O O . THR B 1 100 ? 21.422 23.594 1.7 1 72.25 100 THR B O 1
ATOM 2681 N N . GLN B 1 101 ? 21.141 21.922 3.105 1 70.44 101 GLN B N 1
ATOM 2682 C CA . GLN B 1 101 ? 22.219 22.375 3.965 1 70.44 101 GLN B CA 1
ATOM 2683 C C . GLN B 1 101 ? 23.562 22.266 3.256 1 70.44 101 GLN B C 1
ATOM 2685 O O . GLN B 1 101 ? 24.422 23.141 3.393 1 70.44 101 GLN B O 1
ATOM 2690 N N . LYS B 1 102 ? 23.672 21.266 2.547 1 71.75 102 LYS B N 1
ATOM 2691 C CA . LYS B 1 102 ? 24.953 21.031 1.886 1 71.75 102 LYS B CA 1
ATOM 2692 C C . LYS B 1 102 ? 25.094 21.906 0.645 1 71.75 102 LYS B C 1
ATOM 2694 O O . LYS B 1 102 ? 26.188 22.391 0.353 1 71.75 102 LYS B O 1
ATOM 2699 N N . LEU B 1 103 ? 24.047 22.031 0.066 1 70.56 103 LEU B N 1
ATOM 2700 C CA . LEU B 1 103 ? 24.156 22.781 -1.186 1 70.56 103 LEU B CA 1
ATOM 2701 C C . LEU B 1 103 ? 23.969 24.266 -0.951 1 70.56 103 LEU B C 1
ATOM 2703 O O . LEU B 1 103 ? 24.188 25.078 -1.851 1 70.56 103 LEU B O 1
ATOM 2707 N N . GLY B 1 104 ? 23.844 24.625 0.425 1 60.69 104 GLY B N 1
ATOM 2708 C CA . GLY B 1 104 ? 23.781 26 0.858 1 60.69 104 GLY B CA 1
ATOM 2709 C C . GLY B 1 104 ? 22.547 26.734 0.384 1 60.69 104 GLY B C 1
ATOM 2710 O O . GLY B 1 104 ? 22.312 27.891 0.753 1 60.69 104 GLY B O 1
ATOM 2711 N N . GLY B 1 105 ? 21.734 26.109 -0.533 1 60.19 105 GLY B N 1
ATOM 2712 C CA . GLY B 1 105 ? 20.562 26.766 -1.077 1 60.19 105 GLY B CA 1
ATOM 2713 C C . GLY B 1 105 ? 19.297 25.922 -1.005 1 60.19 105 GLY B C 1
ATOM 2714 O O . GLY B 1 105 ? 19.266 24.906 -0.306 1 60.19 105 GLY B O 1
ATOM 2715 N N . GLY B 1 106 ? 18.047 26.547 -1.44 1 61.94 106 GLY B N 1
ATOM 2716 C CA . GLY B 1 106 ? 16.766 25.875 -1.466 1 61.94 106 GLY B CA 1
ATOM 2717 C C . GLY B 1 106 ? 16.812 24.531 -2.178 1 61.94 106 GLY B C 1
ATOM 2718 O O . GLY B 1 106 ? 17.641 24.328 -3.066 1 61.94 106 GLY B O 1
ATOM 2719 N N . SER B 1 107 ? 16.516 23.5 -1.503 1 64.19 107 SER B N 1
ATOM 2720 C CA . SER B 1 107 ? 16.484 22.188 -2.146 1 64.19 107 SER B CA 1
ATOM 2721 C C . SER B 1 107 ? 15.828 22.266 -3.518 1 64.19 107 SER B C 1
ATOM 2723 O O . SER B 1 107 ? 14.734 22.812 -3.658 1 64.19 107 SER B O 1
ATOM 2725 N N . PRO B 1 108 ? 16.578 22 -4.566 1 71.06 108 PRO B N 1
ATOM 2726 C CA . PRO B 1 108 ? 16.016 22.047 -5.918 1 71.06 108 PRO B CA 1
ATOM 2727 C C . PRO B 1 108 ? 14.961 20.969 -6.145 1 71.06 108 PRO B C 1
ATOM 2729 O O . PRO B 1 108 ? 14.234 21 -7.141 1 71.06 108 PRO B O 1
ATOM 2732 N N . ILE B 1 109 ? 14.805 20.125 -5.18 1 83.75 109 ILE B N 1
ATOM 2733 C CA . ILE B 1 109 ? 13.844 19.062 -5.422 1 83.75 109 ILE B CA 1
ATOM 2734 C C . ILE B 1 109 ? 12.5 19.422 -4.793 1 83.75 109 ILE B C 1
ATOM 2736 O O . ILE B 1 109 ? 12.391 19.531 -3.57 1 83.75 109 ILE B O 1
ATOM 2740 N N . THR B 1 110 ? 11.539 19.703 -5.598 1 88.62 110 THR B N 1
ATOM 2741 C CA . THR B 1 110 ? 10.203 20.094 -5.152 1 88.62 110 THR B CA 1
ATOM 2742 C C . THR B 1 110 ? 9.5 18.922 -4.469 1 88.62 110 THR B C 1
ATOM 2744 O O . THR B 1 110 ? 9.875 17.766 -4.676 1 88.62 110 THR B O 1
ATOM 2747 N N . PRO B 1 111 ? 8.508 19.219 -3.582 1 91 111 PRO B N 1
ATOM 2748 C CA . PRO B 1 111 ? 7.727 18.141 -2.973 1 91 111 PRO B CA 1
ATOM 2749 C C . PRO B 1 111 ? 7.16 17.172 -4.004 1 91 111 PRO B C 1
ATOM 2751 O O . PRO B 1 111 ? 7.141 15.961 -3.766 1 91 111 PRO B O 1
ATOM 2754 N N . PHE B 1 112 ? 6.801 17.719 -5.137 1 95.12 112 PHE B N 1
ATOM 2755 C CA . PHE B 1 112 ? 6.281 16.906 -6.227 1 95.12 112 PHE B CA 1
ATOM 2756 C C . PHE B 1 112 ? 7.316 15.867 -6.66 1 95.12 112 PHE B C 1
ATOM 2758 O O . PHE B 1 112 ? 6.996 14.68 -6.801 1 95.12 112 PHE B O 1
ATOM 2765 N N . MET B 1 113 ? 8.508 16.266 -6.832 1 94.31 113 MET B N 1
ATOM 2766 C CA . MET B 1 113 ? 9.578 15.391 -7.297 1 94.31 113 MET B CA 1
ATOM 2767 C C . MET B 1 113 ? 9.922 14.352 -6.242 1 94.31 113 MET B C 1
ATOM 2769 O O . MET B 1 113 ? 10.258 13.211 -6.574 1 94.31 113 MET B O 1
ATOM 2773 N N . TRP B 1 114 ? 9.836 14.711 -4.996 1 93.38 114 TRP B N 1
ATOM 2774 C CA . TRP B 1 114 ? 10.102 13.75 -3.928 1 93.38 114 TRP B CA 1
ATOM 2775 C C . TRP B 1 114 ? 9.07 12.625 -3.943 1 93.38 114 TRP B C 1
ATOM 2777 O O . TRP B 1 114 ? 9.414 11.461 -3.719 1 93.38 114 TRP B O 1
ATOM 2787 N N . VAL B 1 115 ? 7.789 12.992 -4.184 1 95.69 115 VAL B N 1
ATOM 2788 C CA . VAL B 1 115 ? 6.754 11.969 -4.262 1 95.69 115 VAL B CA 1
ATOM 2789 C C . VAL B 1 115 ? 7.051 11.023 -5.418 1 95.69 115 VAL B C 1
ATOM 2791 O O . VAL B 1 115 ? 6.973 9.797 -5.266 1 95.69 115 VAL B O 1
ATOM 2794 N N . VAL B 1 116 ? 7.469 11.609 -6.531 1 97 116 VAL B N 1
ATOM 2795 C CA . VAL B 1 116 ? 7.75 10.805 -7.719 1 97 116 VAL B CA 1
ATOM 2796 C C . VAL B 1 116 ? 8.898 9.844 -7.426 1 97 116 VAL B C 1
ATOM 2798 O O . VAL B 1 116 ? 8.797 8.648 -7.695 1 97 116 VAL B O 1
ATOM 2801 N N . ILE B 1 117 ? 9.898 10.297 -6.855 1 95.81 117 ILE B N 1
ATOM 2802 C CA . ILE B 1 117 ? 11.109 9.508 -6.625 1 95.81 117 ILE B CA 1
ATOM 2803 C C . ILE B 1 117 ? 10.812 8.406 -5.609 1 95.81 117 ILE B C 1
ATOM 2805 O O . ILE B 1 117 ? 11.133 7.238 -5.844 1 95.81 117 ILE B O 1
ATOM 2809 N N . VAL B 1 118 ? 10.203 8.758 -4.496 1 95.12 118 VAL B N 1
ATOM 2810 C CA . VAL B 1 118 ? 9.984 7.816 -3.398 1 95.12 118 VAL B CA 1
ATOM 2811 C C . VAL B 1 118 ? 8.992 6.738 -3.832 1 95.12 118 VAL B C 1
ATOM 2813 O O . VAL B 1 118 ? 9.234 5.547 -3.633 1 95.12 118 VAL B O 1
ATOM 2816 N N . VAL B 1 119 ? 7.91 7.148 -4.434 1 96.38 119 VAL B N 1
ATOM 2817 C CA . VAL B 1 119 ? 6.891 6.199 -4.875 1 96.38 119 VAL B CA 1
ATOM 2818 C C . VAL B 1 119 ? 7.453 5.32 -5.988 1 96.38 119 VAL B C 1
ATOM 2820 O O . VAL B 1 119 ? 7.215 4.113 -6.012 1 96.38 119 VAL B O 1
ATOM 2823 N N . ALA B 1 120 ? 8.188 5.934 -6.879 1 97.56 120 ALA B N 1
ATOM 2824 C CA . ALA B 1 120 ? 8.766 5.18 -7.988 1 97.56 120 ALA B CA 1
ATOM 2825 C C . ALA B 1 120 ? 9.781 4.16 -7.488 1 97.56 120 ALA B C 1
ATOM 2827 O O . ALA B 1 120 ? 9.812 3.021 -7.965 1 97.56 120 ALA B O 1
ATOM 2828 N N . LEU B 1 121 ? 10.602 4.543 -6.609 1 96.56 121 LEU B N 1
ATOM 2829 C CA . LEU B 1 121 ? 11.594 3.629 -6.059 1 96.56 121 LEU B CA 1
ATOM 2830 C C . LEU B 1 121 ? 10.93 2.504 -5.281 1 96.56 121 LEU B C 1
ATOM 2832 O O . LEU B 1 121 ? 11.328 1.342 -5.395 1 96.56 121 LEU B O 1
ATOM 2836 N N . HIS B 1 122 ? 9.961 2.906 -4.484 1 95.81 122 HIS B N 1
ATOM 2837 C CA . HIS B 1 122 ? 9.234 1.908 -3.711 1 95.81 122 HIS B CA 1
ATOM 2838 C C . HIS B 1 122 ? 8.594 0.865 -4.621 1 95.81 122 HIS B C 1
ATOM 2840 O O . HIS B 1 122 ? 8.773 -0.337 -4.414 1 95.81 122 HIS B O 1
ATOM 2846 N N . LYS B 1 123 ? 7.898 1.282 -5.566 1 97.12 123 LYS B N 1
ATOM 2847 C CA . LYS B 1 123 ? 7.234 0.34 -6.465 1 97.12 123 LYS B CA 1
ATOM 2848 C C . LYS B 1 123 ? 8.234 -0.321 -7.406 1 97.12 123 LYS B C 1
ATOM 2850 O O . LYS B 1 123 ? 8 -1.432 -7.887 1 97.12 123 LYS B O 1
ATOM 2855 N N . GLY B 1 124 ? 9.359 0.397 -7.699 1 97.62 124 GLY B N 1
ATOM 2856 C CA . GLY B 1 124 ? 10.43 -0.224 -8.461 1 97.62 124 GLY B CA 1
ATOM 2857 C C . GLY B 1 124 ? 10.93 -1.514 -7.844 1 97.62 124 GLY B C 1
ATOM 2858 O O . GLY B 1 124 ? 11.227 -2.477 -8.555 1 97.62 124 GLY B O 1
ATOM 2859 N N . VAL B 1 125 ? 11.031 -1.505 -6.598 1 96.75 125 VAL B N 1
ATOM 2860 C CA . VAL B 1 125 ? 11.453 -2.689 -5.859 1 96.75 125 VAL B CA 1
ATOM 2861 C C . VAL B 1 125 ? 10.477 -3.836 -6.117 1 96.75 125 VAL B C 1
ATOM 2863 O O . VAL B 1 125 ? 10.891 -4.969 -6.363 1 96.75 125 VAL B O 1
ATOM 2866 N N . PHE B 1 126 ? 9.25 -3.553 -6.156 1 94.88 126 PHE B N 1
ATOM 2867 C CA . PHE B 1 126 ? 8.242 -4.578 -6.379 1 94.88 126 PHE B CA 1
ATOM 2868 C C . PHE B 1 126 ? 8.227 -5.027 -7.836 1 94.88 126 PHE B C 1
ATOM 2870 O O . PHE B 1 126 ? 7.973 -6.195 -8.133 1 94.88 126 PHE B O 1
ATOM 2877 N N . HIS B 1 127 ? 8.516 -4.078 -8.68 1 97.06 127 HIS B N 1
ATOM 2878 C CA . HIS B 1 127 ? 8.68 -4.465 -10.07 1 97.06 127 HIS B CA 1
ATOM 2879 C C . HIS B 1 127 ? 9.844 -5.434 -10.242 1 97.06 127 HIS B C 1
ATOM 2881 O O . HIS B 1 127 ? 9.742 -6.414 -10.984 1 97.06 127 HIS B O 1
ATOM 2887 N N . ALA B 1 128 ? 10.914 -5.148 -9.594 1 96.19 128 ALA B N 1
ATOM 2888 C CA . ALA B 1 128 ? 12.094 -6.004 -9.68 1 96.19 128 ALA B CA 1
ATOM 2889 C C . ALA B 1 128 ? 11.789 -7.418 -9.188 1 96.19 128 ALA B C 1
ATOM 2891 O O . ALA B 1 128 ? 12.211 -8.398 -9.797 1 96.19 128 ALA B O 1
ATOM 2892 N N . GLU B 1 129 ? 11.07 -7.484 -8.141 1 92.44 129 GLU B N 1
ATOM 2893 C CA . GLU B 1 129 ? 10.672 -8.781 -7.609 1 92.44 129 GLU B CA 1
ATOM 2894 C C . GLU B 1 129 ? 9.766 -9.523 -8.586 1 92.44 129 GLU B C 1
ATOM 2896 O O . GLU B 1 129 ? 9.875 -10.742 -8.75 1 92.44 129 GLU B O 1
ATOM 2901 N N . ALA B 1 130 ? 8.844 -8.82 -9.164 1 93.38 130 ALA B N 1
ATOM 2902 C CA . ALA B 1 130 ? 7.953 -9.406 -10.156 1 93.38 130 ALA B CA 1
ATOM 2903 C C . ALA B 1 130 ? 8.742 -9.93 -11.359 1 93.38 130 ALA B C 1
ATOM 2905 O O . ALA B 1 130 ? 8.445 -11.008 -11.883 1 93.38 130 ALA B O 1
ATOM 2906 N N . LEU B 1 131 ? 9.688 -9.172 -11.727 1 94 131 LEU B N 1
ATOM 2907 C CA . LEU B 1 131 ? 10.531 -9.57 -12.852 1 94 131 LEU B CA 1
ATOM 2908 C C . LEU B 1 131 ? 11.359 -10.805 -12.5 1 94 131 LEU B C 1
ATOM 2910 O O . LEU B 1 131 ? 11.477 -11.727 -13.312 1 94 131 LEU B O 1
ATOM 2914 N N . ARG B 1 132 ? 11.898 -10.773 -11.367 1 90.56 132 ARG B N 1
ATOM 2915 C CA . ARG B 1 132 ? 12.656 -11.93 -10.906 1 90.56 132 ARG B CA 1
ATOM 2916 C C . ARG B 1 132 ? 11.781 -13.18 -10.844 1 90.56 132 ARG B C 1
ATOM 2918 O O . ARG B 1 132 ? 12.18 -14.25 -11.305 1 90.56 132 ARG B O 1
ATOM 2925 N N . ALA B 1 133 ? 10.609 -13.016 -10.281 1 88.06 133 ALA B N 1
ATOM 2926 C CA . ALA B 1 133 ? 9.672 -14.133 -10.219 1 88.06 133 ALA B CA 1
ATOM 2927 C C . ALA B 1 133 ? 9.289 -14.602 -11.617 1 88.06 133 ALA B C 1
ATOM 2929 O O . ALA B 1 133 ? 9.117 -15.805 -11.852 1 88.06 133 ALA B O 1
ATOM 2930 N N . GLY B 1 134 ? 9.172 -13.695 -12.492 1 89.81 134 GLY B N 1
ATOM 2931 C CA . GLY B 1 134 ? 8.898 -14.039 -13.875 1 89.81 134 GLY B CA 1
ATOM 2932 C C . GLY B 1 134 ? 10.008 -14.844 -14.523 1 89.81 134 GLY B C 1
ATOM 2933 O O . GLY B 1 134 ? 9.75 -15.797 -15.258 1 89.81 134 GLY B O 1
ATOM 2934 N N . ILE B 1 135 ? 11.219 -14.523 -14.281 1 88.69 135 ILE B N 1
ATOM 2935 C CA . ILE B 1 135 ? 12.375 -15.234 -14.812 1 88.69 135 ILE B CA 1
ATOM 2936 C C . ILE B 1 135 ? 12.406 -16.656 -14.258 1 88.69 135 ILE B C 1
ATOM 2938 O O . ILE B 1 135 ? 12.656 -17.609 -14.992 1 88.69 135 ILE B O 1
ATOM 2942 N N . GLU B 1 136 ? 12.109 -16.75 -13.031 1 86.88 136 GLU B N 1
ATOM 2943 C CA . GLU B 1 136 ? 12.117 -18.047 -12.367 1 86.88 136 GLU B CA 1
ATOM 2944 C C . GLU B 1 136 ? 10.977 -18.922 -12.852 1 86.88 136 GLU B C 1
ATOM 2946 O O . GLU B 1 136 ? 11.047 -20.156 -12.758 1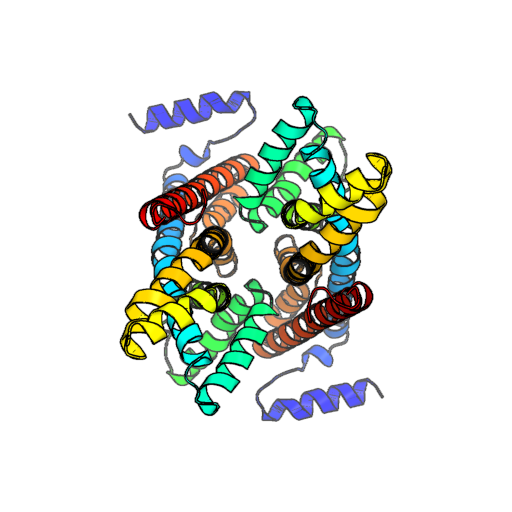 86.88 136 GLU B O 1
ATOM 2951 N N . ALA B 1 137 ? 9.984 -18.266 -13.32 1 86.06 137 ALA B N 1
ATOM 2952 C CA . ALA B 1 137 ? 8.797 -19 -13.758 1 86.06 137 ALA B CA 1
ATOM 2953 C C . ALA B 1 137 ? 9.016 -19.641 -15.125 1 86.06 137 ALA B C 1
ATOM 2955 O O . ALA B 1 137 ? 8.258 -20.516 -15.539 1 86.06 137 ALA B O 1
ATOM 2956 N N . VAL B 1 138 ? 10.078 -19.281 -15.828 1 89.88 138 VAL B N 1
ATOM 2957 C CA . VAL B 1 138 ? 10.375 -19.859 -17.141 1 89.88 138 VAL B CA 1
ATOM 2958 C C . VAL B 1 138 ? 10.812 -21.312 -16.969 1 89.88 138 VAL B C 1
ATOM 2960 O O . VAL B 1 138 ? 11.781 -21.594 -16.266 1 89.88 138 VAL B O 1
ATOM 2963 N N . PRO B 1 139 ? 10.102 -22.188 -17.625 1 89.5 139 PRO B N 1
ATOM 2964 C CA . PRO B 1 139 ? 10.438 -23.609 -17.484 1 89.5 139 PRO B CA 1
ATOM 2965 C C . PRO B 1 139 ? 11.852 -23.922 -17.953 1 89.5 139 PRO B C 1
ATOM 2967 O O . PRO B 1 139 ? 12.273 -23.453 -19.016 1 89.5 139 PRO B O 1
ATOM 2970 N N . SER B 1 140 ? 12.43 -24.75 -17.25 1 89.44 140 SER B N 1
ATOM 2971 C CA . SER B 1 140 ? 13.797 -25.156 -17.578 1 89.44 140 SER B CA 1
ATOM 2972 C C . SER B 1 140 ? 13.844 -25.922 -18.891 1 89.44 140 SER B C 1
ATOM 2974 O O . SER B 1 140 ? 14.812 -25.828 -19.641 1 89.44 140 SER B O 1
ATOM 2976 N N . VAL B 1 141 ? 12.82 -26.641 -19.109 1 89.06 141 VAL B N 1
ATOM 2977 C CA . VAL B 1 141 ? 12.742 -27.453 -20.328 1 89.06 141 VAL B CA 1
ATOM 2978 C C . VAL B 1 141 ? 12.812 -26.547 -21.562 1 89.06 141 VAL B C 1
ATOM 2980 O O . VAL B 1 141 ? 13.422 -26.922 -22.562 1 89.06 141 VAL B O 1
ATOM 2983 N N . THR B 1 142 ? 12.141 -25.391 -21.422 1 89.5 142 THR B N 1
ATOM 2984 C CA . THR B 1 142 ? 12.164 -24.438 -22.531 1 89.5 142 THR B CA 1
ATOM 2985 C C . THR B 1 142 ? 13.57 -23.906 -22.75 1 89.5 142 THR B C 1
ATOM 2987 O O . THR B 1 142 ? 14.016 -23.781 -23.891 1 89.5 142 THR B O 1
ATOM 2990 N N . LEU B 1 143 ? 14.266 -23.719 -21.75 1 90.12 143 LEU B N 1
ATOM 2991 C CA . LEU B 1 143 ? 15.625 -23.203 -21.844 1 90.12 143 LEU B CA 1
ATOM 2992 C C . LEU B 1 143 ? 16.578 -24.281 -22.359 1 90.12 143 LEU B C 1
ATOM 2994 O O . LEU B 1 143 ? 17.484 -23.984 -23.141 1 90.12 143 LEU B O 1
ATOM 2998 N N . GLU B 1 144 ? 16.359 -25.5 -21.969 1 91.06 144 GLU B N 1
ATOM 2999 C CA . GLU B 1 144 ? 17.156 -26.625 -22.438 1 91.06 144 GLU B CA 1
ATOM 3000 C C . GLU B 1 144 ? 16.922 -26.875 -23.922 1 91.06 144 GLU B C 1
ATOM 3002 O O . GLU B 1 144 ? 17.859 -27.188 -24.656 1 91.06 144 GLU B O 1
ATOM 3007 N N . ALA B 1 145 ? 15.688 -26.75 -24.234 1 92.19 145 ALA B N 1
ATOM 3008 C CA . ALA B 1 145 ? 15.352 -26.922 -25.656 1 92.19 145 ALA B CA 1
ATOM 3009 C C . ALA B 1 145 ? 16.062 -25.875 -26.5 1 92.19 145 ALA B C 1
ATOM 3011 O O . ALA B 1 145 ? 16.562 -26.172 -27.594 1 92.19 145 ALA B O 1
ATOM 3012 N N . ALA B 1 146 ? 16.078 -24.688 -26.062 1 90.75 146 ALA B N 1
ATOM 3013 C CA . ALA B 1 146 ? 16.75 -23.625 -26.797 1 90.75 146 ALA B CA 1
ATOM 3014 C C . ALA B 1 146 ? 18.25 -23.875 -26.906 1 90.75 146 ALA B C 1
ATOM 3016 O O . ALA B 1 146 ? 18.859 -23.609 -27.938 1 90.75 146 ALA B O 1
ATOM 3017 N N . ARG B 1 147 ? 18.812 -24.406 -25.891 1 90.62 147 ARG B N 1
ATOM 3018 C CA . ARG B 1 147 ? 20.234 -24.75 -25.875 1 90.62 147 ARG B CA 1
ATOM 3019 C C . ARG B 1 147 ? 20.531 -25.875 -26.875 1 90.62 147 ARG B C 1
ATOM 3021 O O . ARG B 1 147 ? 21.578 -25.875 -27.516 1 90.62 147 ARG B O 1
ATOM 3028 N N . SER B 1 148 ? 19.656 -26.766 -26.938 1 92.81 148 SER B N 1
ATOM 3029 C CA . SER B 1 148 ? 19.828 -27.891 -27.844 1 92.81 148 SER B CA 1
ATOM 3030 C C . SER B 1 148 ? 19.766 -27.438 -29.297 1 92.81 148 SER B C 1
ATOM 3032 O O . SER B 1 148 ? 20.297 -28.109 -30.188 1 92.81 148 SER B O 1
ATOM 3034 N N . LEU B 1 149 ? 19.078 -26.344 -29.562 1 93.12 149 LEU B N 1
ATOM 3035 C CA . LEU B 1 149 ? 18.969 -25.781 -30.906 1 93.12 149 LEU B CA 1
ATOM 3036 C C . LEU B 1 149 ? 20.141 -24.859 -31.203 1 93.12 149 LEU B C 1
ATOM 3038 O O . LEU B 1 149 ? 20.109 -24.109 -32.188 1 93.12 149 LEU B O 1
ATOM 3042 N N . ALA B 1 150 ? 21.141 -24.812 -30.344 1 91.5 150 ALA B N 1
ATOM 3043 C CA . ALA B 1 150 ? 22.438 -24.141 -30.516 1 91.5 150 ALA B CA 1
ATOM 3044 C C . ALA B 1 150 ? 22.281 -22.625 -30.391 1 91.5 150 ALA B C 1
ATOM 3046 O O . ALA B 1 150 ? 23 -21.875 -31.047 1 91.5 150 ALA B O 1
ATOM 3047 N N . PHE B 1 151 ? 21.219 -22.219 -29.734 1 90.75 151 PHE B N 1
ATOM 3048 C CA . PHE B 1 151 ? 21.172 -20.797 -29.406 1 90.75 151 PHE B CA 1
ATOM 3049 C C . PHE B 1 151 ? 22.328 -20.406 -28.516 1 90.75 151 PHE B C 1
ATOM 3051 O O . PHE B 1 151 ? 22.734 -21.172 -27.625 1 90.75 151 PHE B O 1
ATOM 3058 N N . SER B 1 152 ? 22.844 -19.172 -28.781 1 91.88 152 SER B N 1
ATOM 3059 C CA . SER B 1 152 ? 23.859 -18.641 -27.875 1 91.88 152 SER B CA 1
ATOM 3060 C C . SER B 1 152 ? 23.25 -18.156 -26.578 1 91.88 152 SER B C 1
ATOM 3062 O O . SER B 1 152 ? 22.031 -18 -26.469 1 91.88 152 SER B O 1
ATOM 3064 N N . ARG B 1 153 ? 24.062 -17.984 -25.531 1 87.38 153 ARG B N 1
ATOM 3065 C CA . ARG B 1 153 ? 23.594 -17.516 -24.234 1 87.38 153 ARG B CA 1
ATOM 3066 C C . ARG B 1 153 ? 22.844 -16.188 -24.375 1 87.38 153 ARG B C 1
ATOM 3068 O O . ARG B 1 153 ? 21.812 -15.969 -23.719 1 87.38 153 ARG B O 1
ATOM 3075 N N . ARG B 1 154 ? 23.344 -15.375 -25.234 1 88 154 ARG B N 1
ATOM 3076 C CA . ARG B 1 154 ? 22.719 -14.078 -25.453 1 88 154 ARG B CA 1
ATOM 3077 C C . ARG B 1 154 ? 21.375 -14.227 -26.172 1 88 154 ARG B C 1
ATOM 3079 O O . ARG B 1 154 ? 20.406 -13.523 -25.844 1 88 154 ARG B O 1
ATOM 3086 N N . GLN B 1 155 ? 21.344 -15.133 -27.031 1 90.38 155 GLN B N 1
ATOM 3087 C CA . GLN B 1 155 ? 20.094 -15.391 -27.766 1 90.38 155 GLN B CA 1
ATOM 3088 C C . GLN B 1 155 ? 19.031 -15.969 -26.844 1 90.38 155 GLN B C 1
ATOM 3090 O O . GLN B 1 155 ? 17.859 -15.578 -26.906 1 90.38 155 GLN B O 1
ATOM 3095 N N . ILE B 1 156 ? 19.484 -16.875 -26 1 89.69 156 ILE B N 1
ATOM 3096 C CA . ILE B 1 156 ? 18.562 -17.484 -25.062 1 89.69 156 ILE B CA 1
ATOM 3097 C C . ILE B 1 156 ? 18 -16.422 -24.125 1 89.69 156 ILE B C 1
ATOM 3099 O O . ILE B 1 156 ? 16.797 -16.375 -23.859 1 89.69 156 ILE B O 1
ATOM 3103 N N . LEU B 1 157 ? 18.812 -15.57 -23.688 1 85.06 157 LEU B N 1
ATOM 3104 C CA . LEU B 1 157 ? 18.406 -14.531 -22.75 1 85.06 157 LEU B CA 1
ATOM 3105 C C . LEU B 1 157 ? 17.469 -13.531 -23.422 1 85.06 157 LEU B C 1
ATOM 3107 O O . LEU B 1 157 ? 16.391 -13.242 -22.906 1 85.06 157 LEU B O 1
ATOM 3111 N N . THR B 1 158 ? 17.766 -12.969 -24.594 1 87.75 158 THR B N 1
ATOM 3112 C CA . THR B 1 158 ? 17.062 -11.844 -25.188 1 87.75 158 THR B CA 1
ATOM 3113 C C . THR B 1 158 ? 15.875 -12.32 -26.016 1 87.75 158 THR B C 1
ATOM 3115 O O . THR B 1 158 ? 14.875 -11.609 -26.141 1 87.75 158 THR B O 1
ATOM 3118 N N . GLN B 1 159 ? 15.938 -13.602 -26.484 1 89.56 159 GLN B N 1
ATOM 3119 C CA . GLN B 1 159 ? 14.914 -14.039 -27.422 1 89.56 159 GLN B CA 1
ATOM 3120 C C . GLN B 1 159 ? 13.977 -15.055 -26.781 1 89.56 159 GLN B C 1
ATOM 3122 O O . GLN B 1 159 ? 12.859 -15.266 -27.266 1 89.56 159 GLN B O 1
ATOM 3127 N N . VAL B 1 160 ? 14.398 -15.656 -25.75 1 88.88 160 VAL B N 1
ATOM 3128 C CA . VAL B 1 160 ? 13.57 -16.719 -25.172 1 88.88 160 VAL B CA 1
ATOM 3129 C C . VAL B 1 160 ? 13.227 -16.375 -23.719 1 88.88 160 VAL B C 1
ATOM 3131 O O . VAL B 1 160 ? 12.07 -16.047 -23.422 1 88.88 160 VAL B O 1
ATOM 3134 N N . GLN B 1 161 ? 14.266 -16.234 -22.953 1 87.88 161 GLN B N 1
ATOM 3135 C CA . GLN B 1 161 ? 14.07 -16.125 -21.5 1 87.88 161 GLN B CA 1
ATOM 3136 C C . GLN B 1 161 ? 13.406 -14.797 -21.141 1 87.88 161 GLN B C 1
ATOM 3138 O O . GLN B 1 161 ? 12.406 -14.773 -20.422 1 87.88 161 GLN B O 1
ATOM 3143 N N . LEU B 1 162 ? 13.82 -13.711 -21.641 1 88.31 162 LEU B N 1
ATOM 3144 C CA . LEU B 1 162 ? 13.352 -12.398 -21.219 1 88.31 162 LEU B CA 1
ATOM 3145 C C . LEU B 1 162 ? 11.922 -12.148 -21.719 1 88.31 162 LEU B C 1
ATOM 3147 O O . LEU B 1 162 ? 11.078 -11.672 -20.953 1 88.31 162 LEU B O 1
ATOM 3151 N N . PRO B 1 163 ? 11.703 -12.445 -22.953 1 88.75 163 PRO B N 1
ATOM 3152 C CA . PRO B 1 163 ? 10.32 -12.266 -23.406 1 88.75 163 PRO B CA 1
ATOM 3153 C C . PRO B 1 163 ? 9.328 -13.125 -22.625 1 88.75 163 PRO B C 1
ATOM 3155 O O . PRO B 1 163 ? 8.25 -12.648 -22.266 1 88.75 163 PRO B O 1
ATOM 3158 N N . LEU B 1 164 ? 9.695 -14.336 -22.344 1 90.12 164 LEU B N 1
ATOM 3159 C CA . LEU B 1 164 ? 8.82 -15.227 -21.594 1 90.12 164 LEU B CA 1
ATOM 3160 C C . LEU B 1 164 ? 8.695 -14.766 -20.141 1 90.12 164 LEU B C 1
ATOM 3162 O O . LEU B 1 164 ? 7.613 -14.812 -19.562 1 90.12 164 LEU B O 1
ATOM 3166 N N . ALA B 1 165 ? 9.773 -14.359 -19.656 1 90.31 165 ALA B N 1
ATOM 3167 C CA . ALA B 1 165 ? 9.797 -13.867 -18.281 1 90.31 165 ALA B CA 1
ATOM 3168 C C . ALA B 1 165 ? 8.883 -12.656 -18.125 1 90.31 165 ALA B C 1
ATOM 3170 O O . ALA B 1 165 ? 8.18 -12.523 -17.109 1 90.31 165 ALA B O 1
ATOM 3171 N N . LEU B 1 166 ? 8.914 -11.789 -19.062 1 90.81 166 LEU B N 1
ATOM 3172 C CA . LEU B 1 166 ? 8.086 -10.594 -19.031 1 90.81 166 LEU B CA 1
ATOM 3173 C C . LEU B 1 166 ? 6.605 -10.953 -19.078 1 90.81 166 LEU B C 1
ATOM 3175 O O . LEU B 1 166 ? 5.785 -10.328 -18.406 1 90.81 166 LEU B O 1
ATOM 3179 N N . ARG B 1 167 ? 6.312 -11.93 -19.844 1 90.88 167 ARG B N 1
ATOM 3180 C CA . ARG B 1 167 ? 4.926 -12.375 -19.938 1 90.88 167 ARG B CA 1
ATOM 3181 C C . ARG B 1 167 ? 4.438 -12.938 -18.609 1 90.88 167 ARG B C 1
ATOM 3183 O O . ARG B 1 167 ? 3.309 -12.68 -18.188 1 90.88 167 ARG B O 1
ATOM 3190 N N . PHE B 1 168 ? 5.285 -13.641 -17.984 1 89.5 168 PHE B N 1
ATOM 3191 C CA . PHE B 1 168 ? 4.934 -14.211 -16.688 1 89.5 168 PHE B CA 1
ATOM 3192 C C . PHE B 1 168 ? 4.824 -13.125 -15.633 1 89.5 168 PHE B C 1
ATOM 3194 O O . PHE B 1 168 ? 4.012 -13.234 -14.711 1 89.5 168 PHE B O 1
ATOM 3201 N N . ALA B 1 169 ? 5.566 -12.094 -15.805 1 93.19 169 ALA B N 1
ATOM 3202 C CA . ALA B 1 169 ? 5.633 -11.031 -14.797 1 93.19 169 ALA B CA 1
ATOM 3203 C C . ALA B 1 169 ? 4.523 -10.008 -15.008 1 93.19 169 ALA B C 1
ATOM 3205 O O . ALA B 1 169 ? 4.219 -9.219 -14.109 1 93.19 169 ALA B O 1
ATOM 3206 N N . LEU B 1 170 ? 3.916 -10.031 -16.156 1 93.38 170 LEU B N 1
ATOM 3207 C CA . LEU B 1 170 ? 3.045 -8.945 -16.594 1 93.38 170 LEU B CA 1
ATOM 3208 C C . LEU B 1 170 ? 1.875 -8.766 -15.625 1 93.38 170 LEU B C 1
ATOM 3210 O O . LEU B 1 170 ? 1.557 -7.645 -15.234 1 93.38 170 LEU B O 1
ATOM 3214 N N . PRO B 1 171 ? 1.188 -9.836 -15.203 1 89.25 171 PRO B N 1
ATOM 3215 C CA . PRO B 1 171 ? 0.078 -9.648 -14.266 1 89.25 171 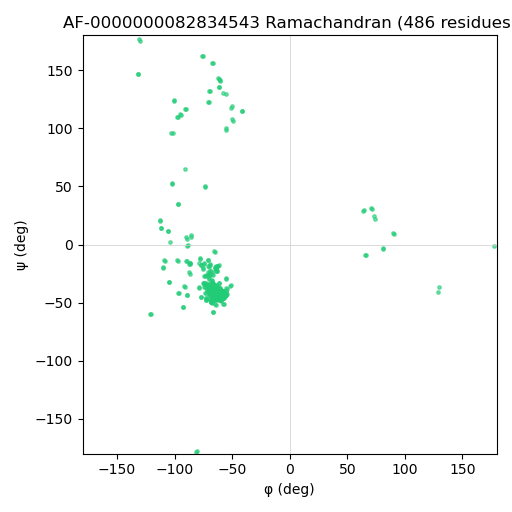PRO B CA 1
ATOM 3216 C C . PRO B 1 171 ? 0.51 -8.977 -12.961 1 89.25 171 PRO B C 1
ATOM 3218 O O . PRO B 1 171 ? -0.174 -8.07 -12.477 1 89.25 171 PRO B O 1
ATOM 3221 N N . ALA B 1 172 ? 1.611 -9.398 -12.477 1 91.5 172 ALA B N 1
ATOM 3222 C CA . ALA B 1 172 ? 2.141 -8.82 -11.25 1 91.5 172 ALA B CA 1
ATOM 3223 C C . ALA B 1 172 ? 2.545 -7.363 -11.469 1 91.5 172 ALA B C 1
ATOM 3225 O O . ALA B 1 172 ? 2.352 -6.52 -10.586 1 91.5 172 ALA B O 1
ATOM 3226 N N . LEU B 1 173 ? 3.139 -7.086 -12.609 1 95.25 173 LEU B N 1
ATOM 3227 C CA . LEU B 1 173 ? 3.537 -5.719 -12.93 1 95.25 173 LEU B CA 1
ATOM 3228 C C . LEU B 1 173 ? 2.318 -4.805 -13.016 1 95.25 173 LEU B C 1
ATOM 3230 O O . LEU B 1 173 ? 2.348 -3.678 -12.516 1 95.25 173 LEU B O 1
ATOM 3234 N N . VAL B 1 174 ? 1.272 -5.285 -13.641 1 93.69 174 VAL B N 1
ATOM 3235 C CA . VAL B 1 174 ? 0.046 -4.508 -13.773 1 93.69 174 VAL B CA 1
ATOM 3236 C C . VAL B 1 174 ? -0.558 -4.242 -12.398 1 93.69 174 VAL B C 1
ATOM 3238 O O . VAL B 1 174 ? -0.986 -3.125 -12.109 1 93.69 174 VAL B O 1
ATOM 3241 N N . ASN B 1 175 ? -0.563 -5.238 -11.586 1 91.31 175 ASN B N 1
ATOM 3242 C CA . ASN B 1 175 ? -1.057 -5.07 -10.227 1 91.31 175 ASN B CA 1
ATOM 3243 C C . ASN B 1 175 ? -0.241 -4.031 -9.461 1 91.31 175 ASN B C 1
ATOM 3245 O O . ASN B 1 175 ? -0.799 -3.223 -8.711 1 91.31 175 ASN B O 1
ATOM 3249 N N . ASN B 1 176 ? 1.05 -4.082 -9.633 1 95.25 176 ASN B N 1
ATOM 3250 C CA . ASN B 1 176 ? 1.925 -3.098 -9 1 95.25 176 ASN B CA 1
ATOM 3251 C C . ASN B 1 176 ? 1.604 -1.682 -9.469 1 95.25 176 ASN B C 1
ATOM 3253 O O . ASN B 1 176 ? 1.661 -0.734 -8.68 1 95.25 176 ASN B O 1
ATOM 3257 N N . LEU B 1 177 ? 1.316 -1.593 -10.742 1 96.69 177 LEU B N 1
ATOM 3258 C CA . LEU B 1 177 ? 1.021 -0.275 -11.297 1 96.69 177 LEU B CA 1
ATOM 3259 C C . LEU B 1 177 ? -0.312 0.248 -10.766 1 96.69 177 LEU B C 1
ATOM 3261 O O . LEU B 1 177 ? -0.464 1.449 -10.531 1 96.69 177 LEU B O 1
ATOM 3265 N N . VAL B 1 178 ? -1.272 -0.594 -10.672 1 94.56 178 VAL B N 1
ATOM 3266 C CA . VAL B 1 178 ? -2.547 -0.213 -10.078 1 94.56 178 VAL B CA 1
ATOM 3267 C C . VAL B 1 178 ? -2.322 0.283 -8.648 1 94.56 178 VAL B C 1
ATOM 3269 O O . VAL B 1 178 ? -2.842 1.331 -8.258 1 94.56 178 VAL B O 1
ATOM 3272 N N . ASP B 1 179 ? -1.552 -0.421 -7.891 1 94.19 179 ASP B N 1
ATOM 3273 C CA . ASP B 1 179 ? -1.224 -0.033 -6.523 1 94.19 179 ASP B CA 1
ATOM 3274 C C . ASP B 1 179 ? -0.485 1.304 -6.492 1 94.19 179 ASP B C 1
ATOM 3276 O O . ASP B 1 179 ? -0.678 2.105 -5.578 1 94.19 179 ASP B O 1
ATOM 3280 N N . LEU B 1 180 ? 0.373 1.474 -7.473 1 96.62 180 LEU B N 1
ATOM 3281 C CA . LEU B 1 180 ? 1.144 2.707 -7.594 1 96.62 180 LEU B CA 1
ATOM 3282 C C . LEU B 1 180 ? 0.222 3.914 -7.727 1 96.62 180 LEU B C 1
ATOM 3284 O O . LEU B 1 180 ? 0.427 4.934 -7.066 1 96.62 180 LEU B O 1
ATOM 3288 N N . VAL B 1 181 ? -0.752 3.783 -8.547 1 96.62 181 VAL B N 1
ATOM 3289 C CA . VAL B 1 181 ? -1.698 4.871 -8.773 1 96.62 181 VAL B CA 1
ATOM 3290 C C . VAL B 1 181 ? -2.361 5.262 -7.449 1 96.62 181 VAL B C 1
ATOM 3292 O O . VAL B 1 181 ? -2.436 6.445 -7.109 1 96.62 181 VAL B O 1
ATOM 3295 N N . LYS B 1 182 ? -2.775 4.34 -6.711 1 94.44 182 LYS B N 1
ATOM 3296 C CA . LYS B 1 182 ? -3.426 4.594 -5.43 1 94.44 182 LYS B CA 1
ATOM 3297 C C . LYS B 1 182 ? -2.443 5.188 -4.426 1 94.44 182 LYS B C 1
ATOM 3299 O O . LYS B 1 182 ? -2.818 6.031 -3.607 1 94.44 182 LYS B O 1
ATOM 3304 N N . MET B 1 183 ? -1.259 4.781 -4.551 1 93.62 183 MET B N 1
ATOM 3305 C CA . MET B 1 183 ? -0.225 5.227 -3.621 1 93.62 183 MET B CA 1
ATOM 3306 C C . MET B 1 183 ? 0.083 6.707 -3.818 1 93.62 183 MET B C 1
ATOM 3308 O O . MET B 1 183 ? 0.571 7.371 -2.902 1 93.62 183 MET B O 1
ATOM 3312 N N . THR B 1 184 ? -0.198 7.234 -4.961 1 95 184 THR B N 1
ATOM 3313 C CA . THR B 1 184 ? 0.088 8.641 -5.215 1 95 184 THR B CA 1
ATOM 3314 C C . THR B 1 184 ? -0.7 9.539 -4.262 1 95 184 THR B C 1
ATOM 3316 O O . THR B 1 184 ? -0.354 10.703 -4.07 1 95 184 THR B O 1
ATOM 3319 N N . ALA B 1 185 ? -1.729 9 -3.656 1 93.25 185 ALA B N 1
ATOM 3320 C CA . ALA B 1 185 ? -2.549 9.781 -2.734 1 93.25 185 ALA B CA 1
ATOM 3321 C C . ALA B 1 185 ? -1.744 10.211 -1.514 1 93.25 185 ALA B C 1
ATOM 3323 O O . ALA B 1 185 ? -2.098 11.18 -0.841 1 93.25 185 ALA B O 1
ATOM 3324 N N . ILE B 1 186 ? -0.625 9.57 -1.24 1 90.75 186 ILE B N 1
ATOM 3325 C CA . ILE B 1 186 ? 0.173 9.906 -0.067 1 90.75 186 ILE B CA 1
ATOM 3326 C C . ILE B 1 186 ? 0.846 11.266 -0.273 1 90.75 186 ILE B C 1
ATOM 3328 O O . ILE B 1 186 ? 1.361 11.859 0.675 1 90.75 186 ILE B O 1
ATOM 3332 N N . ALA B 1 187 ? 0.832 11.742 -1.527 1 93.5 187 ALA B N 1
ATOM 3333 C CA . ALA B 1 187 ? 1.394 13.055 -1.848 1 93.5 187 ALA B CA 1
ATOM 3334 C C . ALA B 1 187 ? 0.767 14.148 -0.986 1 93.5 187 ALA B C 1
ATOM 3336 O O . ALA B 1 187 ? 1.419 15.141 -0.663 1 93.5 187 ALA B O 1
ATOM 3337 N N . SER B 1 188 ? -0.456 13.961 -0.594 1 91.94 188 SER B N 1
ATOM 3338 C CA . SER B 1 188 ? -1.164 14.945 0.217 1 91.94 188 SER B CA 1
ATOM 3339 C C . SER B 1 188 ? -0.506 15.117 1.582 1 91.94 188 SER B C 1
ATOM 3341 O O . SER B 1 188 ? -0.592 16.188 2.191 1 91.94 188 SER B O 1
ATOM 3343 N N . ALA B 1 189 ? 0.257 14.141 2.037 1 85.69 189 ALA B N 1
ATOM 3344 C CA . ALA B 1 189 ? 0.877 14.156 3.359 1 85.69 189 ALA B CA 1
ATOM 3345 C C . ALA B 1 189 ? 1.985 15.203 3.432 1 85.69 189 ALA B C 1
ATOM 3347 O O . ALA B 1 189 ? 2.312 15.695 4.516 1 85.69 189 ALA B O 1
ATOM 3348 N N . ILE B 1 190 ? 2.584 15.523 2.287 1 88.12 190 ILE B N 1
ATOM 3349 C CA . ILE B 1 190 ? 3.615 16.562 2.271 1 88.12 190 ILE B CA 1
ATOM 3350 C C . ILE B 1 190 ? 3.119 17.766 1.485 1 88.12 190 ILE B C 1
ATOM 3352 O O . ILE B 1 190 ? 3.91 18.453 0.841 1 88.12 190 ILE B O 1
ATOM 3356 N N . ALA B 1 191 ? 1.835 17.875 1.348 1 89.38 191 ALA B N 1
ATOM 3357 C CA . ALA B 1 191 ? 1.139 19.062 0.863 1 89.38 191 ALA B CA 1
ATOM 3358 C C . ALA B 1 191 ? 1.383 19.266 -0.628 1 89.38 191 ALA B C 1
ATOM 3360 O O . ALA B 1 191 ? 1.506 20.406 -1.091 1 89.38 191 ALA B O 1
ATOM 3361 N N . VAL B 1 192 ? 1.559 18.156 -1.319 1 93.38 192 VAL B N 1
ATOM 3362 C CA . VAL B 1 192 ? 1.472 18.25 -2.771 1 93.38 192 VAL B CA 1
ATOM 3363 C C . VAL B 1 192 ? 0.025 18.516 -3.186 1 93.38 192 VAL B C 1
ATOM 3365 O O . VAL B 1 192 ? -0.903 17.922 -2.635 1 93.38 192 VAL B O 1
ATOM 3368 N N . GLY B 1 193 ? -0.241 19.469 -4.059 1 94.62 193 GLY B N 1
ATOM 3369 C CA . GLY B 1 193 ? -1.576 19.906 -4.441 1 94.62 193 GLY B CA 1
ATOM 3370 C C . GLY B 1 193 ? -2.291 18.906 -5.332 1 94.62 193 GLY B C 1
ATOM 3371 O O . GLY B 1 193 ? -2.799 19.266 -6.398 1 94.62 193 GLY B O 1
ATOM 3372 N N . ASP B 1 194 ? -2.303 17.594 -4.898 1 96.5 194 ASP B N 1
ATOM 3373 C CA . ASP B 1 194 ? -3.045 16.578 -5.633 1 96.5 194 ASP B CA 1
ATOM 3374 C C . ASP B 1 194 ? -4.527 16.609 -5.273 1 96.5 194 ASP B C 1
ATOM 3376 O O . ASP B 1 194 ? -4.973 17.484 -4.527 1 96.5 194 ASP B O 1
ATOM 3380 N N . VAL B 1 195 ? -5.301 15.742 -5.824 1 95.75 195 VAL B N 1
ATOM 3381 C CA . VAL B 1 195 ? -6.75 15.789 -5.672 1 95.75 195 VAL B CA 1
ATOM 3382 C C . VAL B 1 195 ? -7.121 15.547 -4.211 1 95.75 195 VAL B C 1
ATOM 3384 O O . VAL B 1 195 ? -8.094 16.109 -3.707 1 95.75 195 VAL B O 1
ATOM 3387 N N . THR B 1 196 ? -6.391 14.703 -3.551 1 92.44 196 THR B N 1
ATOM 3388 C CA . THR B 1 196 ? -6.668 14.422 -2.145 1 92.44 196 THR B CA 1
ATOM 3389 C C . THR B 1 196 ? -6.41 15.656 -1.287 1 92.44 196 THR B C 1
ATOM 3391 O O . THR B 1 196 ? -7.246 16.031 -0.463 1 92.44 196 THR B O 1
ATOM 3394 N N . TYR B 1 197 ? -5.348 16.312 -1.506 1 93.19 197 TYR B N 1
ATOM 3395 C CA . TYR B 1 197 ? -4.988 17.5 -0.753 1 93.19 197 TYR B CA 1
ATOM 3396 C C . TYR B 1 197 ? -5.996 18.625 -0.993 1 93.19 197 TYR B C 1
ATOM 3398 O O . TYR B 1 197 ? -6.492 19.234 -0.043 1 93.19 197 TYR B O 1
ATOM 3406 N N . GLU B 1 198 ? -6.254 18.906 -2.219 1 93.88 198 GLU B N 1
ATOM 3407 C CA . GLU B 1 198 ? -7.176 19.984 -2.561 1 93.88 198 GLU B CA 1
ATOM 3408 C C . GLU B 1 198 ? -8.57 19.719 -1.997 1 93.88 198 GLU B C 1
ATOM 3410 O O . GLU B 1 198 ? -9.266 20.641 -1.59 1 93.88 198 GLU B O 1
ATOM 3415 N N . SER B 1 199 ? -8.977 18.469 -2.051 1 92.56 199 SER B N 1
ATOM 3416 C CA . SER B 1 199 ? -10.273 18.094 -1.492 1 92.56 199 SER B CA 1
ATOM 3417 C C . SER B 1 199 ? -10.32 18.359 0.01 1 92.56 199 SER B C 1
ATOM 3419 O O . SER B 1 199 ? -11.328 18.844 0.532 1 92.56 199 SER B O 1
ATOM 3421 N N . ILE B 1 200 ? -9.234 18.016 0.674 1 87.94 200 ILE B N 1
ATOM 3422 C CA . ILE B 1 200 ? -9.148 18.266 2.109 1 87.94 200 ILE B CA 1
ATOM 3423 C C . ILE B 1 200 ? -9.281 19.75 2.389 1 87.94 200 ILE B C 1
ATOM 3425 O O . ILE B 1 200 ? -10.008 20.156 3.299 1 87.94 200 ILE B O 1
ATOM 3429 N N . MET B 1 201 ? -8.688 20.562 1.601 1 90.62 201 MET B N 1
ATOM 3430 C CA . MET B 1 201 ? -8.734 22 1.778 1 90.62 201 MET B CA 1
ATOM 3431 C C . MET B 1 201 ? -10.148 22.531 1.546 1 90.62 201 MET B C 1
ATOM 3433 O O . MET B 1 201 ? -10.609 23.422 2.268 1 90.62 201 MET B O 1
ATOM 3437 N N . ILE B 1 202 ? -10.82 21.969 0.602 1 90.38 202 ILE B N 1
ATOM 3438 C CA . ILE B 1 202 ? -12.164 22.406 0.256 1 90.38 202 ILE B CA 1
ATOM 3439 C C . ILE B 1 202 ? -13.148 21.969 1.337 1 90.38 202 ILE B C 1
ATOM 3441 O O . ILE B 1 202 ? -13.953 22.766 1.819 1 90.38 202 ILE B O 1
ATOM 3445 N N . TRP B 1 203 ? -13.078 20.703 1.739 1 87 203 TRP B N 1
ATOM 3446 C CA . TRP B 1 203 ? -14.094 20.203 2.666 1 87 203 TRP B CA 1
ATOM 3447 C C . TRP B 1 203 ? -13.836 20.734 4.078 1 87 203 TRP B C 1
ATOM 3449 O O . TRP B 1 203 ? -14.75 20.766 4.906 1 87 203 TRP B O 1
ATOM 3459 N N . SER B 1 204 ? -12.641 21.156 4.398 1 83.19 204 SER B N 1
ATOM 3460 C CA . SER B 1 204 ? -12.375 21.797 5.691 1 83.19 204 SER B CA 1
ATOM 3461 C C . SER B 1 204 ? -13.141 23.109 5.828 1 83.19 204 SER B C 1
ATOM 3463 O O . SER B 1 204 ? -13.453 23.531 6.938 1 83.19 204 SER B O 1
ATOM 3465 N N . HIS B 1 205 ? -13.531 23.625 4.691 1 82.44 205 HIS B N 1
ATOM 3466 C CA . HIS B 1 205 ? -14.211 24.906 4.691 1 82.44 205 HIS B CA 1
ATOM 3467 C C . HIS B 1 205 ? -15.711 24.75 4.457 1 82.44 205 HIS B C 1
ATOM 3469 O O . HIS B 1 205 ? -16.516 25.5 4.996 1 82.44 205 HIS B O 1
ATOM 3475 N N . ARG B 1 206 ? -16.156 23.766 3.686 1 79.25 206 ARG B N 1
ATOM 3476 C CA . ARG B 1 206 ? -17.547 23.656 3.242 1 79.25 206 ARG B CA 1
ATOM 3477 C C . ARG B 1 206 ? -18.266 22.5 3.939 1 79.25 206 ARG B C 1
ATOM 3479 O O . ARG B 1 206 ? -19.484 22.391 3.859 1 79.25 206 ARG B O 1
ATOM 3486 N N . ASP B 1 207 ? -17.516 21.672 4.57 1 77.62 207 ASP B N 1
ATOM 3487 C CA . ASP B 1 207 ? -18.078 20.516 5.27 1 77.62 207 ASP B CA 1
ATOM 3488 C C . ASP B 1 207 ? -18.75 19.547 4.293 1 77.62 207 ASP B C 1
ATOM 3490 O O . ASP B 1 207 ? -19.828 19.047 4.566 1 77.62 207 ASP B O 1
ATOM 3494 N N . ASN B 1 208 ? -18.281 19.516 3.127 1 84.06 208 ASN B N 1
ATOM 3495 C CA . ASN B 1 208 ? -18.781 18.609 2.098 1 84.06 208 ASN B CA 1
ATOM 3496 C C . ASN B 1 208 ? -17.859 17.406 1.896 1 84.06 208 ASN B C 1
ATOM 3498 O O . ASN B 1 208 ? -17.469 17.109 0.767 1 84.06 208 ASN B O 1
ATOM 3502 N N . VAL B 1 209 ? -17.578 16.797 2.959 1 81.75 209 VAL B N 1
ATOM 3503 C CA . VAL B 1 209 ? -16.609 15.703 2.996 1 81.75 209 VAL B CA 1
ATOM 3504 C C . VAL B 1 209 ? -17.109 14.547 2.137 1 81.75 209 VAL B C 1
ATOM 3506 O O . VAL B 1 209 ? -16.375 14.039 1.282 1 81.75 209 VAL B O 1
ATOM 3509 N N . LEU B 1 210 ? -18.312 14.172 2.258 1 82.31 210 LEU B N 1
ATOM 3510 C CA . LEU B 1 210 ? -18.875 13.023 1.551 1 82.31 210 LEU B CA 1
ATOM 3511 C C . LEU B 1 210 ? -18.812 13.234 0.041 1 82.31 210 LEU B C 1
ATOM 3513 O O . LEU B 1 210 ? -18.391 12.336 -0.698 1 82.31 210 LEU B O 1
ATOM 3517 N N . GLU B 1 211 ? -19.188 14.32 -0.373 1 87.56 211 GLU B N 1
ATOM 3518 C CA . GLU B 1 211 ? -19.234 14.648 -1.796 1 87.56 211 GLU B CA 1
ATOM 3519 C C . GLU B 1 211 ? -17.859 14.547 -2.434 1 87.56 211 GLU B C 1
ATOM 3521 O O . GLU B 1 211 ? -17.703 13.938 -3.492 1 87.56 211 GLU B O 1
ATOM 3526 N N . LEU B 1 212 ? -16.938 15.133 -1.762 1 89.69 212 LEU B N 1
ATOM 3527 C CA . LEU B 1 212 ? -15.594 15.164 -2.316 1 89.69 212 LEU B CA 1
ATOM 3528 C C . LEU B 1 212 ? -14.945 13.789 -2.26 1 89.69 212 LEU B C 1
ATOM 3530 O O . LEU B 1 212 ? -14.227 13.398 -3.182 1 89.69 212 LEU B O 1
ATOM 3534 N N . LEU B 1 213 ? -15.266 13.07 -1.232 1 87.75 213 LEU B N 1
ATOM 3535 C CA . LEU B 1 213 ? -14.703 11.727 -1.119 1 87.75 213 LEU B CA 1
ATOM 3536 C C . LEU B 1 213 ? -15.266 10.812 -2.205 1 87.75 213 LEU B C 1
ATOM 3538 O O . LEU B 1 213 ? -14.547 9.953 -2.73 1 87.75 213 LEU B O 1
ATOM 3542 N N . LEU B 1 214 ? -16.484 10.938 -2.523 1 87.38 214 LEU B N 1
ATOM 3543 C CA . LEU B 1 214 ? -17.078 10.156 -3.605 1 87.38 214 LEU B CA 1
ATOM 3544 C C . LEU B 1 214 ? -16.406 10.477 -4.938 1 87.38 214 LEU B C 1
ATOM 3546 O O . LEU B 1 214 ? -16.156 9.578 -5.742 1 87.38 214 LEU B O 1
ATOM 3550 N N . LEU B 1 215 ? -16.125 11.734 -5.109 1 90.94 215 LEU B N 1
ATOM 3551 C CA . LEU B 1 215 ? -15.469 12.148 -6.344 1 90.94 215 LEU B CA 1
ATOM 3552 C C . LEU B 1 215 ? -14.055 11.57 -6.418 1 90.94 215 LEU B C 1
ATOM 3554 O O . LEU B 1 215 ? -13.602 11.148 -7.484 1 90.94 215 LEU B O 1
ATOM 3558 N N . ILE B 1 216 ? -13.352 11.555 -5.281 1 92.31 216 ILE B N 1
ATOM 3559 C CA . ILE B 1 216 ? -12 11 -5.227 1 92.31 216 ILE B CA 1
ATOM 3560 C C . ILE B 1 216 ? -12.047 9.5 -5.531 1 92.31 216 ILE B C 1
ATOM 3562 O O . ILE B 1 216 ? -11.219 8.992 -6.293 1 92.31 216 ILE B O 1
ATOM 3566 N N . LEU B 1 217 ? -13.016 8.875 -4.926 1 89.75 217 LEU B N 1
ATOM 3567 C CA . LEU B 1 217 ? -13.164 7.441 -5.145 1 89.75 217 LEU B CA 1
ATOM 3568 C C . LEU B 1 217 ? -13.422 7.145 -6.617 1 89.75 217 LEU B C 1
ATOM 3570 O O . LEU B 1 217 ? -12.828 6.219 -7.18 1 89.75 217 LEU B O 1
ATOM 3574 N N . LEU B 1 218 ? -14.242 7.895 -7.238 1 91.12 218 LEU B N 1
ATOM 3575 C CA . LEU B 1 218 ? -14.555 7.715 -8.648 1 91.12 218 LEU B CA 1
ATOM 3576 C C . LEU B 1 218 ? -13.336 8.008 -9.523 1 91.12 218 LEU B C 1
ATOM 3578 O O . LEU B 1 218 ? -13.086 7.297 -10.5 1 91.12 218 LEU B O 1
ATOM 3582 N N . TYR B 1 219 ? -12.664 9.086 -9.172 1 95.19 219 TYR B N 1
ATOM 3583 C CA . TYR B 1 219 ? -11.492 9.484 -9.938 1 95.19 219 TYR B CA 1
ATOM 3584 C C . TYR B 1 219 ? -10.406 8.422 -9.891 1 95.19 219 TYR B C 1
ATOM 3586 O O . TYR B 1 219 ? -9.883 8.008 -10.922 1 95.19 219 TYR B O 1
ATOM 3594 N N . PHE B 1 220 ? -10.109 7.934 -8.727 1 94.88 220 PHE B N 1
ATOM 3595 C CA . PHE B 1 220 ? -9.086 6.902 -8.594 1 94.88 220 PHE B CA 1
ATOM 3596 C C . PHE B 1 220 ? -9.57 5.578 -9.172 1 94.88 220 PHE B C 1
ATOM 3598 O O . PHE B 1 220 ? -8.781 4.812 -9.734 1 94.88 220 PHE B O 1
ATOM 3605 N N . GLY B 1 221 ? -10.844 5.297 -8.977 1 92.12 221 GLY B N 1
ATOM 3606 C CA . GLY B 1 221 ? -11.398 4.133 -9.641 1 92.12 221 GLY B CA 1
ATOM 3607 C C . GLY B 1 221 ? -11.203 4.156 -11.148 1 92.12 221 GLY B C 1
ATOM 3608 O O . GLY B 1 221 ? -10.844 3.141 -11.75 1 92.12 221 GLY B O 1
ATOM 3609 N N . LEU B 1 222 ? -11.414 5.273 -11.688 1 94.44 222 LEU B N 1
ATOM 3610 C CA . LEU B 1 222 ? -11.234 5.441 -13.125 1 94.44 222 LEU B CA 1
ATOM 3611 C C . LEU B 1 222 ? -9.766 5.266 -13.516 1 94.44 222 LEU B C 1
ATOM 3613 O O . LEU B 1 222 ? -9.453 4.578 -14.492 1 94.44 222 LEU B O 1
ATOM 3617 N N . LEU B 1 223 ? -8.891 5.895 -12.812 1 95.81 223 LEU B N 1
ATOM 3618 C CA . LEU B 1 223 ? -7.469 5.824 -13.117 1 95.81 223 LEU B CA 1
ATOM 3619 C C . LEU B 1 223 ? -6.961 4.391 -13.016 1 95.81 223 LEU B C 1
ATOM 3621 O O . LEU B 1 223 ? -6.227 3.924 -13.891 1 95.81 223 LEU B O 1
ATOM 3625 N N . THR B 1 224 ? -7.316 3.738 -11.953 1 95 224 THR B N 1
ATOM 3626 C CA . THR B 1 224 ? -6.859 2.365 -11.773 1 95 224 THR B CA 1
ATOM 3627 C C . THR B 1 224 ? -7.473 1.448 -12.828 1 95 224 THR B C 1
ATOM 3629 O O . THR B 1 224 ? -6.828 0.507 -13.297 1 95 224 THR B O 1
ATOM 3632 N N . TRP B 1 225 ? -8.703 1.728 -13.164 1 91.94 225 TRP B N 1
ATOM 3633 C CA . TRP B 1 225 ? -9.352 0.975 -14.234 1 91.94 225 TRP B CA 1
ATOM 3634 C C . TRP B 1 225 ? -8.609 1.172 -15.555 1 91.94 225 TRP B C 1
ATOM 3636 O O . TRP B 1 225 ? -8.375 0.21 -16.297 1 91.94 225 TRP B O 1
ATOM 3646 N N . LEU B 1 226 ? -8.273 2.336 -15.852 1 94.69 226 LEU B N 1
ATOM 3647 C CA . LEU B 1 226 ? -7.539 2.641 -17.078 1 94.69 226 LEU B CA 1
ATOM 3648 C C . LEU B 1 226 ? -6.211 1.893 -17.109 1 94.69 226 LEU B C 1
ATOM 3650 O O . LEU B 1 226 ? -5.828 1.346 -18.156 1 94.69 226 LEU B O 1
ATOM 3654 N N . VAL B 1 227 ? -5.539 1.89 -16.016 1 94.5 227 VAL B N 1
ATOM 3655 C CA . VAL B 1 227 ? -4.266 1.184 -15.922 1 94.5 227 VAL B CA 1
ATOM 3656 C C . VAL B 1 227 ? -4.492 -0.316 -16.094 1 94.5 227 VAL B C 1
ATOM 3658 O O . VAL B 1 227 ? -3.725 -0.991 -16.781 1 94.5 227 VAL B O 1
ATOM 3661 N N . SER B 1 228 ? -5.527 -0.82 -15.445 1 91.5 228 SER B N 1
ATOM 3662 C CA . SER B 1 228 ? -5.848 -2.24 -15.555 1 91.5 228 SER B CA 1
ATOM 3663 C C . SER B 1 228 ? -6.18 -2.629 -16.984 1 91.5 228 SER B C 1
ATOM 3665 O O . SER B 1 228 ? -5.742 -3.678 -17.469 1 91.5 228 SER B O 1
ATOM 3667 N N . VAL B 1 229 ? -6.941 -1.84 -17.672 1 91.31 229 VAL B N 1
ATOM 3668 C CA . VAL B 1 229 ? -7.312 -2.105 -19.047 1 91.31 229 VAL B CA 1
ATOM 3669 C C . VAL B 1 229 ? -6.074 -2.033 -19.938 1 91.31 229 VAL B C 1
ATOM 3671 O O . VAL B 1 229 ? -5.898 -2.859 -20.844 1 91.31 229 VAL B O 1
ATOM 3674 N N . GLY B 1 230 ? -5.266 -1.051 -19.719 1 91.62 230 GLY B N 1
ATOM 3675 C CA . GLY B 1 230 ? -4.012 -0.975 -20.453 1 91.62 230 GLY B CA 1
ATOM 3676 C C . GLY B 1 230 ? -3.125 -2.189 -20.234 1 91.62 230 GLY B C 1
ATOM 3677 O O . GLY B 1 230 ? -2.523 -2.695 -21.188 1 91.62 230 GLY B O 1
ATOM 3678 N N . GLY B 1 231 ? -3.025 -2.641 -19 1 88.88 231 GLY B N 1
ATOM 3679 C CA . GLY B 1 231 ? -2.258 -3.836 -18.688 1 88.88 231 GLY B CA 1
ATOM 3680 C C . GLY B 1 231 ? -2.803 -5.086 -19.359 1 88.88 231 GLY B C 1
ATOM 3681 O O . GLY B 1 231 ? -2.041 -5.895 -19.891 1 88.88 231 GLY B O 1
ATOM 3682 N N . ARG B 1 232 ? -4.113 -5.254 -19.359 1 85.19 232 ARG B N 1
ATOM 3683 C CA . ARG B 1 232 ? -4.742 -6.402 -20 1 85.19 232 ARG B CA 1
ATOM 3684 C C . ARG B 1 232 ? -4.508 -6.387 -21.5 1 85.19 232 ARG B C 1
ATOM 3686 O O . ARG B 1 232 ? -4.305 -7.438 -22.109 1 85.19 232 ARG B O 1
ATOM 3693 N N . TRP B 1 233 ? -4.66 -5.234 -21.984 1 89 233 TRP B N 1
ATOM 3694 C CA . TRP B 1 233 ? -4.402 -5.086 -23.406 1 89 233 TRP B CA 1
ATOM 3695 C C . TRP B 1 233 ? -2.977 -5.512 -23.75 1 89 233 TRP B C 1
ATOM 3697 O O . TRP B 1 233 ? -2.754 -6.211 -24.75 1 89 233 TRP B O 1
ATOM 3707 N N . LEU B 1 234 ? -2.064 -5.156 -22.969 1 86.44 234 LEU B N 1
ATOM 3708 C CA . LEU B 1 234 ? -0.67 -5.539 -23.156 1 86.44 234 LEU B CA 1
ATOM 3709 C C . LEU B 1 234 ? -0.487 -7.043 -22.984 1 86.44 234 LEU B C 1
ATOM 3711 O O . LEU B 1 234 ? 0.28 -7.672 -23.719 1 86.44 234 LEU B O 1
ATOM 3715 N N . GLU B 1 235 ? -1.187 -7.559 -22.016 1 83.19 235 GLU B N 1
ATOM 3716 C CA . GLU B 1 235 ? -1.149 -9 -21.781 1 83.19 235 GLU B CA 1
ATOM 3717 C C . GLU B 1 235 ? -1.684 -9.766 -22.984 1 83.19 235 GLU B C 1
ATOM 3719 O O . GLU B 1 235 ? -1.13 -10.805 -23.359 1 83.19 235 GLU B O 1
ATOM 3724 N N . ALA B 1 236 ? -2.67 -9.336 -23.594 1 81.19 236 ALA B N 1
ATOM 3725 C CA . ALA B 1 236 ? -3.291 -9.992 -24.75 1 81.19 236 ALA B CA 1
ATOM 3726 C C . ALA B 1 236 ? -2.383 -9.93 -25.969 1 81.19 236 ALA B C 1
ATOM 3728 O O . ALA B 1 236 ? -2.32 -10.875 -26.75 1 81.19 236 ALA B O 1
ATOM 3729 N N . ARG B 1 237 ? -1.714 -8.93 -26.078 1 81.12 237 ARG B N 1
ATOM 3730 C CA . ARG B 1 237 ? -0.826 -8.758 -27.219 1 81.12 237 ARG B CA 1
ATOM 3731 C C . ARG B 1 237 ? 0.411 -9.641 -27.094 1 81.12 237 ARG B C 1
ATOM 3733 O O . ARG B 1 237 ? 0.975 -10.078 -28.094 1 81.12 237 ARG B O 1
ATOM 3740 N N . LEU B 1 238 ? 0.795 -9.781 -25.891 1 75 238 LEU B N 1
ATOM 3741 C CA . LEU B 1 238 ? 1.986 -10.586 -25.656 1 75 238 LEU B CA 1
ATOM 3742 C C . LEU B 1 238 ? 1.624 -12.062 -25.531 1 75 238 LEU B C 1
ATOM 3744 O O . LEU B 1 238 ? 2.508 -12.922 -25.453 1 75 238 LEU B O 1
ATOM 3748 N N . ARG B 1 239 ? 0.362 -12.359 -25.312 1 65.88 239 ARG B N 1
ATOM 3749 C CA . ARG B 1 239 ? -0.084 -13.75 -25.234 1 65.88 239 ARG B CA 1
ATOM 3750 C C . ARG B 1 239 ? 0.309 -14.531 -26.484 1 65.88 239 ARG B C 1
ATOM 3752 O O . ARG B 1 239 ? 0.186 -14.023 -27.594 1 65.88 239 ARG B O 1
ATOM 3759 N N . MET B 1 240 ? 1.42 -15.297 -26.438 1 56.34 240 MET B N 1
ATOM 3760 C CA . MET B 1 240 ? 1.76 -16.203 -27.516 1 56.34 240 MET B CA 1
ATOM 3761 C C . MET B 1 240 ? 0.607 -17.172 -27.797 1 56.34 240 MET B C 1
ATOM 3763 O O . MET B 1 240 ? -0.089 -17.594 -26.891 1 56.34 240 MET B O 1
ATOM 3767 N N . PRO B 1 241 ? 0.146 -17.375 -28.891 1 43.12 241 PRO B N 1
ATOM 3768 C CA . PRO B 1 241 ? -0.75 -18.453 -29.328 1 43.12 241 PRO B CA 1
ATOM 3769 C C . PRO B 1 241 ? -0.273 -19.844 -28.891 1 43.12 241 PRO B C 1
ATOM 3771 O O . PRO B 1 241 ? 0.918 -20.141 -28.984 1 43.12 241 PRO B O 1
ATOM 3774 N N . GLY B 1 242 ? -0.893 -20.547 -27.859 1 44.66 242 GLY B N 1
ATOM 3775 C CA . GLY B 1 242 ? -0.748 -21.938 -27.438 1 44.66 242 GLY B CA 1
ATOM 3776 C C . GLY B 1 242 ? -0.484 -22.078 -25.953 1 44.66 242 GLY B C 1
ATOM 3777 O O . GLY B 1 242 ? -0.502 -23.203 -25.422 1 44.66 242 GLY B O 1
ATOM 3778 N N . TYR B 1 243 ? 0.293 -21.219 -25.141 1 41.41 243 TYR B N 1
ATOM 3779 C CA . TYR B 1 243 ? 0.696 -21.406 -23.75 1 41.41 243 TYR B CA 1
ATOM 3780 C C . TYR B 1 243 ? -0.32 -20.797 -22.797 1 41.41 243 TYR B C 1
ATOM 3782 O O . TYR B 1 243 ? -0.571 -19.578 -22.844 1 41.41 243 TYR B O 1
ATOM 3790 N N . GLY B 1 244 ? -1.503 -21.25 -22.719 1 40.03 244 GLY B N 1
ATOM 3791 C CA . GLY B 1 244 ? -2.65 -21.172 -21.828 1 40.03 244 GLY B CA 1
ATOM 3792 C C . GLY B 1 244 ? -3.861 -21.922 -22.344 1 40.03 244 GLY B C 1
ATOM 3793 O O . GLY B 1 244 ? -4.961 -21.797 -21.797 1 40.03 244 GLY B O 1
ATOM 3794 N N . GLN B 1 245 ? -3.795 -22.516 -23.484 1 29.94 245 GLN B N 1
ATOM 3795 C CA . GLN B 1 245 ? -5.008 -23.266 -23.797 1 29.94 245 GLN B CA 1
ATOM 3796 C C . GLN B 1 245 ? -5.07 -24.578 -23 1 29.94 245 GLN B C 1
ATOM 3798 O O . GLN B 1 245 ? -4.035 -25.172 -22.703 1 29.94 245 GLN B O 1
#

Nearest PDB structures (foldseek):
  4ymw-assembly1_C  TM=8.716E-01  e=9.184E-09  Caldanaerobacter subterraneus subsp. tengcongensis MB4
  3tui-assembly2_E  TM=7.623E-01  e=2.806E-05  Escherichia coli K-12
  3tuz-assembly2_F  TM=7.278E-01  e=1.577E-05  Escherichia coli K-12
  3dhw-assembly1_B  TM=7.846E-01  e=4.994E-05  Escherichia coli K-12
  2onk-assembly2_I  TM=5.625E-01  e=6.270E-03  Archaeoglobus fulgidus

Secondary structure (DSSP, 8-state):
-HHHHHHHHHHHHGGGT---GGGGSHHHHHHHHHHHHHHHHHHHHHHHHHHHHHHHHHHHHTSS-HHHHHHHHHHHHHHHTS-HHHHHHIIIIIIHHHHHHHHSS--SS-HHHHHHHHHHHHHHHHHHHHHHHHHHHS-HHHHHHHHHTT--HHHIIIIIIHHHHHHHHHHHHHHHHHHHHHHGGGGGGGT--SHHHHHHHHHHHH--HHHHHHHHHHHHHHHHHHHHHHHHHHHHHH--TTS--/-HHHHHHHHHHHHGGGT---GGGGSHHHHHHHHHHHHHHHHHHHHHHHHHHHHHHHHHHHHTSS-HHHHHHHHHHHHHHHTS-HHHHHHIIIIIIHHHHHHHHSS--SS-HHHHHHHHHHHHHHHHHHHHHHHHHHHS-HHHHHHHHHTT--HHHIIIIIIHHHHHHHHHHHHHHHHHHHHHHGGGGGGGT--SHHHHHHHHHHHH--HHHHHHHHHHHHHHHHHHHHHHHHHHHHHH--TTS--